Protein AF-0000000087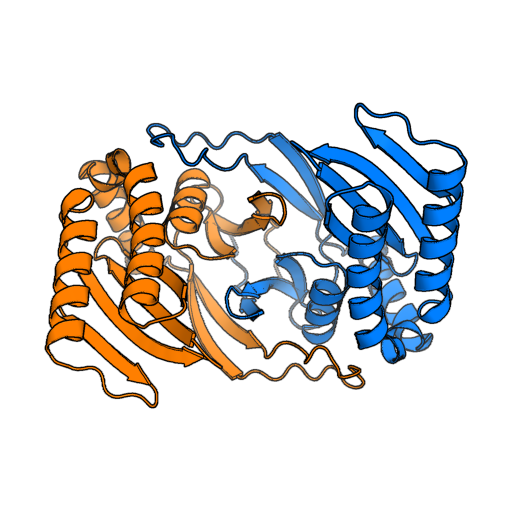152112 (afdb_homodimer)

Secondary structure (DSSP, 8-state):
--EEEEEESSPPPHHHHHHHHHHHHHHHHHH--S-EEEEEEEEEETTEEEEEEEEEETTSPEEEEEEEESSHHHHHHHHHHHHHHHHHHTHHHHH-HHHHHHHHHHHHHHHHTT-PEEEEEEEEPPPPTTS--SS----EEEEEEEEE-EE-HHHHHHHHHHHT-SEEEEEETTT--EEEEEE-TTS-EEEE-PPP---/--EEEEEESS---HHHHHHHHHHHHHHHHHH--S-EEEEEEEEEETTEEEEEEEEEETTSPEEEEEEEESSHHHHHHHHHHHHHHHHHHTHHHHH-HHHHHHHHHHHHHHHHTT-PEEEEEEEEPPPPTTS--SS----EEEEEEEEE-EE-HHHHHHHHHHHT-SEEEEEETTT--EEEEEE-TTS-EEEE-PPP---

Structure (mmCIF, N/CA/C/O backbone):
data_AF-0000000087152112-model_v1
#
loop_
_entity.id
_entity.type
_entity.pdbx_description
1 polymer 'Ribosome hibernation promoting factor'
#
loop_
_atom_site.group_PDB
_atom_site.id
_atom_site.type_symbol
_atom_site.label_atom_id
_atom_site.label_alt_id
_atom_site.label_comp_id
_atom_site.label_asym_id
_atom_site.label_entity_id
_atom_site.label_seq_id
_atom_site.pdbx_PDB_ins_code
_atom_site.Cartn_x
_atom_site.Cartn_y
_atom_site.Cartn_z
_atom_site.occupancy
_atom_site.B_iso_or_equiv
_atom_site.auth_seq_id
_atom_site.auth_comp_id
_atom_site.auth_asym_id
_atom_site.auth_atom_id
_atom_site.pdbx_PDB_model_num
ATOM 1 N N . MET A 1 1 ? 1.865 -24.781 -20.266 1 61.44 1 MET A N 1
ATOM 2 C CA . MET A 1 1 ? 2.344 -23.641 -19.484 1 61.44 1 MET A CA 1
ATOM 3 C C . MET A 1 1 ? 2.641 -22.453 -20.406 1 61.44 1 MET A C 1
ATOM 5 O O . MET A 1 1 ? 3.455 -22.547 -21.312 1 61.44 1 MET A O 1
ATOM 9 N N . THR A 1 2 ? 1.641 -21.5 -20.422 1 87.56 2 THR A N 1
ATOM 10 C CA . THR A 1 2 ? 1.724 -20.469 -21.453 1 87.56 2 THR A CA 1
ATOM 11 C C . THR A 1 2 ? 2.35 -19.188 -20.906 1 87.56 2 THR A C 1
ATOM 13 O O . THR A 1 2 ? 1.684 -18.422 -20.219 1 87.56 2 THR A O 1
ATOM 16 N N . LEU A 1 3 ? 3.717 -19.188 -20.922 1 96.06 3 LEU A N 1
ATOM 17 C CA . LEU A 1 3 ? 4.441 -17.969 -20.547 1 96.06 3 LEU A CA 1
ATOM 18 C C . LEU A 1 3 ? 4.703 -17.094 -21.781 1 96.06 3 LEU A C 1
ATOM 20 O O . LEU A 1 3 ? 5.32 -17.547 -22.75 1 96.06 3 LEU A O 1
ATOM 24 N N . ARG A 1 4 ? 4.188 -15.953 -21.797 1 97.19 4 ARG A N 1
ATOM 25 C CA . ARG A 1 4 ? 4.414 -15 -22.875 1 97.19 4 ARG A CA 1
ATOM 26 C C . ARG A 1 4 ? 5.473 -13.977 -22.484 1 97.19 4 ARG A C 1
ATOM 28 O O . ARG A 1 4 ? 5.355 -13.32 -21.453 1 97.19 4 ARG A O 1
ATOM 35 N N . ILE A 1 5 ? 6.508 -13.859 -23.219 1 97.69 5 ILE A N 1
ATOM 36 C CA . ILE A 1 5 ? 7.562 -12.875 -23.016 1 97.69 5 ILE A CA 1
ATOM 37 C C . ILE A 1 5 ? 7.574 -11.883 -24.172 1 97.69 5 ILE A C 1
ATOM 39 O O . ILE A 1 5 ? 7.746 -12.273 -25.328 1 97.69 5 ILE A O 1
ATOM 43 N N . SER A 1 6 ? 7.402 -10.586 -23.844 1 96.81 6 SER A N 1
ATOM 44 C CA . SER A 1 6 ? 7.266 -9.609 -24.922 1 96.81 6 SER A CA 1
ATOM 45 C C . SER A 1 6 ? 8.023 -8.328 -24.594 1 96.81 6 SER A C 1
ATOM 47 O O . SER A 1 6 ? 8.422 -8.102 -23.453 1 96.81 6 SER A O 1
ATOM 49 N N . GLY A 1 7 ? 8.281 -7.57 -25.625 1 96.12 7 GLY A N 1
ATOM 50 C CA . GLY A 1 7 ? 8.844 -6.234 -25.5 1 96.12 7 GLY A CA 1
ATOM 51 C C . GLY A 1 7 ? 7.844 -5.137 -25.797 1 96.12 7 GLY A C 1
ATOM 52 O O . GLY A 1 7 ? 7.031 -5.266 -26.719 1 96.12 7 GLY A O 1
ATOM 53 N N . LYS A 1 8 ? 7.812 -4.199 -24.953 1 93.88 8 LYS A N 1
ATOM 54 C CA . LYS A 1 8 ? 7.031 -3.002 -25.266 1 93.88 8 LYS A CA 1
ATOM 55 C C . LYS A 1 8 ? 7.91 -1.916 -25.875 1 93.88 8 LYS A C 1
ATOM 57 O O . LYS A 1 8 ? 8.758 -1.334 -25.203 1 93.88 8 LYS A O 1
ATOM 62 N N . SER A 1 9 ? 7.789 -1.647 -27.078 1 91.75 9 SER A N 1
ATOM 63 C CA . SER A 1 9 ? 8.539 -0.658 -27.859 1 91.75 9 SER A CA 1
ATOM 64 C C . SER A 1 9 ? 10.008 -1.043 -27.969 1 91.75 9 SER A C 1
ATOM 66 O O . SER A 1 9 ? 10.875 -0.173 -28.062 1 91.75 9 SER A O 1
ATOM 68 N N . ILE A 1 10 ? 10.344 -2.266 -27.797 1 92.56 10 ILE A N 1
ATOM 69 C CA . ILE A 1 10 ? 11.688 -2.799 -28 1 92.56 10 ILE A CA 1
ATOM 70 C C . ILE A 1 10 ? 11.602 -4.211 -28.578 1 92.56 10 ILE A C 1
ATOM 72 O O . ILE A 1 10 ? 10.594 -4.898 -28.406 1 92.56 10 ILE A O 1
ATOM 76 N N . SER A 1 11 ? 12.609 -4.613 -29.25 1 92.25 11 SER A N 1
ATOM 77 C CA . SER A 1 11 ? 12.695 -5.984 -29.75 1 92.25 11 SER A CA 1
ATOM 78 C C . SER A 1 11 ? 13.438 -6.883 -28.766 1 92.25 11 SER A C 1
ATOM 80 O O . SER A 1 11 ? 14.539 -6.551 -28.312 1 92.25 11 SER A O 1
ATOM 82 N N . ILE A 1 12 ? 12.734 -7.902 -28.469 1 92.56 12 ILE A N 1
ATOM 83 C CA . ILE A 1 12 ? 13.367 -8.875 -27.578 1 92.56 12 ILE A CA 1
ATOM 84 C C . ILE A 1 12 ? 13.922 -10.031 -28.406 1 92.56 12 ILE A C 1
ATOM 86 O O . ILE A 1 12 ? 13.188 -10.688 -29.156 1 92.56 12 ILE A O 1
ATOM 90 N N . GLY A 1 13 ? 15.172 -10.273 -28.453 1 93.25 13 GLY A N 1
ATOM 91 C CA . GLY A 1 13 ? 15.812 -11.352 -29.188 1 93.25 13 GLY A CA 1
ATOM 92 C C . GLY A 1 13 ? 15.555 -12.727 -28.594 1 93.25 13 GLY A C 1
ATOM 93 O O . GLY A 1 13 ? 15.078 -12.836 -27.469 1 93.25 13 GLY A O 1
ATOM 94 N N . GLU A 1 14 ? 15.898 -13.711 -29.375 1 95.5 14 GLU A N 1
ATOM 95 C CA . GLU A 1 14 ? 15.68 -15.102 -28.984 1 95.5 14 GLU A CA 1
ATOM 96 C C . GLU A 1 14 ? 16.5 -15.453 -27.734 1 95.5 14 GLU A C 1
ATOM 98 O O . GLU A 1 14 ? 16.031 -16.203 -26.875 1 95.5 14 GLU A O 1
ATOM 103 N N . ALA A 1 15 ? 17.656 -14.906 -27.688 1 96.19 15 ALA A N 1
ATOM 104 C CA . ALA A 1 15 ? 18.531 -15.219 -26.562 1 96.19 15 ALA A CA 1
ATOM 105 C C . ALA A 1 15 ? 17.922 -14.734 -25.25 1 96.19 15 ALA A C 1
ATOM 107 O O . ALA A 1 15 ? 17.875 -15.484 -24.266 1 96.19 15 ALA A O 1
ATOM 108 N N . LEU A 1 16 ? 17.469 -13.523 -25.266 1 96.38 16 LEU A N 1
ATOM 109 C CA . LEU A 1 16 ? 16.859 -12.953 -24.062 1 96.38 16 LEU A CA 1
ATOM 110 C C . LEU A 1 16 ? 15.578 -13.688 -23.703 1 96.38 16 LEU A C 1
ATOM 112 O O . LEU A 1 16 ? 15.344 -14 -22.531 1 96.38 16 LEU A O 1
ATOM 116 N N . ARG A 1 17 ? 14.805 -13.992 -24.625 1 96.56 17 ARG A N 1
ATOM 117 C CA . ARG A 1 17 ? 13.562 -14.727 -24.422 1 96.56 17 ARG A CA 1
ATOM 118 C C . ARG A 1 17 ? 13.828 -16.094 -23.781 1 96.56 17 ARG A C 1
ATOM 120 O O . ARG A 1 17 ? 13.164 -16.484 -22.828 1 96.56 17 ARG A O 1
ATOM 127 N N . ALA A 1 18 ? 14.758 -16.75 -24.344 1 97.06 18 ALA A N 1
ATOM 128 C CA . ALA A 1 18 ? 15.102 -18.062 -23.844 1 97.06 18 ALA A CA 1
ATOM 129 C C . ALA A 1 18 ? 15.625 -18 -22.406 1 97.06 18 ALA A C 1
ATOM 131 O O . ALA A 1 18 ? 15.25 -18.812 -21.562 1 97.06 18 ALA A O 1
ATOM 132 N N . ARG A 1 19 ? 16.438 -17.062 -22.188 1 97.12 19 ARG A N 1
ATOM 133 C CA . ARG A 1 19 ? 17.016 -16.891 -20.875 1 97.12 19 ARG A CA 1
ATOM 134 C C . ARG A 1 19 ? 15.953 -16.609 -19.828 1 97.12 19 ARG A C 1
ATOM 136 O O . ARG A 1 19 ? 15.945 -17.219 -18.75 1 97.12 19 ARG A O 1
ATOM 143 N N . VAL A 1 20 ? 15.094 -15.68 -20.109 1 97.81 20 VAL A N 1
ATOM 144 C CA . VAL A 1 20 ? 14.031 -15.297 -19.172 1 97.81 20 VAL A CA 1
ATOM 145 C C . VAL A 1 20 ? 13.094 -16.484 -18.938 1 97.81 20 VAL A C 1
ATOM 147 O O . VAL A 1 20 ? 12.695 -16.75 -17.797 1 97.81 20 VAL A O 1
ATOM 150 N N . SER A 1 21 ? 12.812 -17.172 -20 1 97.25 21 SER A N 1
ATOM 151 C CA . SER A 1 21 ? 11.953 -18.344 -19.891 1 97.25 21 SER A CA 1
ATOM 152 C C . SER A 1 21 ? 12.578 -19.406 -18.984 1 97.25 21 SER A C 1
ATOM 154 O O . SER A 1 21 ? 11.922 -19.938 -18.078 1 97.25 21 SER A O 1
ATOM 156 N N . GLU A 1 22 ? 13.781 -19.641 -19.234 1 97.31 22 GLU A N 1
ATOM 157 C CA . GLU A 1 22 ? 14.492 -20.672 -18.484 1 97.31 22 GLU A CA 1
ATOM 158 C C . GLU A 1 22 ? 14.602 -20.281 -17 1 97.31 22 GLU A C 1
ATOM 160 O O . GLU A 1 22 ? 14.344 -21.094 -16.125 1 97.31 22 GLU A O 1
ATOM 165 N N . ARG A 1 23 ? 14.961 -19.078 -16.781 1 97.56 23 ARG A N 1
ATOM 166 C CA . ARG A 1 23 ? 15.102 -18.609 -15.414 1 97.56 23 ARG A CA 1
ATOM 167 C C . ARG A 1 23 ? 13.766 -18.641 -14.68 1 97.56 23 ARG A C 1
ATOM 169 O O . ARG A 1 23 ? 13.711 -19.016 -13.5 1 97.56 23 ARG A O 1
ATOM 176 N N . THR A 1 24 ? 12.734 -18.25 -15.32 1 97.81 24 THR A N 1
ATOM 177 C CA . THR A 1 24 ? 11.406 -18.281 -14.734 1 97.81 24 THR A CA 1
ATOM 178 C C . THR A 1 24 ? 11.031 -19.703 -14.312 1 97.81 24 THR A C 1
ATOM 180 O O . THR A 1 24 ? 10.578 -19.922 -13.188 1 97.81 24 THR A O 1
ATOM 183 N N . ASP A 1 25 ? 11.273 -20.594 -15.211 1 96.75 25 ASP A N 1
ATOM 184 C CA . ASP A 1 25 ? 10.961 -21.984 -14.93 1 96.75 25 ASP A CA 1
ATOM 185 C C . ASP A 1 25 ? 11.789 -22.516 -13.758 1 96.75 25 ASP A C 1
ATOM 187 O O . ASP A 1 25 ? 11.258 -23.188 -12.875 1 96.75 25 ASP A O 1
ATOM 191 N N . GLU A 1 26 ? 12.984 -22.203 -13.75 1 96.69 26 GLU A N 1
ATOM 192 C CA . GLU A 1 26 ? 13.883 -22.625 -12.68 1 96.69 26 GLU A CA 1
ATOM 193 C C . GLU A 1 26 ? 13.406 -22.125 -11.32 1 96.69 26 GLU A C 1
ATOM 195 O O . GLU A 1 26 ? 13.32 -22.891 -10.359 1 96.69 26 GLU A O 1
ATOM 200 N N . VAL A 1 27 ? 13.094 -20.891 -11.273 1 95.88 27 VAL A N 1
ATOM 201 C CA . VAL A 1 27 ? 12.672 -20.25 -10.031 1 95.88 27 VAL A CA 1
ATOM 202 C C . VAL A 1 27 ? 11.391 -20.906 -9.523 1 95.88 27 VAL A C 1
ATOM 204 O O . VAL A 1 27 ? 11.289 -21.25 -8.336 1 95.88 27 VAL A O 1
ATOM 207 N N . LEU A 1 28 ? 10.461 -21.094 -10.375 1 95.19 28 LEU A N 1
ATOM 208 C CA . LEU A 1 28 ? 9.172 -21.625 -9.953 1 95.19 28 LEU A CA 1
ATOM 209 C C . LEU A 1 28 ? 9.305 -23.094 -9.57 1 95.19 28 LEU A C 1
ATOM 211 O O . LEU A 1 28 ? 8.789 -23.516 -8.531 1 95.19 28 LEU A O 1
ATOM 215 N N . ARG A 1 29 ? 10.055 -23.891 -10.273 1 94.06 29 ARG A N 1
ATOM 216 C CA . ARG A 1 29 ? 10.156 -25.328 -10.055 1 94.06 29 ARG A CA 1
ATOM 217 C C . ARG A 1 29 ? 10.867 -25.641 -8.742 1 94.06 29 ARG A C 1
ATOM 219 O O . ARG A 1 29 ? 10.617 -26.688 -8.125 1 94.06 29 ARG A O 1
ATOM 226 N N . LYS A 1 30 ? 11.602 -24.766 -8.375 1 93.69 30 LYS A N 1
ATOM 227 C CA . LYS A 1 30 ? 12.336 -24.953 -7.121 1 93.69 30 LYS A CA 1
ATOM 228 C C . LYS A 1 30 ? 11.383 -24.938 -5.926 1 93.69 30 LYS A C 1
ATOM 230 O O . LYS A 1 30 ? 11.609 -25.641 -4.941 1 93.69 30 LYS A O 1
ATOM 235 N N . TYR A 1 31 ? 10.312 -24.172 -6.043 1 91.88 31 TYR A N 1
ATOM 236 C CA . TYR A 1 31 ? 9.516 -23.938 -4.848 1 91.88 31 TYR A CA 1
ATOM 237 C C . TYR A 1 31 ? 8.062 -24.344 -5.078 1 91.88 31 TYR A C 1
ATOM 239 O O . TYR A 1 31 ? 7.285 -24.469 -4.125 1 91.88 31 TYR A O 1
ATOM 247 N N . PHE A 1 32 ? 7.684 -24.484 -6.188 1 88.81 32 PHE A N 1
ATOM 248 C CA . PHE A 1 32 ? 6.301 -24.766 -6.555 1 88.81 32 PHE A CA 1
ATOM 249 C C . PHE A 1 32 ? 6.23 -25.891 -7.586 1 88.81 32 PHE A C 1
ATOM 251 O O . PHE A 1 32 ? 6.867 -25.812 -8.641 1 88.81 32 PHE A O 1
ATOM 258 N N . ASP A 1 33 ? 5.418 -26.891 -7.371 1 87.31 33 ASP A N 1
ATOM 259 C CA . ASP A 1 33 ? 5.355 -28.078 -8.211 1 87.31 33 ASP A CA 1
ATOM 260 C C . ASP A 1 33 ? 4.168 -28.016 -9.172 1 87.31 33 ASP A C 1
ATOM 262 O O . ASP A 1 33 ? 4.004 -28.875 -10.023 1 87.31 33 ASP A O 1
ATOM 266 N N . GLY A 1 34 ? 3.336 -27.031 -9.078 1 86.56 34 GLY A N 1
ATOM 267 C CA . GLY A 1 34 ? 2.158 -26.922 -9.93 1 86.56 34 GLY A CA 1
ATOM 268 C C . GLY A 1 34 ? 2.43 -26.234 -11.25 1 86.56 34 GLY A C 1
ATOM 269 O O . GLY A 1 34 ? 3.586 -26.016 -11.617 1 86.56 34 GLY A O 1
ATOM 270 N N . ASN A 1 35 ? 1.369 -26.016 -11.984 1 91.06 35 ASN A N 1
ATOM 271 C CA . ASN A 1 35 ? 1.459 -25.328 -13.266 1 91.06 35 ASN A CA 1
ATOM 272 C C . ASN A 1 35 ? 1.355 -23.812 -13.086 1 91.06 35 ASN A C 1
ATOM 274 O O . ASN A 1 35 ? 0.847 -23.344 -12.07 1 91.06 35 ASN A O 1
ATOM 278 N N . TYR A 1 36 ? 1.96 -23.156 -14.055 1 93.88 36 TYR A N 1
ATOM 279 C CA . TYR A 1 36 ? 1.856 -21.703 -14.047 1 93.88 36 TYR A CA 1
ATOM 280 C C . TYR A 1 36 ? 1.729 -21.156 -15.461 1 93.88 36 TYR A C 1
ATOM 282 O O . TYR A 1 36 ? 2.076 -21.844 -16.438 1 93.88 36 TYR A O 1
ATOM 290 N N . SER A 1 37 ? 1.099 -20.031 -15.586 1 96.88 37 SER A N 1
ATOM 291 C CA . SER A 1 37 ? 1.031 -19.219 -16.797 1 96.88 37 SER A CA 1
ATOM 292 C C . SER A 1 37 ? 1.331 -17.75 -16.5 1 96.88 37 SER A C 1
ATOM 294 O O . SER A 1 37 ? 1.497 -17.375 -15.328 1 96.88 37 SER A O 1
ATOM 296 N N . GLY A 1 38 ? 1.553 -16.953 -17.547 1 96.69 38 GLY A N 1
ATOM 297 C CA . GLY A 1 38 ? 1.729 -15.547 -17.25 1 96.69 38 GLY A CA 1
ATOM 298 C C . GLY A 1 38 ? 2.438 -14.789 -18.359 1 96.69 38 GLY A C 1
ATOM 299 O O . GLY A 1 38 ? 2.451 -15.227 -19.516 1 96.69 38 GLY A O 1
ATOM 300 N N . HIS A 1 39 ? 2.822 -13.594 -18.031 1 97.38 39 HIS A N 1
ATOM 301 C CA . HIS A 1 39 ? 3.484 -12.734 -19 1 97.38 39 HIS A CA 1
ATOM 302 C C . HIS A 1 39 ? 4.602 -11.922 -18.359 1 97.38 39 HIS A C 1
ATOM 304 O O . HIS A 1 39 ? 4.496 -11.539 -17.188 1 97.38 39 HIS A O 1
ATOM 310 N N . ILE A 1 40 ? 5.645 -11.781 -19.062 1 98.12 40 ILE A N 1
ATOM 311 C CA . ILE A 1 40 ? 6.762 -10.906 -18.734 1 98.12 40 ILE A CA 1
ATOM 312 C C . ILE A 1 40 ? 6.992 -9.898 -19.859 1 98.12 40 ILE A C 1
ATOM 314 O O . ILE A 1 40 ? 7.18 -10.289 -21.016 1 98.12 40 ILE A O 1
ATOM 318 N N . THR A 1 41 ? 6.898 -8.656 -19.531 1 98.06 41 THR A N 1
ATOM 319 C CA . THR A 1 41 ? 7.066 -7.598 -20.531 1 98.06 41 THR A CA 1
ATOM 320 C C . THR A 1 41 ? 8.297 -6.75 -20.203 1 98.06 41 THR A C 1
ATOM 322 O O . THR A 1 41 ? 8.453 -6.273 -19.078 1 98.06 41 THR A O 1
ATOM 325 N N . LEU A 1 42 ? 9.172 -6.602 -21.172 1 98 42 LEU A N 1
ATOM 326 C CA . LEU A 1 42 ? 10.344 -5.746 -21.047 1 98 42 LEU A CA 1
ATOM 327 C C . LEU A 1 42 ? 10.188 -4.477 -21.891 1 98 42 LEU A C 1
ATOM 329 O O . LEU A 1 42 ? 9.672 -4.527 -23 1 98 42 LEU A O 1
ATOM 333 N N . SER A 1 43 ? 10.547 -3.355 -21.328 1 97.5 43 SER A N 1
ATOM 334 C CA . SER A 1 43 ? 10.461 -2.08 -22.031 1 97.5 43 SER A CA 1
ATOM 335 C C . SER A 1 43 ? 11.648 -1.188 -21.703 1 97.5 43 SER A C 1
ATOM 337 O O . SER A 1 43 ? 12.391 -1.452 -20.75 1 97.5 43 SER A O 1
ATOM 339 N N . LYS A 1 44 ? 11.828 -0.167 -22.547 1 95.56 44 LYS A N 1
ATOM 340 C CA . LYS A 1 44 ? 12.797 0.877 -22.219 1 95.56 44 LYS A CA 1
ATOM 341 C C . LYS A 1 44 ? 12.234 1.833 -21.172 1 95.56 44 LYS A C 1
ATOM 343 O O . LYS A 1 44 ? 11.047 2.164 -21.203 1 95.56 44 LYS A O 1
ATOM 348 N N . ASP A 1 45 ? 13.047 2.227 -20.328 1 92.69 45 ASP A N 1
ATOM 349 C CA . ASP A 1 45 ? 12.719 3.217 -19.297 1 92.69 45 ASP A CA 1
ATOM 350 C C . ASP A 1 45 ? 13.844 4.234 -19.141 1 92.69 45 ASP A C 1
ATOM 352 O O . ASP A 1 45 ? 14.805 3.994 -18.406 1 92.69 45 ASP A O 1
ATOM 356 N N . GLY A 1 46 ? 13.633 5.426 -19.734 1 91.06 46 GLY A N 1
ATOM 357 C CA . GLY A 1 46 ? 14.75 6.348 -19.812 1 91.06 46 GLY A CA 1
ATOM 358 C C . GLY A 1 46 ? 15.992 5.727 -20.422 1 91.06 46 GLY A C 1
ATOM 359 O O . GLY A 1 46 ? 15.961 5.281 -21.578 1 91.06 46 GLY A O 1
ATOM 360 N N . PHE A 1 47 ? 17.031 5.676 -19.547 1 91.19 47 PHE A N 1
ATOM 361 C CA . PHE A 1 47 ? 18.297 5.133 -20.031 1 91.19 47 PHE A CA 1
ATOM 362 C C . PHE A 1 47 ? 18.438 3.668 -19.641 1 91.19 47 PHE A C 1
ATOM 364 O O . PHE A 1 47 ? 19.484 3.059 -19.859 1 91.19 47 PHE A O 1
ATOM 371 N N . GLY A 1 48 ? 17.406 3.184 -19.078 1 95.88 48 GLY A N 1
ATOM 372 C CA . GLY A 1 48 ? 17.453 1.794 -18.656 1 95.88 48 GLY A CA 1
ATOM 373 C C . GLY A 1 48 ? 16.297 0.967 -19.172 1 95.88 48 GLY A C 1
ATOM 374 O O . GLY A 1 48 ? 15.758 1.234 -20.25 1 95.88 48 GLY A O 1
ATOM 375 N N . PHE A 1 49 ? 16.125 -0.179 -18.5 1 97.06 49 PHE A N 1
ATOM 376 C CA . PHE A 1 49 ? 15.07 -1.107 -18.875 1 97.06 49 PHE A CA 1
ATOM 377 C C . PHE A 1 49 ? 14.188 -1.433 -17.688 1 97.06 49 PHE A C 1
ATOM 379 O O . PHE A 1 49 ? 14.648 -1.438 -16.547 1 97.06 49 PHE A O 1
ATOM 386 N N . ARG A 1 50 ? 12.922 -1.685 -18.016 1 97.25 50 ARG A N 1
ATOM 387 C CA . ARG A 1 50 ? 11.945 -2.111 -17.016 1 97.25 50 ARG A CA 1
ATOM 388 C C . ARG A 1 50 ? 11.367 -3.479 -17.359 1 97.25 50 ARG A C 1
ATOM 390 O O . ARG A 1 50 ? 11.078 -3.758 -18.531 1 97.25 50 ARG A O 1
ATOM 397 N N . THR A 1 51 ? 11.219 -4.301 -16.375 1 97.81 51 THR A N 1
ATOM 398 C CA . THR A 1 51 ? 10.547 -5.586 -16.516 1 97.81 51 THR A CA 1
ATOM 399 C C . THR A 1 51 ? 9.297 -5.645 -15.633 1 97.81 51 THR A C 1
ATOM 401 O O . THR A 1 51 ? 9.352 -5.312 -14.445 1 97.81 51 THR A O 1
ATOM 404 N N . ASP A 1 52 ? 8.195 -6.02 -16.203 1 96.94 52 ASP A N 1
ATOM 405 C CA . ASP A 1 52 ? 6.949 -6.297 -15.492 1 96.94 52 ASP A CA 1
ATOM 406 C C . ASP A 1 52 ? 6.586 -7.777 -15.586 1 96.94 52 ASP A C 1
ATOM 408 O O . ASP A 1 52 ? 6.426 -8.312 -16.688 1 96.94 52 ASP A O 1
ATOM 412 N N . CYS A 1 53 ? 6.441 -8.375 -14.438 1 97.38 53 CYS A N 1
ATOM 413 C CA . CYS A 1 53 ? 6.172 -9.805 -14.383 1 97.38 53 CYS A CA 1
ATOM 414 C C . CYS A 1 53 ? 4.836 -10.078 -13.703 1 97.38 53 CYS A C 1
ATOM 416 O O . CYS A 1 53 ? 4.535 -9.508 -12.656 1 97.38 53 CYS A O 1
ATOM 418 N N . ALA A 1 54 ? 4.035 -10.883 -14.336 1 96.81 54 ALA A N 1
ATOM 419 C CA . ALA A 1 54 ? 2.82 -11.445 -13.75 1 96.81 54 ALA A CA 1
ATOM 420 C C . ALA A 1 54 ? 2.717 -12.945 -14.031 1 96.81 54 ALA A C 1
ATOM 422 O O . ALA A 1 54 ? 2.525 -13.352 -15.18 1 96.81 54 ALA A O 1
ATOM 423 N N . LEU A 1 55 ? 2.818 -13.75 -12.984 1 97.19 55 LEU A N 1
ATOM 424 C CA . LEU A 1 55 ? 2.785 -15.203 -13.102 1 97.19 55 LEU A CA 1
ATOM 425 C C . LEU A 1 55 ? 1.616 -15.789 -12.32 1 97.19 55 LEU A C 1
ATOM 427 O O . LEU A 1 55 ? 1.521 -15.594 -11.102 1 97.19 55 LEU A O 1
ATOM 431 N N . HIS A 1 56 ? 0.805 -16.484 -12.984 1 94.25 56 HIS A N 1
ATOM 432 C CA . HIS A 1 56 ? -0.382 -17.094 -12.391 1 94.25 56 HIS A CA 1
ATOM 433 C C . HIS A 1 56 ? -0.138 -18.562 -12.031 1 94.25 56 HIS A C 1
ATOM 435 O O . HIS A 1 56 ? 0.096 -19.391 -12.914 1 94.25 56 HIS A O 1
ATOM 441 N N . LEU A 1 57 ? -0.253 -18.797 -10.789 1 90.12 57 LEU A N 1
ATOM 442 C CA . LEU A 1 57 ? -0.12 -20.172 -10.336 1 90.12 57 LEU A CA 1
ATOM 443 C C . LEU A 1 57 ? -1.469 -20.891 -10.352 1 90.12 57 LEU A C 1
ATOM 445 O O . LEU A 1 57 ? -2.508 -20.25 -10.141 1 90.12 57 LEU A O 1
ATOM 449 N N . ASP A 1 58 ? -1.431 -22.078 -10.508 1 85.62 58 ASP A N 1
ATOM 450 C CA . ASP A 1 58 ? -2.691 -22.812 -10.531 1 85.62 58 ASP A CA 1
ATOM 451 C C . ASP A 1 58 ? -3.275 -22.938 -9.125 1 85.62 58 ASP A C 1
ATOM 453 O O . ASP A 1 58 ? -4.43 -23.344 -8.961 1 85.62 58 ASP A O 1
ATOM 457 N N . SER A 1 59 ? -2.521 -22.547 -8.102 1 77.56 59 SER A N 1
ATOM 458 C CA . SER A 1 59 ? -3.049 -22.453 -6.746 1 77.56 59 SER A CA 1
ATOM 459 C C . SER A 1 59 ? -4.004 -21.281 -6.605 1 77.56 59 SER A C 1
ATOM 461 O O . SER A 1 59 ? -4.738 -21.172 -5.621 1 77.56 59 SER A O 1
ATOM 463 N N . GLY A 1 60 ? -3.961 -20.375 -7.602 1 80.5 60 GLY A N 1
ATOM 464 C CA . GLY A 1 60 ? -4.844 -19.219 -7.574 1 80.5 60 GLY A CA 1
ATOM 465 C C . GLY A 1 60 ? -4.129 -17.922 -7.203 1 80.5 60 GLY A C 1
ATOM 466 O O . GLY A 1 60 ? -4.73 -16.859 -7.219 1 80.5 60 GLY A O 1
ATOM 467 N N . ILE A 1 61 ? -2.91 -18.031 -6.969 1 86.12 61 ILE A N 1
ATOM 468 C CA . ILE A 1 61 ? -2.141 -16.859 -6.574 1 86.12 61 ILE A CA 1
ATOM 469 C C . ILE A 1 61 ? -1.422 -16.266 -7.789 1 86.12 61 ILE A C 1
ATOM 471 O O . ILE A 1 61 ? -0.872 -17.016 -8.609 1 86.12 61 ILE A O 1
ATOM 475 N N . THR A 1 62 ? -1.521 -15.047 -7.934 1 92.19 62 THR A N 1
ATOM 476 C CA . THR A 1 62 ? -0.76 -14.352 -8.961 1 92.19 62 THR A CA 1
ATOM 477 C C . THR A 1 62 ? 0.455 -13.648 -8.359 1 92.19 62 THR A C 1
ATOM 479 O O . THR A 1 62 ? 0.32 -12.852 -7.43 1 92.19 62 THR A O 1
ATOM 482 N N . LEU A 1 63 ? 1.652 -13.977 -8.891 1 96.06 63 LEU A N 1
ATOM 483 C CA . LEU A 1 63 ? 2.902 -13.344 -8.484 1 96.06 63 LEU A CA 1
ATOM 484 C C . LEU A 1 63 ? 3.236 -12.156 -9.383 1 96.06 63 LEU A C 1
ATOM 486 O O . LEU A 1 63 ? 3.275 -12.297 -10.609 1 96.06 63 LEU A O 1
ATOM 490 N N . GLU A 1 64 ? 3.42 -11.055 -8.742 1 96.06 64 GLU A N 1
ATOM 491 C CA . GLU A 1 64 ? 3.768 -9.867 -9.523 1 96.06 64 GLU A CA 1
ATOM 492 C C . GLU A 1 64 ? 5.066 -9.242 -9.023 1 96.06 64 GLU A C 1
ATOM 494 O O . GLU A 1 64 ? 5.348 -9.25 -7.824 1 96.06 64 GLU A O 1
ATOM 499 N N . ALA A 1 65 ? 5.867 -8.727 -9.953 1 96.62 65 ALA A N 1
ATOM 500 C CA . ALA A 1 65 ? 7.082 -7.973 -9.641 1 96.62 65 ALA A CA 1
ATOM 501 C C . ALA A 1 65 ? 7.473 -7.055 -10.797 1 96.62 65 ALA A C 1
ATOM 503 O O . ALA A 1 65 ? 7.195 -7.363 -11.961 1 96.62 65 ALA A O 1
ATOM 504 N N . ASP A 1 66 ? 8.023 -5.977 -10.508 1 95.69 66 ASP A N 1
ATOM 505 C CA . ASP A 1 66 ? 8.602 -5.07 -11.492 1 95.69 66 ASP A CA 1
ATOM 506 C C . ASP A 1 66 ? 9.969 -4.559 -11.039 1 95.69 66 ASP A C 1
ATOM 508 O O . ASP A 1 66 ? 10.242 -4.492 -9.836 1 95.69 66 ASP A O 1
ATOM 512 N N . SER A 1 67 ? 10.812 -4.312 -11.977 1 96.5 67 SER A N 1
ATOM 513 C CA . SER A 1 67 ? 12.156 -3.836 -11.664 1 96.5 67 SER A CA 1
ATOM 514 C C . SER A 1 67 ? 12.727 -2.992 -12.805 1 96.5 67 SER A C 1
ATOM 516 O O . SER A 1 67 ? 12.297 -3.123 -13.953 1 96.5 67 SER A O 1
ATOM 518 N N . ASN A 1 68 ? 13.602 -2.121 -12.422 1 96.06 68 ASN A N 1
ATOM 519 C CA . ASN A 1 68 ? 14.391 -1.339 -13.367 1 96.06 68 ASN A CA 1
ATOM 520 C C . ASN A 1 68 ? 15.883 -1.646 -13.25 1 96.06 68 ASN A C 1
ATOM 522 O O . ASN A 1 68 ? 16.375 -1.895 -12.156 1 96.06 68 ASN A O 1
ATOM 526 N N . ALA A 1 69 ? 16.531 -1.642 -14.336 1 97.12 69 ALA A N 1
ATOM 527 C CA . ALA A 1 69 ? 17.969 -1.844 -14.336 1 97.12 69 ALA A CA 1
ATOM 528 C C . ALA A 1 69 ? 18.609 -1.248 -15.594 1 97.12 69 ALA A C 1
ATOM 530 O O . ALA A 1 69 ? 17.906 -0.705 -16.453 1 97.12 69 ALA A O 1
ATOM 531 N N . THR A 1 70 ? 19.922 -1.309 -15.688 1 96 70 THR A N 1
ATOM 532 C CA . THR A 1 70 ? 20.688 -0.676 -16.75 1 96 70 THR A CA 1
ATOM 533 C C . THR A 1 70 ? 20.516 -1.434 -18.062 1 96 70 THR A C 1
ATOM 535 O O . THR A 1 70 ? 20.703 -0.866 -19.141 1 96 70 THR A O 1
ATOM 538 N N . ASP A 1 71 ? 20.203 -2.756 -18.016 1 95.38 71 ASP A N 1
ATOM 539 C CA . ASP A 1 71 ? 19.953 -3.535 -19.219 1 95.38 71 ASP A CA 1
ATOM 540 C C . ASP A 1 71 ? 18.812 -4.52 -19.016 1 95.38 71 ASP A C 1
ATOM 542 O O . ASP A 1 71 ? 18.375 -4.738 -17.891 1 95.38 71 ASP A O 1
ATOM 546 N N . ALA A 1 72 ? 18.422 -5.098 -20.094 1 95.81 72 ALA A N 1
ATOM 547 C CA . ALA A 1 72 ? 17.219 -5.93 -20.094 1 95.81 72 ALA A CA 1
ATOM 548 C C . ALA A 1 72 ? 17.422 -7.199 -19.281 1 95.81 72 ALA A C 1
ATOM 550 O O . ALA A 1 72 ? 16.531 -7.629 -18.547 1 95.81 72 ALA A O 1
ATOM 551 N N . TYR A 1 73 ? 18.594 -7.766 -19.328 1 96.75 73 TYR A N 1
ATOM 552 C CA . TYR A 1 73 ? 18.891 -8.992 -18.594 1 96.75 73 TYR A CA 1
ATOM 553 C C . TYR A 1 73 ? 18.828 -8.742 -17.094 1 96.75 73 TYR A C 1
ATOM 555 O O . TYR A 1 73 ? 18.188 -9.5 -16.359 1 96.75 73 TYR A O 1
ATOM 563 N N . ALA A 1 74 ? 19.453 -7.68 -16.781 1 97.75 74 ALA A N 1
ATOM 564 C CA . ALA A 1 74 ? 19.516 -7.336 -15.359 1 97.75 74 ALA A CA 1
ATOM 565 C C . ALA A 1 74 ? 18.141 -7.02 -14.797 1 97.75 74 ALA A C 1
ATOM 567 O O . ALA A 1 74 ? 17.812 -7.387 -13.664 1 97.75 74 ALA A O 1
ATOM 568 N N . SER A 1 75 ? 17.359 -6.352 -15.531 1 98 75 SER A N 1
ATOM 569 C CA . SER A 1 75 ? 16.016 -6 -15.078 1 98 75 SER A CA 1
ATOM 570 C C . SER A 1 75 ? 15.148 -7.242 -14.891 1 98 75 SER A C 1
ATOM 572 O O . SER A 1 75 ? 14.422 -7.359 -13.906 1 98 75 SER A O 1
ATOM 574 N N . ALA A 1 76 ? 15.25 -8.172 -15.828 1 97.88 76 ALA A N 1
ATOM 575 C CA . ALA A 1 76 ? 14.508 -9.422 -15.727 1 97.88 76 ALA A CA 1
ATOM 576 C C . ALA A 1 76 ? 14.969 -10.242 -14.523 1 97.88 76 ALA A C 1
ATOM 578 O O . ALA A 1 76 ? 14.148 -10.766 -13.766 1 97.88 76 ALA A O 1
ATOM 579 N N . ASP A 1 77 ? 16.266 -10.297 -14.391 1 97.56 77 ASP A N 1
ATOM 580 C CA . ASP A 1 77 ? 16.812 -11.047 -13.273 1 97.56 77 ASP A CA 1
ATOM 581 C C . ASP A 1 77 ? 16.359 -10.469 -11.938 1 97.56 77 ASP A C 1
ATOM 583 O O . ASP A 1 77 ? 16.031 -11.219 -11.008 1 97.56 77 ASP A O 1
ATOM 587 N N . ALA A 1 78 ? 16.375 -9.203 -11.875 1 97.94 78 ALA A N 1
ATOM 588 C CA . ALA A 1 78 ? 15.977 -8.539 -10.633 1 97.94 78 ALA A CA 1
ATOM 589 C C . ALA A 1 78 ? 14.508 -8.812 -10.305 1 97.94 78 ALA A C 1
ATOM 591 O O . ALA A 1 78 ? 14.156 -9.07 -9.148 1 97.94 78 ALA A O 1
ATOM 592 N N . ALA A 1 79 ? 13.648 -8.773 -11.25 1 97.75 79 ALA A N 1
ATOM 593 C CA . ALA A 1 79 ? 12.234 -9.07 -11.039 1 97.75 79 ALA A CA 1
ATOM 594 C C . ALA A 1 79 ? 12.039 -10.508 -10.57 1 97.75 79 ALA A C 1
ATOM 596 O O . ALA A 1 79 ? 11.297 -10.758 -9.617 1 97.75 79 ALA A O 1
ATOM 597 N N . LEU A 1 80 ? 12.719 -11.391 -11.203 1 97.88 80 LEU A N 1
ATOM 598 C CA . LEU A 1 80 ? 12.562 -12.797 -10.867 1 97.88 80 LEU A CA 1
ATOM 599 C C . LEU A 1 80 ? 13.18 -13.109 -9.508 1 97.88 80 LEU A C 1
ATOM 601 O O . LEU A 1 80 ? 12.711 -14 -8.797 1 97.88 80 LEU A O 1
ATOM 605 N N . LEU A 1 81 ? 14.203 -12.359 -9.148 1 97 81 LEU A N 1
ATOM 606 C CA . LEU A 1 81 ? 14.797 -12.516 -7.828 1 97 81 LEU A CA 1
ATOM 607 C C . LEU A 1 81 ? 13.797 -12.148 -6.738 1 97 81 LEU A C 1
ATOM 609 O O . LEU A 1 81 ? 13.734 -12.805 -5.695 1 97 81 LEU A O 1
ATOM 613 N N . MET A 1 82 ? 13.039 -11.133 -6.945 1 95.75 82 MET A N 1
ATOM 614 C CA . MET A 1 82 ? 12.008 -10.742 -5.992 1 95.75 82 MET A CA 1
ATOM 615 C C . MET A 1 82 ? 10.969 -11.844 -5.828 1 95.75 82 MET A C 1
ATOM 617 O O . MET A 1 82 ? 10.562 -12.164 -4.711 1 95.75 82 MET A O 1
ATOM 621 N N . ILE A 1 83 ? 10.57 -12.391 -6.906 1 96.62 83 ILE A N 1
ATOM 622 C CA . ILE A 1 83 ? 9.602 -13.477 -6.883 1 96.62 83 ILE A CA 1
ATOM 623 C C . ILE A 1 83 ? 10.195 -14.68 -6.156 1 96.62 83 ILE A C 1
ATOM 625 O O . ILE A 1 83 ? 9.523 -15.305 -5.328 1 96.62 83 ILE A O 1
ATOM 629 N N . GLU A 1 84 ? 11.406 -14.945 -6.434 1 96.06 84 GLU A N 1
ATOM 630 C CA . GLU A 1 84 ? 12.078 -16.078 -5.82 1 96.06 84 GLU A CA 1
ATOM 631 C C . GLU A 1 84 ? 12.148 -15.93 -4.305 1 96.06 84 GLU A C 1
ATOM 633 O O . GLU A 1 84 ? 11.914 -16.891 -3.564 1 96.06 84 GLU A O 1
ATOM 638 N N . LYS A 1 85 ? 12.477 -14.812 -3.879 1 94.06 85 LYS A N 1
ATOM 639 C CA . LYS A 1 85 ? 12.562 -14.547 -2.443 1 94.06 85 LYS A CA 1
ATOM 640 C C . LYS A 1 85 ? 11.227 -14.812 -1.755 1 94.06 85 LYS A C 1
ATOM 642 O O . LYS A 1 85 ? 11.18 -15.438 -0.69 1 94.06 85 LYS A O 1
ATOM 647 N N . ARG A 1 86 ? 10.188 -14.391 -2.303 1 93.25 86 ARG A N 1
ATOM 648 C CA . ARG A 1 86 ? 8.859 -14.594 -1.733 1 93.25 86 ARG A CA 1
ATOM 649 C C . ARG A 1 86 ? 8.477 -16.062 -1.737 1 93.25 86 ARG A C 1
ATOM 651 O O . ARG A 1 86 ? 7.93 -16.578 -0.756 1 93.25 86 ARG A O 1
ATOM 658 N N . LEU A 1 87 ? 8.797 -16.719 -2.854 1 93.38 87 LEU A N 1
ATOM 659 C CA . LEU A 1 87 ? 8.516 -18.156 -2.947 1 93.38 87 LEU A CA 1
ATOM 660 C C . LEU A 1 87 ? 9.289 -18.922 -1.885 1 93.38 87 LEU A C 1
ATOM 662 O O . LEU A 1 87 ? 8.734 -19.828 -1.256 1 93.38 87 LEU A O 1
ATOM 666 N N . ARG A 1 88 ? 10.477 -18.531 -1.735 1 91.75 88 ARG A N 1
ATOM 667 C CA . ARG A 1 88 ? 11.32 -19.219 -0.761 1 91.75 88 ARG A CA 1
ATOM 668 C C . ARG A 1 88 ? 10.75 -19.094 0.647 1 91.75 88 ARG A C 1
ATOM 670 O O . ARG A 1 88 ? 10.766 -20.047 1.419 1 91.75 88 ARG A O 1
ATOM 677 N N . ARG A 1 89 ? 10.258 -18 0.982 1 89.69 89 ARG A N 1
ATOM 678 C CA . ARG A 1 89 ? 9.703 -17.734 2.307 1 89.69 89 ARG A CA 1
ATOM 679 C C . ARG A 1 89 ? 8.516 -18.656 2.596 1 89.69 89 ARG A C 1
ATOM 681 O O . ARG A 1 89 ? 8.297 -19.047 3.744 1 89.69 89 ARG A O 1
ATOM 688 N N . TYR A 1 90 ? 7.863 -19.094 1.564 1 88.31 90 TYR A N 1
ATOM 689 C CA . TYR A 1 90 ? 6.637 -19.844 1.786 1 88.31 90 TYR A CA 1
ATOM 690 C C . TYR A 1 90 ? 6.742 -21.234 1.185 1 88.31 90 TYR A C 1
ATOM 692 O O . TYR A 1 90 ? 5.727 -21.859 0.872 1 88.31 90 TYR A O 1
ATOM 700 N N . LYS A 1 91 ? 7.945 -21.688 0.993 1 85.88 91 LYS A N 1
ATOM 701 C CA . LYS A 1 91 ? 8.211 -22.953 0.312 1 85.88 91 LYS A CA 1
ATOM 702 C C . LYS A 1 91 ? 7.488 -24.109 0.992 1 85.88 91 LYS A C 1
ATOM 704 O O . LYS A 1 91 ? 6.93 -24.984 0.32 1 85.88 91 LYS A O 1
ATOM 709 N N . SER A 1 92 ? 7.461 -24.141 2.352 1 82.5 92 SER A N 1
ATOM 710 C CA . SER A 1 92 ? 6.82 -25.219 3.082 1 82.5 92 SER A CA 1
ATOM 711 C C . SER A 1 92 ? 5.312 -25.234 2.861 1 82.5 92 SER A C 1
ATOM 713 O O . SER A 1 92 ? 4.703 -26.297 2.725 1 82.5 92 SER A O 1
ATOM 715 N N . ARG A 1 93 ? 4.789 -24.031 2.727 1 80.06 93 ARG A N 1
ATOM 716 C CA . ARG A 1 93 ? 3.348 -23.906 2.516 1 80.06 93 ARG A CA 1
ATOM 717 C C . ARG A 1 93 ? 2.977 -24.25 1.076 1 80.06 93 ARG A C 1
ATOM 719 O O . ARG A 1 93 ? 1.932 -24.859 0.825 1 80.06 93 ARG A O 1
ATOM 726 N N . LEU A 1 94 ? 3.787 -23.906 0.169 1 82.5 94 LEU A N 1
ATOM 727 C CA . LEU A 1 94 ? 3.543 -24.125 -1.252 1 82.5 94 LEU A CA 1
ATOM 728 C C . LEU A 1 94 ? 3.717 -25.594 -1.611 1 82.5 94 LEU A C 1
ATOM 730 O O . LEU A 1 94 ? 3.062 -26.094 -2.529 1 82.5 94 LEU A O 1
ATOM 734 N N . LYS A 1 95 ? 4.527 -26.188 -0.82 1 76.19 95 LYS A N 1
ATOM 735 C CA . LYS A 1 95 ? 4.801 -27.594 -1.107 1 76.19 95 LYS A CA 1
ATOM 736 C C . LYS A 1 95 ? 3.82 -28.5 -0.375 1 76.19 95 LYS A C 1
ATOM 738 O O . LYS A 1 95 ? 3.691 -29.688 -0.709 1 76.19 95 LYS A O 1
ATOM 743 N N . ASP A 1 96 ? 3.26 -27.875 0.63 1 74 96 ASP A N 1
ATOM 744 C CA . ASP A 1 96 ? 2.254 -28.672 1.335 1 74 96 ASP A CA 1
ATOM 745 C C . ASP A 1 96 ? 0.995 -28.844 0.488 1 74 96 ASP A C 1
ATOM 747 O O . ASP A 1 96 ? 0.182 -27.922 0.384 1 74 96 ASP A O 1
ATOM 751 N N . ARG A 1 97 ? 0.851 -30 -0.088 1 63.69 97 ARG A N 1
ATOM 752 C CA . ARG A 1 97 ? -0.242 -30.328 -0.997 1 63.69 97 ARG A CA 1
ATOM 753 C C . ARG A 1 97 ? -1.595 -30.141 -0.318 1 63.69 97 ARG A C 1
ATOM 755 O O . ARG A 1 97 ? -2.551 -29.688 -0.945 1 63.69 97 ARG A O 1
ATOM 762 N N . SER A 1 98 ? -1.58 -30.562 0.925 1 62.59 98 SER A N 1
ATOM 763 C CA . SER A 1 98 ? -2.83 -30.453 1.669 1 62.59 98 SER A CA 1
ATOM 764 C C . SER A 1 98 ? -3.244 -28.984 1.823 1 62.59 98 SER A C 1
ATOM 766 O O . SER A 1 98 ? -4.422 -28.656 1.667 1 62.59 98 SER A O 1
ATOM 768 N N . ALA A 1 99 ? -2.229 -28.25 2.098 1 61.78 99 ALA A N 1
ATOM 769 C CA . ALA A 1 99 ? -2.502 -26.812 2.266 1 61.78 99 ALA A CA 1
ATOM 770 C C . ALA A 1 99 ? -2.936 -26.188 0.948 1 61.78 99 ALA A C 1
ATOM 772 O O . ALA A 1 99 ? -3.863 -25.375 0.92 1 61.78 99 ALA A O 1
ATOM 773 N N . ARG A 1 100 ? -2.365 -26.641 -0.071 1 61.75 100 ARG A N 1
ATOM 774 C CA . ARG A 1 100 ? -2.689 -26.109 -1.394 1 61.75 100 ARG A CA 1
ATOM 775 C C . ARG A 1 100 ? -4.102 -26.5 -1.807 1 61.75 100 ARG A C 1
ATOM 777 O O . ARG A 1 100 ? -4.848 -25.688 -2.35 1 61.75 100 ARG A O 1
ATOM 784 N N . LYS A 1 101 ? -4.355 -27.719 -1.554 1 60.62 101 LYS A N 1
ATOM 785 C CA . LYS A 1 101 ? -5.691 -28.219 -1.875 1 60.62 101 LYS A CA 1
ATOM 786 C C . LYS A 1 101 ? -6.762 -27.484 -1.077 1 60.62 101 LYS A C 1
ATOM 788 O O . LYS A 1 101 ? -7.82 -27.141 -1.611 1 60.62 101 LYS A O 1
ATOM 793 N N . ALA A 1 102 ? -6.418 -27.312 0.146 1 61.56 102 ALA A N 1
ATOM 794 C CA . ALA A 1 102 ? -7.371 -26.625 1.011 1 61.56 102 ALA A CA 1
ATOM 795 C C . ALA A 1 102 ? -7.605 -25.188 0.535 1 61.56 102 ALA A C 1
ATOM 797 O O . ALA A 1 102 ? -8.742 -24.719 0.518 1 61.56 102 ALA A O 1
ATOM 798 N N . TYR A 1 103 ? -6.523 -24.547 0.142 1 62.69 103 TYR A N 1
ATOM 799 C CA . TYR A 1 103 ? -6.621 -23.188 -0.364 1 62.69 103 TYR A CA 1
ATOM 800 C C . TYR A 1 103 ? -7.418 -23.141 -1.661 1 62.69 103 TYR A C 1
ATOM 802 O O . TYR A 1 103 ? -8.312 -22.312 -1.818 1 62.69 103 TYR A O 1
ATOM 810 N N . ALA A 1 104 ? -7.082 -24.078 -2.531 1 61.59 104 ALA A N 1
ATOM 811 C CA . ALA A 1 104 ? -7.758 -24.156 -3.822 1 61.59 104 ALA A CA 1
ATOM 812 C C . ALA A 1 104 ? -9.227 -24.531 -3.645 1 61.59 104 ALA A C 1
ATOM 814 O O . ALA A 1 104 ? -10.102 -24 -4.336 1 61.59 104 ALA A O 1
ATOM 815 N N . ALA A 1 105 ? -9.461 -25.406 -2.746 1 60.88 105 ALA A N 1
ATOM 816 C CA . ALA A 1 105 ? -10.82 -25.844 -2.473 1 60.88 105 ALA A CA 1
ATOM 817 C C . ALA A 1 105 ? -11.656 -24.719 -1.885 1 60.88 105 ALA A C 1
ATOM 819 O O . ALA A 1 105 ? -12.82 -24.531 -2.244 1 60.88 105 ALA A O 1
ATOM 820 N N . SER A 1 106 ? -10.984 -23.984 -0.954 1 61.91 106 SER A N 1
ATOM 821 C CA . SER A 1 106 ? -11.703 -22.859 -0.367 1 61.91 106 SER A CA 1
ATOM 822 C C . SER A 1 106 ? -12.039 -21.812 -1.421 1 61.91 106 SER A C 1
ATOM 824 O O . SER A 1 106 ? -13.148 -21.281 -1.436 1 61.91 106 SER A O 1
ATOM 826 N N . ALA A 1 107 ? -11.133 -21.641 -2.318 1 60.38 107 ALA A N 1
ATOM 827 C CA . ALA A 1 107 ? -11.359 -20.703 -3.408 1 60.38 107 ALA A CA 1
ATOM 828 C C . ALA A 1 107 ? -12.438 -21.203 -4.359 1 60.38 107 ALA A C 1
ATOM 830 O O . ALA A 1 107 ? -13.312 -20.438 -4.777 1 60.38 107 ALA A O 1
ATOM 831 N N . ALA A 1 108 ? -12.352 -22.5 -4.699 1 58.47 108 ALA A N 1
ATOM 832 C CA . ALA A 1 108 ? -13.32 -23.125 -5.598 1 58.47 108 ALA A CA 1
ATOM 833 C C . ALA A 1 108 ? -14.703 -23.172 -4.957 1 58.47 108 ALA A C 1
ATOM 835 O O . ALA A 1 108 ? -15.711 -22.922 -5.621 1 58.47 108 ALA A O 1
ATOM 836 N N . LEU A 1 109 ? -14.68 -23.562 -3.738 1 59.19 109 LEU A N 1
ATOM 837 C CA . LEU A 1 109 ? -15.961 -23.656 -3.037 1 59.19 109 LEU A CA 1
ATOM 838 C C . LEU A 1 109 ? -16.625 -22.281 -2.953 1 59.19 109 LEU A C 1
ATOM 840 O O . LEU A 1 109 ? -17.844 -22.172 -3.084 1 59.19 109 LEU A O 1
ATOM 844 N N . ALA A 1 110 ? -15.75 -21.344 -2.703 1 57.5 110 ALA A N 1
ATOM 845 C CA . ALA A 1 110 ? -16.297 -19.984 -2.689 1 57.5 110 ALA A CA 1
ATOM 846 C C . ALA A 1 110 ? -16.922 -19.625 -4.035 1 57.5 110 ALA A C 1
ATOM 848 O O . ALA A 1 110 ? -17.969 -19 -4.09 1 57.5 110 ALA A O 1
ATOM 849 N N . GLU A 1 111 ? -16.25 -20.094 -5.098 1 57.25 111 GLU A N 1
ATOM 850 C CA . GLU A 1 111 ? -16.75 -19.844 -6.445 1 57.25 111 GLU A CA 1
ATOM 851 C C . GLU A 1 111 ? -18.031 -20.641 -6.707 1 57.25 111 GLU A C 1
ATOM 853 O O . GLU A 1 111 ? -18.969 -20.125 -7.305 1 57.25 111 GLU A O 1
ATOM 858 N N . LEU A 1 112 ? -17.969 -21.922 -6.461 1 54.72 112 LEU A N 1
ATOM 859 C CA . LEU A 1 112 ? -19.078 -22.828 -6.738 1 54.72 112 LEU A CA 1
ATOM 860 C C . LEU A 1 112 ? -20.312 -22.438 -5.934 1 54.72 112 LEU A C 1
ATOM 862 O O . LEU A 1 112 ? -21.438 -22.578 -6.406 1 54.72 112 LEU A O 1
ATOM 866 N N . ASN A 1 113 ? -20.062 -22.25 -4.695 1 52.41 113 ASN A N 1
ATOM 867 C CA . ASN A 1 113 ? -21.234 -21.938 -3.881 1 52.41 113 ASN A CA 1
ATOM 868 C C . ASN A 1 113 ? -21.719 -20.516 -4.105 1 52.41 113 ASN A C 1
ATOM 870 O O . ASN A 1 113 ? -22.516 -20 -3.322 1 52.41 113 ASN A O 1
ATOM 874 N N . GLY A 1 114 ? -21.312 -20.047 -5.281 1 52.84 114 GLY A N 1
ATOM 875 C CA . GLY A 1 114 ? -21.797 -18.688 -5.496 1 52.84 114 GLY A CA 1
ATOM 876 C C . GLY A 1 114 ? -21.297 -17.719 -4.457 1 52.84 114 GLY A C 1
ATOM 877 O O . GLY A 1 114 ? -21.812 -16.609 -4.336 1 52.84 114 GLY A O 1
ATOM 878 N N . GLY A 1 115 ? -20.562 -18.281 -3.6 1 55.22 115 GLY A N 1
ATOM 879 C CA . GLY A 1 115 ? -20.234 -17.656 -2.332 1 55.22 115 GLY A CA 1
ATOM 880 C C . GLY A 1 115 ? -19.062 -16.688 -2.438 1 55.22 115 GLY A C 1
ATOM 881 O O . GLY A 1 115 ? -18.688 -16.047 -1.451 1 55.22 115 GLY A O 1
ATOM 882 N N . GLY A 1 116 ? -18.359 -16.703 -3.539 1 64.06 116 GLY A N 1
ATOM 883 C CA . GLY A 1 116 ? -17.359 -15.648 -3.588 1 64.06 116 GLY A CA 1
ATOM 884 C C . GLY A 1 116 ? -17.953 -14.266 -3.787 1 64.06 116 GLY A C 1
ATOM 885 O O . GLY A 1 116 ? -19.062 -14.133 -4.328 1 64.06 116 GLY A O 1
ATOM 886 N N . LEU A 1 117 ? -17.641 -13.375 -2.941 1 82.12 117 LEU A N 1
ATOM 887 C CA . LEU A 1 117 ? -18.062 -11.992 -3.105 1 82.12 117 LEU A CA 1
ATOM 888 C C . LEU A 1 117 ? -17.219 -11.289 -4.164 1 82.12 117 LEU A C 1
ATOM 890 O O . LEU A 1 117 ? -16 -11.445 -4.195 1 82.12 117 LEU A O 1
ATOM 894 N N . ASP A 1 118 ? -17.969 -10.875 -5.207 1 89.75 118 ASP A N 1
ATOM 895 C CA . ASP A 1 118 ? -17.297 -10.055 -6.207 1 89.75 118 ASP A CA 1
ATOM 896 C C . ASP A 1 118 ? -17.453 -8.57 -5.887 1 89.75 118 ASP A C 1
ATOM 898 O O . ASP A 1 118 ? -18.531 -8.125 -5.469 1 89.75 118 ASP A O 1
ATOM 902 N N . ALA A 1 119 ? -16.359 -7.938 -6.098 1 94.56 119 ALA A N 1
ATOM 903 C CA . ALA A 1 119 ? -16.406 -6.5 -5.844 1 94.56 119 ALA A CA 1
ATOM 904 C C . ALA A 1 119 ? -15.906 -5.715 -7.059 1 94.56 119 ALA A C 1
ATOM 906 O O . ALA A 1 119 ? -14.867 -6.043 -7.633 1 94.56 119 ALA A O 1
ATOM 907 N N . PRO A 1 120 ? -16.719 -4.684 -7.473 1 96.38 120 PRO A N 1
ATOM 908 C CA . PRO A 1 120 ? -16.125 -3.771 -8.461 1 96.38 120 PRO A CA 1
ATOM 909 C C . PRO A 1 120 ? -14.805 -3.166 -7.988 1 96.38 120 PRO A C 1
ATOM 911 O O . PRO A 1 120 ? -14.648 -2.848 -6.805 1 96.38 120 PRO A O 1
ATOM 914 N N . SER A 1 121 ? -13.812 -3.076 -8.906 1 97.44 121 SER A N 1
ATOM 915 C CA . SER A 1 121 ? -12.523 -2.467 -8.609 1 97.44 121 SER A CA 1
ATOM 916 C C . SER A 1 121 ? -12.078 -1.547 -9.742 1 97.44 121 SER A C 1
ATOM 918 O O . SER A 1 121 ? -12.43 -1.768 -10.906 1 97.44 121 SER A O 1
ATOM 920 N N . TYR A 1 122 ? -11.336 -0.514 -9.383 1 97.69 122 TYR A N 1
ATOM 921 C CA . TYR A 1 122 ? -10.922 0.53 -10.312 1 97.69 122 TYR A CA 1
ATOM 922 C C . TYR A 1 122 ? -9.469 0.93 -10.062 1 97.69 122 TYR A C 1
ATOM 924 O O . TYR A 1 122 ? -8.938 0.715 -8.977 1 97.69 122 TYR A O 1
ATOM 932 N N . VAL A 1 123 ? -8.852 1.408 -11.125 1 97.25 123 VAL A N 1
ATOM 933 C CA . VAL A 1 123 ? -7.562 2.076 -11 1 97.25 123 VAL A CA 1
ATOM 934 C C . VAL A 1 123 ? -7.711 3.559 -11.328 1 97.25 123 VAL A C 1
ATOM 936 O O . VAL A 1 123 ? -8.25 3.918 -12.383 1 97.25 123 VAL A O 1
ATOM 939 N N . ILE A 1 124 ? -7.297 4.336 -10.414 1 96.06 124 ILE A N 1
ATOM 940 C CA . ILE A 1 124 ? -7.371 5.785 -10.562 1 96.06 124 ILE A CA 1
ATOM 941 C C . ILE A 1 124 ? -5.98 6.348 -10.844 1 96.06 124 ILE A C 1
ATOM 943 O O . ILE A 1 124 ? -5.008 5.98 -10.172 1 96.06 124 ILE A O 1
ATOM 947 N N . GLU A 1 125 ? -5.922 7.223 -11.781 1 92.81 125 GLU A N 1
ATOM 948 C CA . GLU A 1 125 ? -4.645 7.848 -12.102 1 92.81 125 GLU A CA 1
ATOM 949 C C . GLU A 1 125 ? -4.164 8.742 -10.969 1 92.81 125 GLU A C 1
ATOM 951 O O . GLU A 1 125 ? -4.918 9.578 -10.469 1 92.81 125 GLU A O 1
ATOM 956 N N . ALA A 1 126 ? -2.949 8.469 -10.523 1 86.88 126 ALA A N 1
ATOM 957 C CA . ALA A 1 126 ? -2.371 9.312 -9.484 1 86.88 126 ALA A CA 1
ATOM 958 C C . ALA A 1 126 ? -2.154 10.734 -9.984 1 86.88 126 ALA A C 1
ATOM 960 O O . ALA A 1 126 ? -1.848 10.945 -11.164 1 86.88 126 ALA A O 1
ATOM 961 N N . PRO A 1 127 ? -2.408 11.656 -9.055 1 77.5 127 PRO A N 1
ATOM 962 C CA . PRO A 1 127 ? -2.084 13.023 -9.477 1 77.5 127 PRO A CA 1
ATOM 963 C C . PRO A 1 127 ? -0.6 13.203 -9.789 1 77.5 127 PRO A C 1
ATOM 965 O O . PRO A 1 127 ? 0.25 12.578 -9.148 1 77.5 127 PRO A O 1
ATOM 968 N N . GLU A 1 128 ? -0.387 13.922 -10.859 1 71.94 128 GLU A N 1
ATOM 969 C CA . GLU A 1 128 ? 1.004 14.195 -11.203 1 71.94 128 GLU A CA 1
ATOM 970 C C . GLU A 1 128 ? 1.658 15.117 -10.188 1 71.94 128 GLU A C 1
ATOM 972 O O . GLU A 1 128 ? 1.003 16 -9.633 1 71.94 128 GLU A O 1
ATOM 977 N N . ASN A 1 129 ? 2.838 14.828 -9.797 1 65 129 ASN A N 1
ATOM 978 C CA . ASN A 1 129 ? 3.613 15.477 -8.742 1 65 129 ASN A CA 1
ATOM 979 C C . ASN A 1 129 ? 3.605 17 -8.891 1 65 129 ASN A C 1
ATOM 981 O O . ASN A 1 129 ? 3.58 17.719 -7.898 1 65 129 ASN A O 1
ATOM 985 N N . GLU A 1 130 ? 3.6 17.438 -10.125 1 65.81 130 GLU A N 1
ATOM 986 C CA . GLU A 1 130 ? 3.852 18.859 -10.273 1 65.81 130 GLU A CA 1
ATOM 987 C C . GLU A 1 130 ? 2.549 19.641 -10.453 1 65.81 130 GLU A C 1
ATOM 989 O O . GLU A 1 130 ? 2.545 20.875 -10.438 1 65.81 130 GLU A O 1
ATOM 994 N N . ASP A 1 131 ? 1.464 18.891 -10.328 1 67.56 131 ASP A N 1
ATOM 995 C CA . ASP A 1 131 ? 0.249 19.625 -10.672 1 67.56 131 ASP A CA 1
ATOM 996 C C . ASP A 1 131 ? -0.647 19.812 -9.453 1 67.56 131 ASP A C 1
ATOM 998 O O . ASP A 1 131 ? -0.825 18.875 -8.664 1 67.56 131 ASP A O 1
ATOM 1002 N N . GLU A 1 132 ? -0.94 21.062 -9.344 1 75.75 132 GLU A N 1
ATOM 1003 C CA . GLU A 1 132 ? -1.958 21.344 -8.344 1 75.75 132 GLU A CA 1
ATOM 1004 C C . GLU A 1 132 ? -3.273 20.641 -8.664 1 75.75 132 GLU A C 1
ATOM 1006 O O . GLU A 1 132 ? -3.703 20.625 -9.82 1 75.75 132 GLU A O 1
ATOM 1011 N N . VAL A 1 133 ? -3.719 19.984 -7.695 1 71.88 133 VAL A N 1
ATOM 1012 C CA . VAL A 1 133 ? -5.012 19.328 -7.875 1 71.88 133 VAL A CA 1
ATOM 1013 C C . VAL A 1 133 ? -6.137 20.328 -7.57 1 71.88 133 VAL A C 1
ATOM 1015 O O . VAL A 1 133 ? -6.309 20.734 -6.426 1 71.88 133 VAL A O 1
ATOM 1018 N N . THR A 1 134 ? -6.676 20.953 -8.57 1 64.81 134 THR A N 1
ATOM 1019 C CA . THR A 1 134 ? -7.715 21.953 -8.383 1 64.81 134 THR A CA 1
ATOM 1020 C C . THR A 1 134 ? -9.094 21.297 -8.336 1 64.81 134 THR A C 1
ATOM 1022 O O . THR A 1 134 ? -10 21.812 -7.676 1 64.81 134 THR A O 1
ATOM 1025 N N . GLU A 1 135 ? -9.359 20.375 -9.328 1 61.47 135 GLU A N 1
ATOM 1026 C CA . GLU A 1 135 ? -10.633 19.672 -9.352 1 61.47 135 GLU A CA 1
ATOM 1027 C C . GLU A 1 135 ? -10.438 18.156 -9.273 1 61.47 135 GLU A C 1
ATOM 1029 O O . GLU A 1 135 ? -9.578 17.609 -9.977 1 61.47 135 GLU A O 1
ATOM 1034 N N . TYR A 1 136 ? -10.656 17.531 -8.117 1 60.53 136 TYR A N 1
ATOM 1035 C CA . TYR A 1 136 ? -10.266 16.125 -8.102 1 60.53 136 TYR A CA 1
ATOM 1036 C C . TYR A 1 136 ? -11.367 15.25 -8.703 1 60.53 136 TYR A C 1
ATOM 1038 O O . TYR A 1 136 ? -12.273 14.812 -7.992 1 60.53 136 TYR A O 1
ATOM 1046 N N . ALA A 1 137 ? -11.68 15.477 -9.922 1 75.5 137 ALA A N 1
ATOM 1047 C CA . ALA A 1 137 ? -12.383 14.375 -10.57 1 75.5 137 ALA A CA 1
ATOM 1048 C C . ALA A 1 137 ? -11.438 13.219 -10.875 1 75.5 137 ALA A C 1
ATOM 1050 O O . ALA A 1 137 ? -10.641 13.289 -11.82 1 75.5 137 ALA A O 1
ATOM 1051 N N . PRO A 1 138 ? -11.453 12.203 -9.867 1 83.69 138 PRO A N 1
ATOM 1052 C CA . PRO A 1 138 ? -10.594 11.039 -10.117 1 83.69 138 PRO A CA 1
ATOM 1053 C C . PRO A 1 138 ? -10.781 10.461 -11.516 1 83.69 138 PRO A C 1
ATOM 1055 O O . PRO A 1 138 ? -11.914 10.242 -11.945 1 83.69 138 PRO A O 1
ATOM 1058 N N . VAL A 1 139 ? -9.711 10.414 -12.273 1 91.19 139 VAL A N 1
ATOM 1059 C CA . VAL A 1 139 ? -9.766 9.805 -13.602 1 91.19 139 VAL A CA 1
ATOM 1060 C C . VAL A 1 139 ? -9.602 8.289 -13.484 1 91.19 139 VAL A C 1
ATOM 1062 O O . VAL A 1 139 ? -8.531 7.801 -13.102 1 91.19 139 VAL A O 1
ATOM 1065 N N . ILE A 1 140 ? -10.633 7.57 -13.766 1 95.06 140 ILE A N 1
ATOM 1066 C CA . ILE A 1 140 ? -10.586 6.109 -13.758 1 95.06 140 ILE A CA 1
ATOM 1067 C C . ILE A 1 140 ? -9.953 5.609 -15.055 1 95.06 140 ILE A C 1
ATOM 1069 O O . ILE A 1 140 ? -10.469 5.879 -16.141 1 95.06 140 ILE A O 1
ATOM 1073 N N . ILE A 1 141 ? -8.898 4.883 -14.969 1 96.31 141 ILE A N 1
ATOM 1074 C CA . ILE A 1 141 ? -8.188 4.477 -16.172 1 96.31 141 ILE A CA 1
ATOM 1075 C C . ILE A 1 141 ? -8.359 2.975 -16.391 1 96.31 141 ILE A C 1
ATOM 1077 O O . ILE A 1 141 ? -7.926 2.438 -17.422 1 96.31 141 ILE A O 1
ATOM 1081 N N . ALA A 1 142 ? -8.922 2.252 -15.516 1 96.5 142 ALA A N 1
ATOM 1082 C CA . ALA A 1 142 ? -9.219 0.829 -15.664 1 96.5 142 ALA A CA 1
ATOM 1083 C C . ALA A 1 142 ? -10.328 0.404 -14.703 1 96.5 142 ALA A C 1
ATOM 1085 O O . ALA A 1 142 ? -10.492 0.984 -13.633 1 96.5 142 ALA A O 1
ATOM 1086 N N . GLU A 1 143 ? -11.125 -0.484 -15.141 1 96.88 143 GLU A N 1
ATOM 1087 C CA . GLU A 1 143 ? -12.195 -1.089 -14.344 1 96.88 143 GLU A CA 1
ATOM 1088 C C . GLU A 1 143 ? -12.141 -2.613 -14.422 1 96.88 143 GLU A C 1
ATOM 1090 O O . GLU A 1 143 ? -11.883 -3.176 -15.492 1 96.88 143 GLU A O 1
ATOM 1095 N N . ALA A 1 144 ? -12.398 -3.197 -13.266 1 94.75 144 ALA A N 1
ATOM 1096 C CA . ALA A 1 144 ? -12.43 -4.656 -13.211 1 94.75 144 ALA A CA 1
ATOM 1097 C C . ALA A 1 144 ? -13.328 -5.145 -12.078 1 94.75 144 ALA A C 1
ATOM 1099 O O . ALA A 1 144 ? -14.031 -4.352 -11.445 1 94.75 144 ALA A O 1
ATOM 1100 N N . THR A 1 145 ? -13.469 -6.414 -12.047 1 93 145 THR A N 1
ATOM 1101 C CA . THR A 1 145 ? -14.117 -7.082 -10.922 1 93 145 THR A CA 1
ATOM 1102 C C . THR A 1 145 ? -13.109 -7.93 -10.148 1 93 145 THR A C 1
ATOM 1104 O O . THR A 1 145 ? -12.312 -8.664 -10.75 1 93 145 THR A O 1
ATOM 1107 N N . THR A 1 146 ? -13.141 -7.727 -8.844 1 90.06 146 THR A N 1
ATOM 1108 C CA . THR A 1 146 ? -12.25 -8.5 -7.984 1 90.06 146 THR A CA 1
ATOM 1109 C C . THR A 1 146 ? -13.039 -9.547 -7.199 1 90.06 146 THR A C 1
ATOM 1111 O O . THR A 1 146 ? -14.023 -9.219 -6.527 1 90.06 146 THR A O 1
ATOM 1114 N N . ALA A 1 147 ? -12.586 -10.781 -7.309 1 86.38 147 ALA A N 1
ATOM 1115 C CA . ALA A 1 147 ? -13.188 -11.844 -6.504 1 86.38 147 ALA A CA 1
ATOM 1116 C C . ALA A 1 147 ? -12.617 -11.844 -5.09 1 86.38 147 ALA A C 1
ATOM 1118 O O . ALA A 1 147 ? -11.398 -11.891 -4.906 1 86.38 147 ALA A O 1
ATOM 1119 N N . LEU A 1 148 ? -13.453 -11.734 -4.141 1 92.38 148 LEU A N 1
ATOM 1120 C CA . LEU A 1 148 ? -13.031 -11.773 -2.746 1 92.38 148 LEU A CA 1
ATOM 1121 C C . LEU A 1 148 ? -12.969 -13.211 -2.238 1 92.38 148 LEU A C 1
ATOM 1123 O O . LEU A 1 148 ? -14 -13.805 -1.908 1 92.38 148 LEU A O 1
ATOM 1127 N N . LYS A 1 149 ? -11.836 -13.711 -2.076 1 89.12 149 LYS A N 1
ATOM 1128 C CA . LYS A 1 149 ? -11.648 -15.07 -1.574 1 89.12 149 LYS A CA 1
ATOM 1129 C C . LYS A 1 149 ? -11.938 -15.148 -0.079 1 89.12 149 LYS A C 1
ATOM 1131 O O . LYS A 1 149 ? -11.742 -14.172 0.65 1 89.12 149 LYS A O 1
ATOM 1136 N N . ARG A 1 150 ? -12.469 -16.281 0.318 1 90.12 150 ARG A N 1
ATOM 1137 C CA . ARG A 1 150 ? -12.625 -16.531 1.746 1 90.12 150 ARG A CA 1
ATOM 1138 C C . ARG A 1 150 ? -11.32 -17.031 2.357 1 90.12 150 ARG A C 1
ATOM 1140 O O . ARG A 1 150 ? -10.859 -18.141 2.049 1 90.12 150 ARG A O 1
ATOM 1147 N N . LEU A 1 151 ? -10.703 -16.234 3.211 1 90.38 151 LEU A N 1
ATOM 1148 C CA . LEU A 1 151 ? -9.391 -16.531 3.758 1 90.38 151 LEU A CA 1
ATOM 1149 C C . LEU A 1 151 ? -9.352 -16.281 5.262 1 90.38 151 LEU A C 1
ATOM 1151 O O . LEU A 1 151 ? -10.07 -15.414 5.766 1 90.38 151 LEU A O 1
ATOM 1155 N N . SER A 1 152 ? -8.531 -17.094 5.922 1 90 152 SER A N 1
ATOM 1156 C CA . SER A 1 152 ? -8.102 -16.656 7.246 1 90 152 SER A CA 1
ATOM 1157 C C . SER A 1 152 ? -7.145 -15.477 7.156 1 90 152 SER A C 1
ATOM 1159 O O . SER A 1 152 ? -6.605 -15.188 6.082 1 90 152 SER A O 1
ATOM 1161 N N . VAL A 1 153 ? -6.898 -14.805 8.281 1 93.25 153 VAL A N 1
ATOM 1162 C CA . VAL A 1 153 ? -5.961 -13.688 8.281 1 93.25 153 VAL A CA 1
ATOM 1163 C C . VAL A 1 153 ? -4.566 -14.18 7.906 1 93.25 153 VAL A C 1
ATOM 1165 O O . VAL A 1 153 ? -3.852 -13.516 7.152 1 93.25 153 VAL A O 1
ATOM 1168 N N . SER A 1 154 ? -4.199 -15.336 8.383 1 89.81 154 SER A N 1
ATOM 1169 C CA . SER A 1 154 ? -2.898 -15.906 8.062 1 89.81 154 SER A CA 1
ATOM 1170 C C . SER A 1 154 ? -2.758 -16.156 6.566 1 89.81 154 SER A C 1
ATOM 1172 O O . SER A 1 154 ? -1.72 -15.859 5.973 1 89.81 154 SER A O 1
ATOM 1174 N N . GLU A 1 155 ? -3.768 -16.703 5.996 1 87.38 155 GLU A N 1
ATOM 1175 C CA . GLU A 1 155 ? -3.762 -16.953 4.555 1 87.38 155 GLU A CA 1
ATOM 1176 C C . GLU A 1 155 ? -3.701 -15.641 3.775 1 87.38 155 GLU A C 1
ATOM 1178 O O . GLU A 1 155 ? -3.016 -15.555 2.756 1 87.38 155 GLU A O 1
ATOM 1183 N N . ALA A 1 156 ? -4.422 -14.68 4.23 1 93.12 156 ALA A N 1
ATOM 1184 C CA . ALA A 1 156 ? -4.445 -13.375 3.574 1 93.12 156 ALA A CA 1
ATOM 1185 C C . ALA A 1 156 ? -3.068 -12.719 3.615 1 93.12 156 ALA A C 1
ATOM 1187 O O . ALA A 1 156 ? -2.613 -12.148 2.617 1 93.12 156 ALA A O 1
ATOM 1188 N N . VAL A 1 157 ? -2.426 -12.805 4.746 1 93.88 157 VAL A N 1
ATOM 1189 C CA . VAL A 1 157 ? -1.093 -12.227 4.895 1 93.88 157 VAL A CA 1
ATOM 1190 C C . VAL A 1 157 ? -0.116 -12.945 3.961 1 93.88 157 VAL A C 1
ATOM 1192 O O . VAL A 1 157 ? 0.703 -12.305 3.301 1 93.88 157 VAL A O 1
ATOM 1195 N N . MET A 1 158 ? -0.266 -14.211 3.904 1 90.12 158 MET A N 1
ATOM 1196 C CA . MET A 1 158 ? 0.581 -14.984 3 1 90.12 158 MET A CA 1
ATOM 1197 C C . MET A 1 158 ? 0.359 -14.562 1.552 1 90.12 158 MET A C 1
ATOM 1199 O O . MET A 1 158 ? 1.319 -14.344 0.809 1 90.12 158 MET A O 1
ATOM 1203 N N . GLU A 1 159 ? -0.851 -14.508 1.152 1 91.31 159 GLU A N 1
ATOM 1204 C CA . GLU A 1 159 ? -1.157 -14.148 -0.227 1 91.31 159 GLU A CA 1
ATOM 1205 C C . GLU A 1 159 ? -0.659 -12.742 -0.548 1 91.31 159 GLU A C 1
ATOM 1207 O O . GLU A 1 159 ? -0.113 -12.5 -1.628 1 91.31 159 GLU A O 1
ATOM 1212 N N . LEU A 1 160 ? -0.854 -11.852 0.389 1 94.69 160 LEU A N 1
ATOM 1213 C CA . LEU A 1 160 ? -0.35 -10.492 0.205 1 94.69 160 LEU A CA 1
ATOM 1214 C C . LEU A 1 160 ? 1.152 -10.5 -0.057 1 94.69 160 LEU A C 1
ATOM 1216 O O . LEU A 1 160 ? 1.627 -9.859 -0.998 1 94.69 160 LEU A O 1
ATOM 1220 N N . ASP A 1 161 ? 1.834 -11.234 0.737 1 92.12 161 ASP A N 1
ATOM 1221 C CA . ASP A 1 161 ? 3.289 -11.273 0.637 1 92.12 161 ASP A CA 1
ATOM 1222 C C . ASP A 1 161 ? 3.732 -11.977 -0.646 1 92.12 161 ASP A C 1
ATOM 1224 O O . ASP A 1 161 ? 4.551 -11.445 -1.398 1 92.12 161 ASP A O 1
ATOM 1228 N N . LEU A 1 162 ? 3.102 -13.117 -0.89 1 91.69 162 LEU A N 1
ATOM 1229 C CA . LEU A 1 162 ? 3.473 -13.938 -2.039 1 91.69 162 LEU A CA 1
ATOM 1230 C C . LEU A 1 162 ? 3.176 -13.203 -3.344 1 91.69 162 LEU A C 1
ATOM 1232 O O . LEU A 1 162 ? 3.969 -13.258 -4.285 1 91.69 162 LEU A O 1
ATOM 1236 N N . SER A 1 163 ? 2.129 -12.578 -3.414 1 93.5 163 SER A N 1
ATOM 1237 C CA . SER A 1 163 ? 1.711 -11.93 -4.652 1 93.5 163 SER A CA 1
ATOM 1238 C C . SER A 1 163 ? 2.504 -10.656 -4.906 1 93.5 163 SER A C 1
ATOM 1240 O O . SER A 1 163 ? 2.639 -10.219 -6.051 1 93.5 163 SER A O 1
ATOM 1242 N N . GLY A 1 164 ? 2.951 -9.961 -3.84 1 93.5 164 GLY A N 1
ATOM 1243 C CA . GLY A 1 164 ? 3.592 -8.664 -3.949 1 93.5 164 GLY A CA 1
ATOM 1244 C C . GLY A 1 164 ? 2.602 -7.512 -4.004 1 93.5 164 GLY A C 1
ATOM 1245 O O . GLY A 1 164 ? 2.986 -6.367 -4.246 1 93.5 164 GLY A O 1
ATOM 1246 N N . ALA A 1 165 ? 1.329 -7.824 -3.771 1 93.88 165 ALA A N 1
ATOM 1247 C CA . ALA A 1 165 ? 0.301 -6.789 -3.779 1 93.88 165 ALA A CA 1
ATOM 1248 C C . ALA A 1 165 ? 0.467 -5.84 -2.594 1 93.88 165 ALA A C 1
ATOM 1250 O O . ALA A 1 165 ? 1.049 -6.211 -1.571 1 93.88 165 ALA A O 1
ATOM 1251 N N . SER A 1 166 ? -0.022 -4.625 -2.797 1 96.19 166 SER A N 1
ATOM 1252 C CA . SER A 1 166 ? 0.047 -3.639 -1.724 1 96.19 166 SER A CA 1
ATOM 1253 C C . SER A 1 166 ? -1.158 -3.744 -0.796 1 96.19 166 SER A C 1
ATOM 1255 O O . SER A 1 166 ? -1.127 -3.244 0.331 1 96.19 166 SER A O 1
ATOM 1257 N N . CYS A 1 167 ? -2.17 -4.375 -1.284 1 97.25 167 CYS A N 1
ATOM 1258 C CA . CYS A 1 167 ? -3.424 -4.48 -0.545 1 97.25 167 CYS A CA 1
ATOM 1259 C C . CYS A 1 167 ? -4.219 -5.703 -0.996 1 97.25 167 CYS A C 1
ATOM 1261 O O . CYS A 1 167 ? -4.156 -6.09 -2.164 1 97.25 167 CYS A O 1
ATOM 1263 N N . LEU A 1 168 ? -4.941 -6.293 -0.089 1 96.69 168 LEU A N 1
ATOM 1264 C CA . LEU A 1 168 ? -5.816 -7.426 -0.368 1 96.69 168 LEU A CA 1
ATOM 1265 C C . LEU A 1 168 ? -7.137 -7.289 0.386 1 96.69 168 LEU A C 1
ATOM 1267 O O . LEU A 1 168 ? -7.141 -7.117 1.607 1 96.69 168 LEU A O 1
ATOM 1271 N N . VAL A 1 169 ? -8.195 -7.301 -0.361 1 96.81 169 VAL A N 1
ATOM 1272 C CA . VAL A 1 169 ? -9.539 -7.359 0.198 1 96.81 169 VAL A CA 1
ATOM 1273 C C . VAL A 1 169 ? -10.07 -8.789 0.122 1 96.81 169 VAL A C 1
ATOM 1275 O O . VAL A 1 169 ? -9.984 -9.438 -0.928 1 96.81 169 VAL A O 1
ATOM 1278 N N . PHE A 1 170 ? -10.586 -9.273 1.225 1 93.69 170 PHE A N 1
ATOM 1279 C CA . PHE A 1 170 ? -11 -10.672 1.259 1 93.69 170 PHE A CA 1
ATOM 1280 C C . PHE A 1 170 ? -12.188 -10.859 2.197 1 93.69 170 PHE A C 1
ATOM 1282 O O . PHE A 1 170 ? -12.508 -9.969 2.984 1 93.69 170 PHE A O 1
ATOM 1289 N N . GLN A 1 171 ? -12.828 -11.93 2.025 1 92.81 171 GLN A N 1
ATOM 1290 C CA . GLN A 1 171 ? -13.867 -12.328 2.967 1 92.81 171 GLN A CA 1
ATOM 1291 C C . GLN A 1 171 ? -13.289 -13.156 4.109 1 92.81 171 GLN A C 1
ATOM 1293 O O . GLN A 1 171 ? -12.711 -14.227 3.877 1 92.81 171 GLN A O 1
ATOM 1298 N N . HIS A 1 172 ? -13.469 -12.617 5.289 1 91.88 172 HIS A N 1
ATOM 1299 C CA . HIS A 1 172 ? -12.945 -13.328 6.445 1 91.88 172 HIS A CA 1
ATOM 1300 C C . HIS A 1 172 ? -13.625 -14.688 6.617 1 91.88 172 HIS A C 1
ATOM 1302 O O . HIS A 1 172 ? -14.852 -14.766 6.707 1 91.88 172 HIS A O 1
ATOM 1308 N N . GLY A 1 173 ? -12.852 -15.711 6.762 1 87.38 173 GLY A N 1
ATOM 1309 C CA . GLY A 1 173 ? -13.375 -17.062 6.812 1 87.38 173 GLY A CA 1
ATOM 1310 C C . GLY A 1 173 ? -14.266 -17.312 8.016 1 87.38 173 GLY A C 1
ATOM 1311 O O . GLY A 1 173 ? -15.266 -18.031 7.918 1 87.38 173 GLY A O 1
ATOM 1312 N N . GLY A 1 174 ? -13.992 -16.75 9.125 1 86.38 174 GLY A N 1
ATOM 1313 C CA . GLY A 1 174 ? -14.758 -16.953 10.344 1 86.38 174 GLY A CA 1
ATOM 1314 C C . GLY A 1 174 ? -16.016 -16.094 10.414 1 86.38 174 GLY A C 1
ATOM 1315 O O . GLY A 1 174 ? -17.109 -16.625 10.562 1 86.38 174 GLY A O 1
ATOM 1316 N N . SER A 1 175 ? -15.867 -14.875 10.156 1 88 175 SER A N 1
ATOM 1317 C CA . SER A 1 175 ? -16.969 -13.938 10.375 1 88 175 SER A CA 1
ATOM 1318 C C . SER A 1 175 ? -17.781 -13.75 9.102 1 88 175 SER A C 1
ATOM 1320 O O . SER A 1 175 ? -18.938 -13.32 9.156 1 88 175 SER A O 1
ATOM 1322 N N . GLY A 1 176 ? -17.141 -13.938 7.934 1 88.25 176 GLY A N 1
ATOM 1323 C CA . GLY A 1 176 ? -17.797 -13.695 6.656 1 88.25 176 GLY A CA 1
ATOM 1324 C C . GLY A 1 176 ? -17.781 -12.234 6.242 1 88.25 176 GLY A C 1
ATOM 1325 O O . GLY A 1 176 ? -18.219 -11.891 5.145 1 88.25 176 GLY A O 1
ATOM 1326 N N . ARG A 1 177 ? -17.219 -11.43 7.023 1 92.12 177 ARG A N 1
ATOM 1327 C CA . ARG A 1 177 ? -17.156 -10 6.727 1 92.12 177 ARG A CA 1
ATOM 1328 C C . ARG A 1 177 ? -16.016 -9.688 5.766 1 92.12 177 ARG A C 1
ATOM 1330 O O . ARG A 1 177 ? -15.078 -10.469 5.637 1 92.12 177 ARG A O 1
ATOM 1337 N N . VAL A 1 178 ? -16.172 -8.562 5.133 1 94.38 178 VAL A N 1
ATOM 1338 C CA . VAL A 1 178 ? -15.086 -8.07 4.281 1 94.38 178 VAL A CA 1
ATOM 1339 C C . VAL A 1 178 ? -13.961 -7.527 5.148 1 94.38 178 VAL A C 1
ATOM 1341 O O . VAL A 1 178 ? -14.188 -6.703 6.035 1 94.38 178 VAL A O 1
ATOM 1344 N N . ASN A 1 179 ? -12.781 -8.039 4.949 1 96.44 179 ASN A N 1
ATOM 1345 C CA . ASN A 1 179 ? -11.578 -7.59 5.641 1 96.44 179 ASN A CA 1
ATOM 1346 C C . ASN A 1 179 ? -10.531 -7.066 4.664 1 96.44 179 ASN A C 1
ATOM 1348 O O . ASN A 1 179 ? -10.594 -7.363 3.469 1 96.44 179 ASN A O 1
ATOM 1352 N N . ILE A 1 180 ? -9.602 -6.281 5.215 1 97.88 180 ILE A N 1
ATOM 1353 C CA . ILE A 1 180 ? -8.562 -5.66 4.406 1 97.88 180 ILE A CA 1
ATOM 1354 C C . ILE A 1 180 ? -7.203 -5.871 5.07 1 97.88 180 ILE A C 1
ATOM 1356 O O . ILE A 1 180 ? -7.055 -5.668 6.277 1 97.88 180 ILE A O 1
ATOM 1360 N N . ILE A 1 181 ? -6.23 -6.273 4.293 1 97.75 181 ILE A N 1
ATOM 1361 C CA . ILE A 1 181 ? -4.84 -6.211 4.734 1 97.75 181 ILE A CA 1
ATOM 1362 C C . ILE A 1 181 ? -4.008 -5.434 3.717 1 97.75 181 ILE A C 1
ATOM 1364 O O . ILE A 1 181 ? -4.316 -5.441 2.521 1 97.75 181 ILE A O 1
ATOM 1368 N N . TYR A 1 182 ? -2.99 -4.805 4.164 1 98 182 TYR A N 1
ATOM 1369 C CA . TYR A 1 182 ? -2.176 -3.979 3.279 1 98 182 TYR A CA 1
ATOM 1370 C C . TYR A 1 182 ? -0.76 -3.828 3.824 1 98 182 TYR A C 1
ATOM 1372 O O . TYR A 1 182 ? -0.533 -3.963 5.027 1 98 182 TYR A O 1
ATOM 1380 N N . ARG A 1 183 ? 0.143 -3.58 2.912 1 96.44 183 ARG A N 1
ATOM 1381 C CA . ARG A 1 183 ? 1.523 -3.314 3.303 1 96.44 183 ARG A CA 1
ATOM 1382 C C . ARG A 1 183 ? 1.684 -1.888 3.814 1 96.44 183 ARG A C 1
ATOM 1384 O O . ARG A 1 183 ? 1.372 -0.929 3.105 1 96.44 183 ARG A O 1
ATOM 1391 N N . ARG A 1 184 ? 2.174 -1.812 5.027 1 94.12 184 ARG A N 1
ATOM 1392 C CA . ARG A 1 184 ? 2.439 -0.498 5.605 1 94.12 184 ARG A CA 1
ATOM 1393 C C . ARG A 1 184 ? 3.773 0.055 5.117 1 94.12 184 ARG A C 1
ATOM 1395 O O . ARG A 1 184 ? 4.605 -0.688 4.598 1 94.12 184 ARG A O 1
ATOM 1402 N N . THR A 1 185 ? 3.994 1.361 5.34 1 87.94 185 THR A N 1
ATOM 1403 C CA . THR A 1 185 ? 5.227 2.008 4.906 1 87.94 185 THR A CA 1
ATOM 1404 C C . THR A 1 185 ? 6.414 1.506 5.727 1 87.94 185 THR A C 1
ATOM 1406 O O . THR A 1 185 ? 7.559 1.568 5.27 1 87.94 185 THR A O 1
ATOM 1409 N N . ASP A 1 186 ? 6.207 0.971 6.879 1 86.62 186 ASP A N 1
ATOM 1410 C CA . ASP A 1 186 ? 7.293 0.477 7.719 1 86.62 186 ASP A CA 1
ATOM 1411 C C . ASP A 1 186 ? 7.613 -0.983 7.406 1 86.62 186 ASP A C 1
ATOM 1413 O O . ASP A 1 186 ? 8.484 -1.584 8.039 1 86.62 186 ASP A O 1
ATOM 1417 N N . GLY A 1 187 ? 6.891 -1.553 6.523 1 89.31 187 GLY A N 1
ATOM 1418 C CA . GLY A 1 187 ? 7.137 -2.92 6.09 1 89.31 187 GLY A CA 1
ATOM 1419 C C . GLY A 1 187 ? 6.203 -3.926 6.738 1 89.31 187 GLY A C 1
ATOM 1420 O O . GLY A 1 187 ? 6.062 -5.051 6.254 1 89.31 187 GLY A O 1
ATOM 1421 N N . ASN A 1 188 ? 5.586 -3.572 7.809 1 94.94 188 ASN A N 1
ATOM 1422 C CA . ASN A 1 188 ? 4.613 -4.441 8.469 1 94.94 188 ASN A CA 1
ATOM 1423 C C . ASN A 1 188 ? 3.295 -4.488 7.703 1 94.94 188 ASN A C 1
ATOM 1425 O O . ASN A 1 188 ? 3.17 -3.883 6.637 1 94.94 188 ASN A O 1
ATOM 1429 N N . VAL A 1 189 ? 2.422 -5.297 8.258 1 96.75 189 VAL A N 1
ATOM 1430 C CA . VAL A 1 189 ? 1.139 -5.488 7.59 1 96.75 189 VAL A CA 1
ATOM 1431 C C . VAL A 1 189 ? 0.025 -4.855 8.422 1 96.75 189 VAL A C 1
ATOM 1433 O O . VAL A 1 189 ? -0.056 -5.074 9.633 1 96.75 189 VAL A O 1
ATOM 1436 N N . GLY A 1 190 ? -0.784 -4.047 7.805 1 97.75 190 GLY A N 1
ATOM 1437 C CA . GLY A 1 190 ? -2.002 -3.557 8.43 1 97.75 190 GLY A CA 1
ATOM 1438 C C . GLY A 1 190 ? -3.207 -4.438 8.156 1 97.75 190 GLY A C 1
ATOM 1439 O O . GLY A 1 190 ? -3.357 -4.973 7.059 1 97.75 190 GLY A O 1
ATOM 1440 N N . TRP A 1 191 ? -4.059 -4.543 9.164 1 98 191 TRP A N 1
ATOM 1441 C CA . TRP A 1 191 ? -5.289 -5.324 9.062 1 98 191 TRP A CA 1
ATOM 1442 C C . TRP A 1 191 ? -6.477 -4.543 9.617 1 98 191 TRP A C 1
ATOM 1444 O O . TRP A 1 191 ? -6.422 -4.031 10.742 1 98 191 TRP A O 1
ATOM 1454 N N . VAL A 1 192 ? -7.52 -4.379 8.781 1 97.88 192 VAL A N 1
ATOM 1455 C CA . VAL A 1 192 ? -8.742 -3.717 9.219 1 97.88 192 VAL A CA 1
ATOM 1456 C C . VAL A 1 192 ? -9.93 -4.676 9.086 1 97.88 192 VAL A C 1
ATOM 1458 O O . VAL A 1 192 ? -10.078 -5.344 8.055 1 97.88 192 VAL A O 1
ATOM 1461 N N . ASP A 1 193 ? -10.727 -4.762 10.07 1 96.56 193 ASP A N 1
ATOM 1462 C CA . ASP A 1 193 ? -11.93 -5.586 10.109 1 96.56 193 ASP A CA 1
ATOM 1463 C C . ASP A 1 193 ? -13.18 -4.73 10.328 1 96.56 193 ASP A C 1
ATOM 1465 O O . ASP A 1 193 ? -13.703 -4.672 11.438 1 96.56 193 ASP A O 1
ATOM 1469 N N . PRO A 1 194 ? -13.68 -4.176 9.242 1 95.06 194 PRO A N 1
ATOM 1470 C CA . PRO A 1 194 ? -14.828 -3.277 9.406 1 95.06 194 PRO A CA 1
ATOM 1471 C C . PRO A 1 194 ? -16.125 -4.023 9.734 1 95.06 194 PRO A C 1
ATOM 1473 O O . PRO A 1 194 ? -16.281 -5.188 9.352 1 95.06 194 PRO A O 1
ATOM 1476 N N . PRO A 1 195 ? -16.984 -3.311 10.43 1 88.25 195 PRO A N 1
ATOM 1477 C CA . PRO A 1 195 ? -18.281 -3.918 10.672 1 88.25 195 PRO A CA 1
ATOM 1478 C C . PRO A 1 195 ? -19.141 -4.008 9.406 1 88.25 195 PRO A C 1
ATOM 1480 O O . PRO A 1 195 ? -18.875 -3.301 8.43 1 88.25 195 PRO A O 1
ATOM 1483 N N . SER A 1 196 ? -20.016 -4.984 9.422 1 81.88 196 SER A N 1
ATOM 1484 C CA . SER A 1 196 ? -20.969 -5.059 8.312 1 81.88 196 SER A CA 1
ATOM 1485 C C . SER A 1 196 ? -21.938 -3.889 8.344 1 81.88 196 SER A C 1
ATOM 1487 O O . SER A 1 196 ? -22.359 -3.457 9.414 1 81.88 196 SER A O 1
ATOM 1489 N N . VAL A 1 197 ? -21.859 -3.107 7.285 1 69.69 197 VAL A N 1
ATOM 1490 C CA . VAL A 1 197 ? -22.812 -2 7.258 1 69.69 197 VAL A CA 1
ATOM 1491 C C . VAL A 1 197 ? -24.094 -2.441 6.566 1 69.69 197 VAL A C 1
ATOM 1493 O O . VAL A 1 197 ? -24.062 -3.092 5.52 1 69.69 197 VAL A O 1
ATOM 1496 N N . THR A 1 198 ? -25.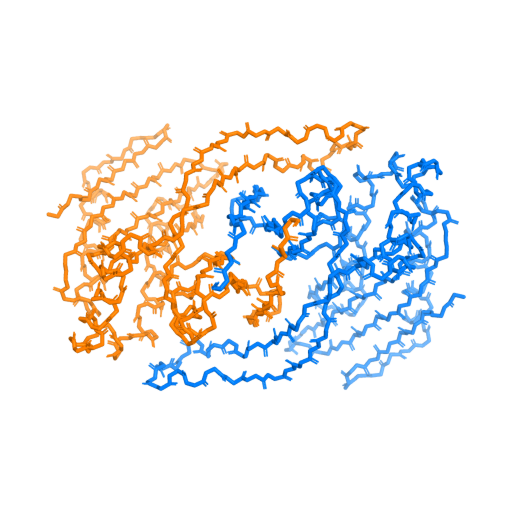141 -2.629 7.254 1 58.12 198 THR A N 1
ATOM 1497 C CA . THR A 1 198 ? -26.453 -2.824 6.625 1 58.12 198 THR A CA 1
ATOM 1498 C C . THR A 1 198 ? -27.016 -1.496 6.129 1 58.12 198 THR A C 1
ATOM 1500 O O . THR A 1 198 ? -27.094 -0.528 6.887 1 58.12 198 THR A O 1
ATOM 1503 N N . PRO A 1 199 ? -27.297 -1.327 4.875 1 49.88 199 PRO A N 1
ATOM 1504 C CA . PRO A 1 199 ? -27.953 -0.1 4.43 1 49.88 199 PRO A CA 1
ATOM 1505 C C . PRO A 1 199 ? -29.203 0.229 5.254 1 49.88 199 PRO A C 1
ATOM 1507 O O . PRO A 1 199 ? -29.844 -0.673 5.801 1 49.88 199 PRO A O 1
ATOM 1510 N N . MET B 1 1 ? -0.023 24.75 19.797 1 62.5 1 MET B N 1
ATOM 1511 C CA . MET B 1 1 ? 0.532 23.859 18.797 1 62.5 1 MET B CA 1
ATOM 1512 C C . MET B 1 1 ? 1.635 22.984 19.391 1 62.5 1 MET B C 1
ATOM 1514 O O . MET B 1 1 ? 2.625 23.5 19.906 1 62.5 1 MET B O 1
ATOM 1518 N N . THR B 1 2 ? 1.219 21.719 19.688 1 87.69 2 THR B N 1
ATOM 1519 C CA . THR B 1 2 ? 2.135 20.906 20.484 1 87.69 2 THR B CA 1
ATOM 1520 C C . THR B 1 2 ? 2.936 19.953 19.594 1 87.69 2 THR B C 1
ATOM 1522 O O . THR B 1 2 ? 2.441 18.906 19.203 1 87.69 2 THR B O 1
ATOM 1525 N N . LEU B 1 3 ? 4.051 20.516 19.047 1 96.12 3 LEU B N 1
ATOM 1526 C CA . LEU B 1 3 ? 4.984 19.688 18.281 1 96.12 3 LEU B CA 1
ATOM 1527 C C . LEU B 1 3 ? 6.07 19.125 19.188 1 96.12 3 LEU B C 1
ATOM 1529 O O . LEU B 1 3 ? 6.793 19.875 19.844 1 96.12 3 LEU B O 1
ATOM 1533 N N . ARG B 1 4 ? 6.145 17.875 19.297 1 97.19 4 ARG B N 1
ATOM 1534 C CA . ARG B 1 4 ? 7.18 17.203 20.062 1 97.19 4 ARG B CA 1
ATOM 1535 C C . ARG B 1 4 ? 8.289 16.672 19.156 1 97.19 4 ARG B C 1
ATOM 1537 O O . ARG B 1 4 ? 8.023 15.938 18.219 1 97.19 4 ARG B O 1
ATOM 1544 N N . ILE B 1 5 ? 9.5 17.047 19.391 1 97.69 5 ILE B N 1
ATOM 1545 C CA . ILE B 1 5 ? 10.664 16.578 18.656 1 97.69 5 ILE B CA 1
ATOM 1546 C C . ILE B 1 5 ? 11.578 15.789 19.594 1 97.69 5 ILE B C 1
ATOM 1548 O O . ILE B 1 5 ? 12.047 16.312 20.594 1 97.69 5 ILE B O 1
ATOM 1552 N N . SER B 1 6 ? 11.836 14.523 19.219 1 96.88 6 SER B N 1
ATOM 1553 C CA . SER B 1 6 ? 12.586 13.68 20.141 1 96.88 6 SER B CA 1
ATOM 1554 C C . SER B 1 6 ? 13.586 12.805 19.406 1 96.88 6 SER B C 1
ATOM 1556 O O . SER B 1 6 ? 13.508 12.664 18.188 1 96.88 6 SER B O 1
ATOM 1558 N N . GLY B 1 7 ? 14.539 12.305 20.141 1 96.19 7 GLY B N 1
ATOM 1559 C CA . GLY B 1 7 ? 15.492 11.32 19.656 1 96.19 7 GLY B CA 1
ATOM 1560 C C . GLY B 1 7 ? 15.266 9.938 20.25 1 96.19 7 GLY B C 1
ATOM 1561 O O . GLY B 1 7 ? 14.953 9.797 21.422 1 96.19 7 GLY B O 1
ATOM 1562 N N . LYS B 1 8 ? 15.281 8.992 19.391 1 93.94 8 LYS B N 1
ATOM 1563 C CA . LYS B 1 8 ? 15.273 7.613 19.875 1 93.94 8 LYS B CA 1
ATOM 1564 C C . LYS B 1 8 ? 16.688 7.051 19.953 1 93.94 8 LYS B C 1
ATOM 1566 O O . LYS B 1 8 ? 17.328 6.812 18.922 1 93.94 8 LYS B O 1
ATOM 1571 N N . SER B 1 9 ? 17.203 6.867 21.062 1 91.81 9 SER B N 1
ATOM 1572 C CA . SER B 1 9 ? 18.547 6.352 21.344 1 91.81 9 SER B CA 1
ATOM 1573 C C . SER B 1 9 ? 19.625 7.32 20.859 1 91.81 9 SER B C 1
ATOM 1575 O O . SER B 1 9 ? 20.719 6.898 20.484 1 91.81 9 SER B O 1
ATOM 1577 N N . ILE B 1 10 ? 19.312 8.562 20.672 1 92.5 10 ILE B N 1
ATOM 1578 C CA . ILE B 1 10 ? 20.25 9.617 20.359 1 92.5 10 ILE B CA 1
ATOM 1579 C C . ILE B 1 10 ? 19.844 10.914 21.047 1 92.5 10 ILE B C 1
ATOM 1581 O O . ILE B 1 10 ? 18.672 11.102 21.391 1 92.5 10 ILE B O 1
ATOM 1585 N N . SER B 1 11 ? 20.781 11.766 21.281 1 92.31 11 SER B N 1
ATOM 1586 C CA . SER B 1 11 ? 20.5 13.086 21.828 1 92.31 11 SER B CA 1
ATOM 1587 C C . SER B 1 11 ? 20.312 14.117 20.719 1 92.31 11 SER B C 1
ATOM 1589 O O . SER B 1 11 ? 21.141 14.227 19.812 1 92.31 11 SER B O 1
ATOM 1591 N N . ILE B 1 12 ? 19.203 14.719 20.875 1 92.5 12 ILE B N 1
ATOM 1592 C CA . ILE B 1 12 ? 18.922 15.781 19.906 1 92.5 12 ILE B CA 1
ATOM 1593 C C . ILE B 1 12 ? 19.25 17.141 20.516 1 92.5 12 ILE B C 1
ATOM 1595 O O . ILE B 1 12 ? 18.719 17.5 21.562 1 92.5 12 ILE B O 1
ATOM 1599 N N . GLY B 1 13 ? 20.188 17.875 20.047 1 93.31 13 GLY B N 1
ATOM 1600 C CA . GLY B 1 13 ? 20.578 19.188 20.547 1 93.31 13 GLY B CA 1
ATOM 1601 C C . GLY B 1 13 ? 19.562 20.266 20.25 1 93.31 13 GLY B C 1
ATOM 1602 O O . GLY B 1 13 ? 18.641 20.062 19.453 1 93.31 13 GLY B O 1
ATOM 1603 N N . GLU B 1 14 ? 19.766 21.375 20.922 1 95.62 14 GLU B N 1
ATOM 1604 C CA . GLU B 1 14 ? 18.844 22.5 20.797 1 95.62 14 GLU B CA 1
ATOM 1605 C C . GLU B 1 14 ? 18.828 23.047 19.375 1 95.62 14 GLU B C 1
ATOM 1607 O O . GLU B 1 14 ? 17.781 23.469 18.875 1 95.62 14 GLU B O 1
ATOM 1612 N N . ALA B 1 15 ? 19.969 23.031 18.797 1 96.25 15 ALA B N 1
ATOM 1613 C CA . ALA B 1 15 ? 20.062 23.562 17.438 1 96.25 15 ALA B CA 1
ATOM 1614 C C . ALA B 1 15 ? 19.219 22.766 16.453 1 96.25 15 ALA B C 1
ATOM 1616 O O . ALA B 1 15 ? 18.453 23.328 15.68 1 96.25 15 ALA B O 1
ATOM 1617 N N . LEU B 1 16 ? 19.344 21.469 16.547 1 96.44 16 LEU B N 1
ATOM 1618 C CA . LEU B 1 16 ? 18.578 20.594 15.664 1 96.44 16 LEU B CA 1
ATOM 1619 C C . LEU B 1 16 ? 17.094 20.703 15.961 1 96.44 16 LEU B C 1
ATOM 1621 O O . LEU B 1 16 ? 16.281 20.781 15.039 1 96.44 16 LEU B O 1
ATOM 1625 N N . ARG B 1 17 ? 16.734 20.734 17.141 1 96.62 17 ARG B N 1
ATOM 1626 C CA . ARG B 1 17 ? 15.344 20.875 17.562 1 96.62 17 ARG B CA 1
ATOM 1627 C C . ARG B 1 17 ? 14.734 22.156 17.016 1 96.62 17 ARG B C 1
ATOM 1629 O O . ARG B 1 17 ? 13.625 22.141 16.469 1 96.62 17 ARG B O 1
ATOM 1636 N N . ALA B 1 18 ? 15.453 23.203 17.188 1 97.06 18 ALA B N 1
ATOM 1637 C CA . ALA B 1 18 ? 14.977 24.5 16.719 1 97.06 18 ALA B CA 1
ATOM 1638 C C . ALA B 1 18 ? 14.812 24.516 15.203 1 97.06 18 ALA B C 1
ATOM 1640 O O . ALA B 1 18 ? 13.812 25.016 14.688 1 97.06 18 ALA B O 1
ATOM 1641 N N . ARG B 1 19 ? 15.75 23.969 14.578 1 97.19 19 ARG B N 1
ATOM 1642 C CA . ARG B 1 19 ? 15.727 23.953 13.117 1 97.19 19 ARG B CA 1
ATOM 1643 C C . ARG B 1 19 ? 14.531 23.156 12.609 1 97.19 19 ARG B C 1
ATOM 1645 O O . ARG B 1 19 ? 13.82 23.594 11.703 1 97.19 19 ARG B O 1
ATOM 1652 N N . VAL B 1 20 ? 14.344 21.969 13.133 1 97.81 20 VAL B N 1
ATOM 1653 C CA . VAL B 1 20 ? 13.25 21.094 12.711 1 97.81 20 VAL B CA 1
ATOM 1654 C C . VAL B 1 20 ? 11.914 21.766 13.016 1 97.81 20 VAL B C 1
ATOM 1656 O O . VAL B 1 20 ? 10.992 21.734 12.195 1 97.81 20 VAL B O 1
ATOM 1659 N N . SER B 1 21 ? 11.844 22.375 14.148 1 97.31 21 SER B N 1
ATOM 1660 C CA . SER B 1 21 ? 10.625 23.062 14.539 1 97.31 21 SER B CA 1
ATOM 1661 C C . SER B 1 21 ? 10.305 24.203 13.57 1 97.31 21 SER B C 1
ATOM 1663 O O . SER B 1 21 ? 9.172 24.328 13.094 1 97.31 21 SER B O 1
ATOM 1665 N N . GLU B 1 22 ? 11.281 24.953 13.312 1 97.31 22 GLU B N 1
ATOM 1666 C CA . GLU B 1 22 ? 11.102 26.094 12.43 1 97.31 22 GLU B CA 1
ATOM 1667 C C . GLU B 1 22 ? 10.719 25.656 11.023 1 97.31 22 GLU B C 1
ATOM 1669 O O . GLU B 1 22 ? 9.797 26.219 10.422 1 97.31 22 GLU B O 1
ATOM 1674 N N . ARG B 1 23 ? 11.406 24.703 10.555 1 97.56 23 ARG B N 1
ATOM 1675 C CA . ARG B 1 23 ? 11.133 24.203 9.211 1 97.56 23 ARG B CA 1
ATOM 1676 C C . ARG B 1 23 ? 9.734 23.609 9.125 1 97.56 23 ARG B C 1
ATOM 1678 O O . ARG B 1 23 ? 9.031 23.812 8.125 1 97.56 23 ARG B O 1
ATOM 1685 N N . THR B 1 24 ? 9.336 22.891 10.102 1 97.88 24 THR B N 1
ATOM 1686 C CA . THR B 1 24 ? 8 22.312 10.133 1 97.88 24 THR B CA 1
ATOM 1687 C C . THR B 1 24 ? 6.938 23.406 10.062 1 97.88 24 THR B C 1
ATOM 1689 O O . THR B 1 24 ? 6 23.312 9.266 1 97.88 24 THR B O 1
ATOM 1692 N N . ASP B 1 25 ? 7.141 24.391 10.852 1 96.81 25 ASP B N 1
ATOM 1693 C CA . ASP B 1 25 ? 6.191 25.5 10.883 1 96.81 25 ASP B CA 1
ATOM 1694 C C . ASP B 1 25 ? 6.145 26.203 9.531 1 96.81 25 ASP B C 1
ATOM 1696 O O . ASP B 1 25 ? 5.062 26.516 9.023 1 96.81 25 ASP B O 1
ATOM 1700 N N . GLU B 1 26 ? 7.227 26.422 8.984 1 96.75 26 GLU B N 1
ATOM 1701 C CA . GLU B 1 26 ? 7.324 27.094 7.684 1 96.75 26 GLU B CA 1
ATOM 1702 C C . GLU B 1 26 ? 6.57 26.312 6.609 1 96.75 26 GLU B C 1
ATOM 1704 O O . GLU B 1 26 ? 5.781 26.875 5.855 1 96.75 26 GLU B O 1
ATOM 1709 N N . VAL B 1 27 ? 6.805 25.047 6.582 1 96 27 VAL B N 1
ATOM 1710 C CA . VAL B 1 27 ? 6.203 24.188 5.57 1 96 27 VAL B CA 1
ATOM 1711 C C . VAL B 1 27 ? 4.684 24.203 5.723 1 96 27 VAL B C 1
ATOM 1713 O O . VAL B 1 27 ? 3.957 24.359 4.734 1 96 27 VAL B O 1
ATOM 1716 N N . LEU B 1 28 ? 4.219 24.047 6.898 1 95.31 28 LEU B N 1
ATOM 1717 C CA . LEU B 1 28 ? 2.779 23.969 7.125 1 95.31 28 LEU B CA 1
ATOM 1718 C C . LEU B 1 28 ? 2.115 25.328 6.867 1 95.31 28 LEU B C 1
ATOM 1720 O O . LEU B 1 28 ? 1.083 25.391 6.195 1 95.31 28 LEU B O 1
ATOM 1724 N N . ARG B 1 29 ? 2.699 26.422 7.254 1 94.25 29 ARG B N 1
ATOM 1725 C CA . ARG B 1 29 ? 2.094 27.75 7.164 1 94.25 29 ARG B CA 1
ATOM 1726 C C . ARG B 1 29 ? 1.981 28.203 5.715 1 94.25 29 ARG B C 1
ATOM 1728 O O . ARG B 1 29 ? 1.09 28.984 5.367 1 94.25 29 ARG B O 1
ATOM 1735 N N . LYS B 1 30 ? 2.777 27.672 4.973 1 93.94 30 LYS B N 1
ATOM 1736 C CA . LYS B 1 30 ? 2.752 28.031 3.557 1 93.94 30 LYS B CA 1
ATOM 1737 C C . LYS B 1 30 ? 1.484 27.516 2.883 1 93.94 30 LYS B C 1
ATOM 1739 O O . LYS B 1 30 ? 0.951 28.156 1.977 1 93.94 30 LYS B O 1
ATOM 1744 N N . TYR B 1 31 ? 0.978 26.391 3.373 1 92.12 31 TYR B N 1
ATOM 1745 C CA . TYR B 1 31 ? -0.082 25.75 2.611 1 92.12 31 TYR B CA 1
ATOM 1746 C C . TYR B 1 31 ? -1.317 25.516 3.475 1 92.12 31 TYR B C 1
ATOM 1748 O O . TYR B 1 31 ? -2.398 25.234 2.959 1 92.12 31 TYR B O 1
ATOM 1756 N N . PHE B 1 32 ? -1.204 25.609 4.645 1 89.12 32 PHE B N 1
ATOM 1757 C CA . PHE B 1 32 ? -2.275 25.328 5.59 1 89.12 32 PHE B CA 1
ATOM 1758 C C . PHE B 1 32 ? -2.357 26.406 6.66 1 89.12 32 PHE B C 1
ATOM 1760 O O . PHE B 1 32 ? -1.361 26.703 7.324 1 89.12 32 PHE B O 1
ATOM 1767 N N . ASP B 1 33 ? -3.523 26.953 6.914 1 87.69 33 ASP B N 1
ATOM 1768 C CA . ASP B 1 33 ? -3.705 28.078 7.824 1 87.69 33 ASP B CA 1
ATOM 1769 C C . ASP B 1 33 ? -4.23 27.609 9.18 1 87.69 33 ASP B C 1
ATOM 1771 O O . ASP B 1 33 ? -4.367 28.406 10.109 1 87.69 33 ASP B O 1
ATOM 1775 N N . GLY B 1 34 ? -4.508 26.375 9.352 1 86.94 34 GLY B N 1
ATOM 1776 C CA . GLY B 1 34 ? -5.059 25.875 10.602 1 86.94 34 GLY B CA 1
ATOM 1777 C C . GLY B 1 34 ? -3.994 25.469 11.602 1 86.94 34 GLY B C 1
ATOM 1778 O O . GLY B 1 34 ? -2.816 25.797 11.43 1 86.94 34 GLY B O 1
ATOM 1779 N N . ASN B 1 35 ? -4.465 24.906 12.68 1 91.38 35 ASN B N 1
ATOM 1780 C CA . ASN B 1 35 ? -3.564 24.438 13.727 1 91.38 35 ASN B CA 1
ATOM 1781 C C . ASN B 1 35 ? -3.096 23.016 13.461 1 91.38 35 ASN B C 1
ATOM 1783 O O . ASN B 1 35 ? -3.738 22.266 12.711 1 91.38 35 ASN B O 1
ATOM 1787 N N . TYR B 1 36 ? -1.922 22.766 14.016 1 94 36 TYR B N 1
ATOM 1788 C CA . TYR B 1 36 ? -1.41 21.406 13.906 1 94 36 TYR B CA 1
ATOM 1789 C C . TYR B 1 36 ? -0.681 20.984 15.18 1 94 36 TYR B C 1
ATOM 1791 O O . TYR B 1 36 ? -0.267 21.844 15.969 1 94 36 TYR B O 1
ATOM 1799 N N . SER B 1 37 ? -0.68 19.703 15.43 1 97 37 SER B N 1
ATOM 1800 C CA . SER B 1 37 ? 0.116 19.047 16.469 1 97 37 SER B CA 1
ATOM 1801 C C . SER B 1 37 ? 0.833 17.828 15.914 1 97 37 SER B C 1
ATOM 1803 O O . SER B 1 37 ? 0.634 17.453 14.758 1 97 37 SER B O 1
ATOM 1805 N N . GLY B 1 38 ? 1.795 17.297 16.688 1 96.81 38 GLY B N 1
ATOM 1806 C CA . GLY B 1 38 ? 2.395 16.062 16.203 1 96.81 38 GLY B CA 1
ATOM 1807 C C . GLY B 1 38 ? 3.746 15.766 16.828 1 96.81 38 GLY B C 1
ATOM 1808 O O . GLY B 1 38 ? 4.066 16.281 17.906 1 96.81 38 GLY B O 1
ATOM 1809 N N . HIS B 1 39 ? 4.402 14.82 16.25 1 97.44 39 HIS B N 1
ATOM 1810 C CA . HIS B 1 39 ? 5.703 14.406 16.766 1 97.44 39 HIS B CA 1
ATOM 1811 C C . HIS B 1 39 ? 6.66 14.07 15.625 1 97.44 39 HIS B C 1
ATOM 1813 O O . HIS B 1 39 ? 6.238 13.562 14.578 1 97.44 39 HIS B O 1
ATOM 1819 N N . ILE B 1 40 ? 7.875 14.43 15.812 1 98.19 40 ILE B N 1
ATOM 1820 C CA . ILE B 1 40 ? 8.992 14.062 14.945 1 98.19 40 ILE B CA 1
ATOM 1821 C C . ILE B 1 40 ? 10.07 13.359 15.758 1 98.19 40 ILE B C 1
ATOM 1823 O O . ILE B 1 40 ? 10.555 13.891 16.766 1 98.19 40 ILE B O 1
ATOM 1827 N N . THR B 1 41 ? 10.383 12.172 15.367 1 98.06 41 THR B N 1
ATOM 1828 C CA . THR B 1 41 ? 11.375 11.375 16.078 1 98.06 41 THR B CA 1
ATOM 1829 C C . THR B 1 41 ? 12.586 11.086 15.18 1 98.06 41 THR B C 1
ATOM 1831 O O . THR B 1 41 ? 12.43 10.617 14.047 1 98.06 41 THR B O 1
ATOM 1834 N N . LEU B 1 42 ? 13.758 11.383 15.68 1 98.06 42 LEU B N 1
ATOM 1835 C CA . LEU B 1 42 ? 15 11.086 14.977 1 98.06 42 LEU B CA 1
ATOM 1836 C C . LEU B 1 42 ? 15.75 9.953 15.664 1 98.06 42 LEU B C 1
ATOM 1838 O O . LEU B 1 42 ? 15.789 9.883 16.891 1 98.06 42 LEU B O 1
ATOM 1842 N N . SER B 1 43 ? 16.281 9.047 14.883 1 97.5 43 SER B N 1
ATOM 1843 C CA . SER B 1 43 ? 17.031 7.914 15.414 1 97.5 43 SER B CA 1
ATOM 1844 C C . SER B 1 43 ? 18.219 7.57 14.523 1 97.5 43 SER B C 1
ATOM 1846 O O . SER B 1 43 ? 18.297 8.023 13.383 1 97.5 43 SER B O 1
ATOM 1848 N N . LYS B 1 44 ? 19.141 6.789 15.117 1 95.56 44 LYS B N 1
ATOM 1849 C CA . LYS B 1 44 ? 20.203 6.211 14.297 1 95.56 44 LYS B CA 1
ATOM 1850 C C . LYS B 1 44 ? 19.703 5.02 13.492 1 95.56 44 LYS B C 1
ATOM 1852 O O . LYS B 1 44 ? 18.891 4.23 13.984 1 95.56 44 LYS B O 1
ATOM 1857 N N . ASP B 1 45 ? 20.172 4.906 12.344 1 92.75 45 ASP B N 1
ATOM 1858 C CA . ASP B 1 45 ? 19.875 3.779 11.469 1 92.75 45 ASP B CA 1
ATOM 1859 C C . ASP B 1 45 ? 21.141 3.312 10.734 1 92.75 45 ASP B C 1
ATOM 1861 O O . ASP B 1 45 ? 21.484 3.854 9.688 1 92.75 45 ASP B O 1
ATOM 1865 N N . GLY B 1 46 ? 21.719 2.215 11.234 1 91.06 46 GLY B N 1
ATOM 1866 C CA . GLY B 1 46 ? 23.031 1.853 10.734 1 91.06 46 GLY B CA 1
ATOM 1867 C C . GLY B 1 46 ? 24.031 2.984 10.82 1 91.06 46 GLY B C 1
ATOM 1868 O O . GLY B 1 46 ? 24.328 3.48 11.914 1 91.06 46 GLY B O 1
ATOM 1869 N N . PHE B 1 47 ? 24.469 3.381 9.602 1 91.38 47 PHE B N 1
ATOM 1870 C CA . PHE B 1 47 ? 25.469 4.441 9.547 1 91.38 47 PHE B CA 1
ATOM 1871 C C . PHE B 1 47 ? 24.812 5.793 9.289 1 91.38 47 PHE B C 1
ATOM 1873 O O . PHE B 1 47 ? 25.5 6.801 9.109 1 91.38 47 PHE B O 1
ATOM 1880 N N . GLY B 1 48 ? 23.531 5.754 9.281 1 95.94 48 GLY B N 1
ATOM 1881 C CA . GLY B 1 48 ? 22.828 7 9.023 1 95.94 48 GLY B CA 1
ATOM 1882 C C . GLY B 1 48 ? 21.766 7.312 10.062 1 95.94 48 GLY B C 1
ATOM 1883 O O . GLY B 1 48 ? 21.906 6.945 11.227 1 95.94 48 GLY B O 1
ATOM 1884 N N . PHE B 1 49 ? 20.875 8.219 9.648 1 97.12 49 PHE B N 1
ATOM 1885 C CA . PHE B 1 49 ? 19.797 8.656 10.539 1 97.12 49 PHE B CA 1
ATOM 1886 C C . PHE B 1 49 ? 18.438 8.477 9.867 1 97.12 49 PHE B C 1
ATOM 1888 O O . PHE B 1 49 ? 18.328 8.578 8.648 1 97.12 49 PHE B O 1
ATOM 1895 N N . ARG B 1 50 ? 17.453 8.211 10.734 1 97.31 50 ARG B N 1
ATOM 1896 C CA . ARG B 1 50 ? 16.062 8.102 10.289 1 97.31 50 ARG B CA 1
ATOM 1897 C C . ARG B 1 50 ? 15.188 9.133 10.992 1 97.31 50 ARG B C 1
ATOM 1899 O O . ARG B 1 50 ? 15.344 9.375 12.195 1 97.31 50 ARG B O 1
ATOM 1906 N N . THR B 1 51 ? 14.297 9.734 10.25 1 97.81 51 THR B N 1
ATOM 1907 C CA . THR B 1 51 ? 13.281 10.633 10.797 1 97.81 51 THR B CA 1
ATOM 1908 C C . THR B 1 51 ? 11.883 10.086 10.539 1 97.81 51 THR B C 1
ATOM 1910 O O . THR B 1 51 ? 11.555 9.695 9.422 1 97.81 51 THR B O 1
ATOM 1913 N N . ASP B 1 52 ? 11.086 10.008 11.562 1 96.94 52 ASP B N 1
ATOM 1914 C CA . ASP B 1 52 ? 9.664 9.688 11.477 1 96.94 52 ASP B CA 1
ATOM 1915 C C . ASP B 1 52 ? 8.805 10.883 11.867 1 96.94 52 ASP B C 1
ATOM 1917 O O . ASP B 1 52 ? 8.93 11.414 12.977 1 96.94 52 ASP B O 1
ATOM 1921 N N . CYS B 1 53 ? 7.941 11.25 10.945 1 97.38 53 CYS B N 1
ATOM 1922 C CA . CYS B 1 53 ? 7.113 12.438 11.156 1 97.38 53 CYS B CA 1
ATOM 1923 C C . CYS B 1 53 ? 5.633 12.078 11.141 1 97.38 53 CYS B C 1
ATOM 1925 O O . CYS B 1 53 ? 5.18 11.336 10.266 1 97.38 53 CYS B O 1
ATOM 1927 N N . ALA B 1 54 ? 4.918 12.523 12.133 1 96.88 54 ALA B N 1
ATOM 1928 C CA . ALA B 1 54 ? 3.459 12.477 12.18 1 96.88 54 ALA B CA 1
ATOM 1929 C C . ALA B 1 54 ? 2.885 13.82 12.633 1 96.88 54 ALA B C 1
ATOM 1931 O O . ALA B 1 54 ? 3.059 14.219 13.781 1 96.88 54 ALA B O 1
ATOM 1932 N N . LEU B 1 55 ? 2.201 14.5 11.727 1 97.25 55 LEU B N 1
ATOM 1933 C CA . LEU B 1 55 ? 1.626 15.812 11.992 1 97.25 55 LEU B CA 1
ATOM 1934 C C . LEU B 1 55 ? 0.108 15.781 11.844 1 97.25 55 LEU B C 1
ATOM 1936 O O . LEU B 1 55 ? -0.408 15.453 10.773 1 97.25 55 LEU B O 1
ATOM 1940 N N . HIS B 1 56 ? -0.564 16.141 12.867 1 94.44 56 HIS B N 1
ATOM 1941 C CA . HIS B 1 56 ? -2.021 16.141 12.891 1 94.44 56 HIS B CA 1
ATOM 1942 C C . HIS B 1 56 ? -2.58 17.531 12.617 1 94.44 56 HIS B C 1
ATOM 1944 O O . HIS B 1 56 ? -2.361 18.453 13.406 1 94.44 56 HIS B O 1
ATOM 1950 N N . LEU B 1 57 ? -3.287 17.578 11.586 1 90.38 57 LEU B N 1
ATOM 1951 C CA . LEU B 1 57 ? -3.941 18.844 11.258 1 90.38 57 LEU B CA 1
ATOM 1952 C C . LEU B 1 57 ? -5.312 18.938 11.922 1 90.38 57 LEU B C 1
ATOM 1954 O O . LEU B 1 57 ? -5.984 17.922 12.102 1 90.38 57 LEU B O 1
ATOM 1958 N N . ASP B 1 58 ? -5.703 20.047 12.164 1 85.88 58 ASP B N 1
ATOM 1959 C CA . ASP B 1 58 ? -7.016 20.203 12.789 1 85.88 58 ASP B CA 1
ATOM 1960 C C . ASP B 1 58 ? -8.133 19.938 11.781 1 85.88 58 ASP B C 1
ATOM 1962 O O . ASP B 1 58 ? -9.297 19.812 12.164 1 85.88 58 ASP B O 1
ATOM 1966 N N . SER B 1 59 ? -7.809 19.797 10.5 1 77.69 59 SER B N 1
ATOM 1967 C CA . SER B 1 59 ? -8.773 19.375 9.492 1 77.69 59 SER B CA 1
ATOM 1968 C C . SER B 1 59 ? -9.117 17.891 9.648 1 77.69 59 SER B C 1
ATOM 1970 O O . SER B 1 59 ? -10.086 17.406 9.062 1 77.69 59 SER B O 1
ATOM 1972 N N . GLY B 1 60 ? -8.289 17.188 10.43 1 81.06 60 GLY B N 1
ATOM 1973 C CA . GLY B 1 60 ? -8.539 15.773 10.664 1 81.06 60 GLY B CA 1
ATOM 1974 C C . GLY B 1 60 ? -7.586 14.867 9.898 1 81.06 60 GLY B C 1
ATOM 1975 O O . GLY B 1 60 ? -7.613 13.648 10.07 1 81.06 60 GLY B O 1
ATOM 1976 N N . ILE B 1 61 ? -6.75 15.445 9.18 1 86.38 61 ILE B N 1
ATOM 1977 C CA . ILE B 1 61 ? -5.812 14.664 8.383 1 86.38 61 ILE B CA 1
ATOM 1978 C C . ILE B 1 61 ? -4.48 14.547 9.109 1 86.38 61 ILE B C 1
ATOM 1980 O O . ILE B 1 61 ? -3.998 15.523 9.695 1 86.38 61 ILE B O 1
ATOM 1984 N N . THR B 1 62 ? -3.988 13.414 9.148 1 92.5 62 THR B N 1
ATOM 1985 C CA . THR B 1 62 ? -2.648 13.195 9.68 1 92.5 62 THR B CA 1
ATOM 1986 C C . THR B 1 62 ? -1.639 13.008 8.555 1 92.5 62 THR B C 1
ATOM 1988 O O . THR B 1 62 ? -1.816 12.148 7.688 1 92.5 62 THR B O 1
ATOM 1991 N N . LEU B 1 63 ? -0.576 13.836 8.562 1 96.12 63 LEU B N 1
ATOM 1992 C CA . LEU B 1 63 ? 0.516 13.742 7.602 1 96.12 63 LEU B CA 1
ATOM 1993 C C . LEU B 1 63 ? 1.655 12.891 8.156 1 96.12 63 LEU B C 1
ATOM 1995 O O . LEU B 1 63 ? 2.146 13.148 9.258 1 96.12 63 LEU B O 1
ATOM 1999 N N . GLU B 1 64 ? 1.983 11.914 7.371 1 96.12 64 GLU B N 1
ATOM 2000 C CA . GLU B 1 64 ? 3.084 11.062 7.812 1 96.12 64 GLU B CA 1
ATOM 2001 C C . GLU B 1 64 ? 4.18 10.984 6.754 1 96.12 64 GLU B C 1
ATOM 2003 O O . GLU B 1 64 ? 3.895 10.992 5.555 1 96.12 64 GLU B O 1
ATOM 2008 N N . ALA B 1 65 ? 5.434 10.922 7.211 1 96.69 65 ALA B N 1
ATOM 2009 C CA . ALA B 1 65 ? 6.59 10.719 6.344 1 96.69 65 ALA B CA 1
ATOM 2010 C C . ALA B 1 65 ? 7.77 10.156 7.125 1 96.69 65 ALA B C 1
ATOM 2012 O O . ALA B 1 65 ? 7.918 10.422 8.32 1 96.69 65 ALA B O 1
ATOM 2013 N N . ASP B 1 66 ? 8.547 9.398 6.492 1 95.81 66 ASP B N 1
ATOM 2014 C CA . ASP B 1 66 ? 9.805 8.906 7.047 1 95.81 66 ASP B CA 1
ATOM 2015 C C . ASP B 1 66 ? 10.922 8.969 6.004 1 95.81 66 ASP B C 1
ATOM 2017 O O . ASP B 1 66 ? 10.656 8.898 4.801 1 95.81 66 ASP B O 1
ATOM 2021 N N . SER B 1 67 ? 12.094 9.172 6.484 1 96.5 67 SER B N 1
ATOM 2022 C CA . SER B 1 67 ? 13.242 9.273 5.582 1 96.5 67 SER B CA 1
ATOM 2023 C C . SER B 1 67 ? 14.531 8.844 6.277 1 96.5 67 SER B C 1
ATOM 2025 O O . SER B 1 67 ? 14.617 8.891 7.508 1 96.5 67 SER B O 1
ATOM 2027 N N . ASN B 1 68 ? 15.453 8.414 5.461 1 96.19 68 ASN B N 1
ATOM 2028 C CA . ASN B 1 68 ? 16.812 8.117 5.898 1 96.19 68 ASN B CA 1
ATOM 2029 C C . ASN B 1 68 ? 17.844 9 5.191 1 96.19 68 ASN B C 1
ATOM 2031 O O . ASN B 1 68 ? 17.672 9.336 4.02 1 96.19 68 ASN B O 1
ATOM 2035 N N . ALA B 1 69 ? 18.828 9.352 5.902 1 97.12 69 ALA B N 1
ATOM 2036 C CA . ALA B 1 69 ? 19.906 10.133 5.312 1 97.12 69 ALA B CA 1
ATOM 2037 C C . ALA B 1 69 ? 21.203 9.969 6.109 1 97.12 69 ALA B C 1
ATOM 2039 O O . ALA B 1 69 ? 21.219 9.258 7.117 1 97.12 69 ALA B O 1
ATOM 2040 N N . THR B 1 70 ? 22.266 10.57 5.641 1 96.06 70 THR B N 1
ATOM 2041 C CA . THR B 1 70 ? 23.609 10.414 6.211 1 96.06 70 THR B CA 1
ATOM 2042 C C . THR B 1 70 ? 23.719 11.148 7.543 1 96.06 70 THR B C 1
ATOM 2044 O O . THR B 1 70 ? 24.547 10.812 8.375 1 96.06 70 THR B O 1
ATOM 2047 N N . ASP B 1 71 ? 22.891 12.219 7.754 1 95.5 71 ASP B N 1
ATOM 2048 C CA . ASP B 1 71 ? 22.891 12.93 9.023 1 95.5 71 ASP B CA 1
ATOM 2049 C C . ASP B 1 71 ? 21.469 13.32 9.43 1 95.5 71 ASP B C 1
ATOM 2051 O O . ASP B 1 71 ? 20.531 13.234 8.617 1 95.5 71 ASP B O 1
ATOM 2055 N N . ALA B 1 72 ? 21.375 13.773 10.617 1 95.88 72 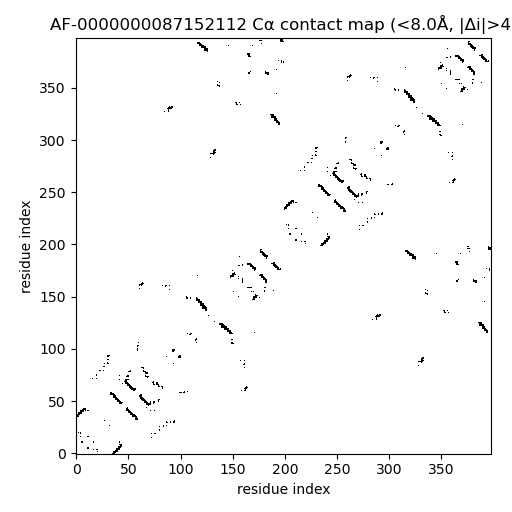ALA B N 1
ATOM 2056 C CA . ALA B 1 72 ? 20.062 14.031 11.227 1 95.88 72 ALA B CA 1
ATOM 2057 C C . ALA B 1 72 ? 19.359 15.188 10.531 1 95.88 72 ALA B C 1
ATOM 2059 O O . ALA B 1 72 ? 18.141 15.133 10.305 1 95.88 72 ALA B O 1
ATOM 2060 N N . TYR B 1 73 ? 20.094 16.203 10.148 1 96.75 73 TYR B N 1
ATOM 2061 C CA . TYR B 1 73 ? 19.5 17.359 9.492 1 96.75 73 TYR B CA 1
ATOM 2062 C C . TYR B 1 73 ? 18.906 16.969 8.141 1 96.75 73 TYR B C 1
ATOM 2064 O O . TYR B 1 73 ? 17.766 17.328 7.824 1 96.75 73 TYR B O 1
ATOM 2072 N N . ALA B 1 74 ? 19.719 16.234 7.477 1 97.75 74 ALA B N 1
ATOM 2073 C CA . ALA B 1 74 ? 19.312 15.828 6.137 1 97.75 74 ALA B CA 1
ATOM 2074 C C . ALA B 1 74 ? 18.094 14.914 6.188 1 97.75 74 ALA B C 1
ATOM 2076 O O . ALA B 1 74 ? 17.203 15.016 5.34 1 97.75 74 ALA B O 1
ATOM 2077 N N . SER B 1 75 ? 18.047 14.055 7.109 1 98 75 SER B N 1
ATOM 2078 C CA . SER B 1 75 ? 16.922 13.141 7.223 1 98 75 SER B CA 1
ATOM 2079 C C . SER B 1 75 ? 15.633 13.891 7.555 1 98 75 SER B C 1
ATOM 2081 O O . SER B 1 75 ? 14.578 13.602 6.988 1 98 75 SER B O 1
ATOM 2083 N N . ALA B 1 76 ? 15.719 14.852 8.445 1 97.88 76 ALA B N 1
ATOM 2084 C CA . ALA B 1 76 ? 14.562 15.664 8.797 1 97.88 76 ALA B CA 1
ATOM 2085 C C . ALA B 1 76 ? 14.086 16.5 7.609 1 97.88 76 ALA B C 1
ATOM 2087 O O . ALA B 1 76 ? 12.891 16.562 7.328 1 97.88 76 ALA B O 1
ATOM 2088 N N . ASP B 1 77 ? 15.047 17.062 6.953 1 97.62 77 ASP B N 1
ATOM 2089 C CA . ASP B 1 77 ? 14.711 17.891 5.789 1 97.62 77 ASP B CA 1
ATOM 2090 C C . ASP B 1 77 ? 14.008 17.047 4.719 1 97.62 77 ASP B C 1
ATOM 2092 O O . ASP B 1 77 ? 13.047 17.5 4.098 1 97.62 77 ASP B O 1
ATOM 2096 N N . ALA B 1 78 ? 14.516 15.891 4.531 1 97.94 78 ALA B N 1
ATOM 2097 C CA . ALA B 1 78 ? 13.938 15.016 3.514 1 97.94 78 ALA B CA 1
ATOM 2098 C C . ALA B 1 78 ? 12.508 14.625 3.869 1 97.94 78 ALA B C 1
ATOM 2100 O O . ALA B 1 78 ? 11.625 14.602 3.004 1 97.94 78 ALA B O 1
ATOM 2101 N N . ALA B 1 79 ? 12.234 14.305 5.07 1 97.75 79 ALA B N 1
ATOM 2102 C CA . ALA B 1 79 ? 10.891 13.969 5.516 1 97.75 79 ALA B CA 1
ATOM 2103 C C . ALA B 1 79 ? 9.938 15.148 5.32 1 97.75 79 ALA B C 1
ATOM 2105 O O . ALA B 1 79 ? 8.828 14.977 4.801 1 97.75 79 ALA B O 1
ATOM 2106 N N . LEU B 1 80 ? 10.398 16.297 5.699 1 97.88 80 LEU B N 1
ATOM 2107 C CA . LEU B 1 80 ? 9.547 17.484 5.609 1 97.88 80 LEU B CA 1
ATOM 2108 C C . LEU B 1 80 ? 9.336 17.891 4.156 1 97.88 80 LEU B C 1
ATOM 2110 O O . LEU B 1 80 ? 8.289 18.438 3.809 1 97.88 80 LEU B O 1
ATOM 2114 N N . LEU B 1 81 ? 10.312 17.594 3.326 1 97 81 LEU B N 1
ATOM 2115 C CA . LEU B 1 81 ? 10.156 17.859 1.899 1 97 81 LEU B CA 1
ATOM 2116 C C . LEU B 1 81 ? 9.039 17.016 1.306 1 97 81 LEU B C 1
ATOM 2118 O O . LEU B 1 81 ? 8.273 17.484 0.461 1 97 81 LEU B O 1
ATOM 2122 N N . MET B 1 82 ? 8.93 15.797 1.711 1 95.75 82 MET B N 1
ATOM 2123 C CA . MET B 1 82 ? 7.852 14.922 1.251 1 95.75 82 MET B CA 1
ATOM 2124 C C . MET B 1 82 ? 6.492 15.477 1.658 1 95.75 82 MET B C 1
ATOM 2126 O O . MET B 1 82 ? 5.559 15.492 0.854 1 95.75 82 MET B O 1
ATOM 2130 N N . ILE B 1 83 ? 6.41 15.914 2.848 1 96.69 83 ILE B N 1
ATOM 2131 C CA . ILE B 1 83 ? 5.172 16.5 3.348 1 96.69 83 ILE B CA 1
ATOM 2132 C C . ILE B 1 83 ? 4.844 17.766 2.562 1 96.69 83 ILE B C 1
ATOM 2134 O O . ILE B 1 83 ? 3.695 17.969 2.168 1 96.69 83 ILE B O 1
ATOM 2138 N N . GLU B 1 84 ? 5.836 18.531 2.326 1 96.19 84 GLU B N 1
ATOM 2139 C CA . GLU B 1 84 ? 5.645 19.781 1.604 1 96.19 84 GLU B CA 1
ATOM 2140 C C . GLU B 1 84 ? 5.117 19.531 0.194 1 96.19 84 GLU B C 1
ATOM 2142 O O . GLU B 1 84 ? 4.219 20.234 -0.273 1 96.19 84 GLU B O 1
ATOM 2147 N N . LYS B 1 85 ? 5.641 18.609 -0.443 1 94.12 85 LYS B N 1
ATOM 2148 C CA . LYS B 1 85 ? 5.207 18.281 -1.798 1 94.12 85 LYS B CA 1
ATOM 2149 C C . LYS B 1 85 ? 3.729 17.891 -1.824 1 94.12 85 LYS B C 1
ATOM 2151 O O . LYS B 1 85 ? 2.984 18.344 -2.701 1 94.12 85 LYS B O 1
ATOM 2156 N N . ARG B 1 86 ? 3.301 17.141 -0.926 1 93.31 86 ARG B N 1
ATOM 2157 C CA . ARG B 1 86 ? 1.905 16.719 -0.854 1 93.31 86 ARG B CA 1
ATOM 2158 C C . ARG B 1 86 ? 0.993 17.891 -0.539 1 93.31 86 ARG B C 1
ATOM 2160 O O . ARG B 1 86 ? -0.075 18.031 -1.138 1 93.31 86 ARG B O 1
ATOM 2167 N N . LEU B 1 87 ? 1.467 18.719 0.391 1 93.5 87 LEU B N 1
ATOM 2168 C CA . LEU B 1 87 ? 0.694 19.906 0.739 1 93.5 87 LEU B CA 1
ATOM 2169 C C . LEU B 1 87 ? 0.543 20.828 -0.466 1 93.5 87 LEU B C 1
ATOM 2171 O O . LEU B 1 87 ? -0.54 21.359 -0.709 1 93.5 87 LEU B O 1
ATOM 2175 N N . ARG B 1 88 ? 1.594 20.953 -1.149 1 91.88 88 ARG B N 1
ATOM 2176 C CA . ARG B 1 88 ? 1.586 21.828 -2.318 1 91.88 88 ARG B CA 1
ATOM 2177 C C . ARG B 1 88 ? 0.582 21.344 -3.357 1 91.88 88 ARG B C 1
ATOM 2179 O O . ARG B 1 88 ? -0.131 22.156 -3.963 1 91.88 88 ARG B O 1
ATOM 2186 N N . ARG B 1 89 ? 0.478 20.125 -3.559 1 89.81 89 ARG B N 1
ATOM 2187 C CA . ARG B 1 89 ? -0.421 19.531 -4.543 1 89.81 89 ARG B CA 1
ATOM 2188 C C . ARG B 1 89 ? -1.877 19.828 -4.211 1 89.81 89 ARG B C 1
ATOM 2190 O O . ARG B 1 89 ? -2.707 19.984 -5.109 1 89.81 89 ARG B O 1
ATOM 2197 N N . TYR B 1 90 ? -2.139 20.062 -2.965 1 88.44 90 TYR B N 1
ATOM 2198 C CA . TYR B 1 90 ? -3.533 20.219 -2.568 1 88.44 90 TYR B CA 1
ATOM 2199 C C . TYR B 1 90 ? -3.766 21.578 -1.935 1 88.44 90 TYR B C 1
ATOM 2201 O O . TYR B 1 90 ? -4.703 21.766 -1.154 1 88.44 90 TYR B O 1
ATOM 2209 N N . LYS B 1 91 ? -2.895 22.516 -2.242 1 86.06 91 LYS B N 1
ATOM 2210 C CA . LYS B 1 91 ? -2.906 23.828 -1.627 1 86.06 91 LYS B CA 1
ATOM 2211 C C . LYS B 1 91 ? -4.258 24.516 -1.816 1 86.06 91 LYS B C 1
ATOM 2213 O O . LYS B 1 91 ? -4.781 25.141 -0.887 1 86.06 91 LYS B O 1
ATOM 2218 N N . SER B 1 92 ? -4.879 24.391 -3.018 1 82.56 92 SER B N 1
ATOM 2219 C CA . SER B 1 92 ? -6.152 25.031 -3.295 1 82.56 92 SER B CA 1
ATOM 2220 C C . SER B 1 92 ? -7.277 24.438 -2.453 1 82.56 92 SER B C 1
ATOM 2222 O O . SER B 1 92 ? -8.141 25.172 -1.959 1 82.56 92 SER B O 1
ATOM 2224 N N . ARG B 1 93 ? -7.133 23.156 -2.262 1 80.44 93 ARG B N 1
ATOM 2225 C CA . ARG B 1 93 ? -8.156 22.469 -1.472 1 80.44 93 ARG B CA 1
ATOM 2226 C C . ARG B 1 93 ? -7.984 22.766 0.014 1 80.44 93 ARG B C 1
ATOM 2228 O O . ARG B 1 93 ? -8.969 22.906 0.741 1 80.44 93 ARG B O 1
ATOM 2235 N N . LEU B 1 94 ? -6.805 22.906 0.457 1 82.94 94 LEU B N 1
ATOM 2236 C CA . LEU B 1 94 ? -6.492 23.141 1.862 1 82.94 94 LEU B CA 1
ATOM 2237 C C . LEU B 1 94 ? -6.805 24.594 2.256 1 82.94 94 LEU B C 1
ATOM 2239 O O . LEU B 1 94 ? -7.152 24.859 3.406 1 82.94 94 LEU B O 1
ATOM 2243 N N . LYS B 1 95 ? -6.723 25.375 1.27 1 76.25 95 LYS B N 1
ATOM 2244 C CA . LYS B 1 95 ? -6.953 26.797 1.553 1 76.25 95 LYS B CA 1
ATOM 2245 C C . LYS B 1 95 ? -8.43 27.156 1.392 1 76.25 95 LYS B C 1
ATOM 2247 O O . LYS B 1 95 ? -8.875 28.203 1.863 1 76.25 95 LYS B O 1
ATOM 2252 N N . ASP B 1 96 ? -9.039 26.266 0.652 1 73.69 96 ASP B N 1
ATOM 2253 C CA . ASP B 1 96 ? -10.469 26.516 0.503 1 73.69 96 ASP B CA 1
ATOM 2254 C C . ASP B 1 96 ? -11.219 26.219 1.803 1 73.69 96 ASP B C 1
ATOM 2256 O O . ASP B 1 96 ? -11.445 25.062 2.143 1 73.69 96 ASP B O 1
ATOM 2260 N N . ARG B 1 97 ? -11.562 27.266 2.52 1 63.56 97 ARG B N 1
ATOM 2261 C CA . ARG B 1 97 ? -12.227 27.203 3.818 1 63.56 97 ARG B CA 1
ATOM 2262 C C . ARG B 1 97 ? -13.531 26.406 3.725 1 63.56 97 ARG B C 1
ATOM 2264 O O . ARG B 1 97 ? -13.875 25.656 4.637 1 63.56 97 ARG B O 1
ATOM 2271 N N . SER B 1 98 ? -14.148 26.719 2.621 1 61.91 98 SER B N 1
ATOM 2272 C CA . SER B 1 98 ? -15.422 26.047 2.434 1 61.91 98 SER B CA 1
ATOM 2273 C C . SER B 1 98 ? -15.234 24.531 2.309 1 61.91 98 SER B C 1
ATOM 2275 O O . SER B 1 98 ? -15.992 23.75 2.891 1 61.91 98 SER B O 1
ATOM 2277 N N . ALA B 1 99 ? -14.18 24.297 1.557 1 61.16 99 ALA B N 1
ATOM 2278 C CA . ALA B 1 99 ? -13.891 22.875 1.364 1 61.16 99 ALA B CA 1
ATOM 2279 C C . ALA B 1 99 ? -13.461 22.219 2.672 1 61.16 99 ALA B C 1
ATOM 2281 O O . ALA B 1 99 ? -13.883 21.109 2.986 1 61.16 99 ALA B O 1
ATOM 2282 N N . ARG B 1 100 ? -12.812 22.953 3.422 1 62.97 100 ARG B N 1
ATOM 2283 C CA . ARG B 1 100 ? -12.328 22.469 4.707 1 62.97 100 ARG B CA 1
ATOM 2284 C C . ARG B 1 100 ? -13.477 22.266 5.691 1 62.97 100 ARG B C 1
ATOM 2286 O O . ARG B 1 100 ? -13.523 21.266 6.41 1 62.97 100 ARG B O 1
ATOM 2293 N N . LYS B 1 101 ? -14.297 23.234 5.641 1 59.47 101 LYS B N 1
ATOM 2294 C CA . LYS B 1 101 ? -15.469 23.172 6.512 1 59.47 101 LYS B CA 1
ATOM 2295 C C . LYS B 1 101 ? -16.375 22 6.137 1 59.47 101 LYS B C 1
ATOM 2297 O O . LYS B 1 101 ? -16.906 21.312 7.012 1 59.47 101 LYS B O 1
ATOM 2302 N N . ALA B 1 102 ? -16.5 21.906 4.883 1 60.91 102 ALA B N 1
ATOM 2303 C CA . ALA B 1 102 ? -17.359 20.828 4.398 1 60.91 102 ALA B CA 1
ATOM 2304 C C . ALA B 1 102 ? -16.781 19.469 4.785 1 60.91 102 ALA B C 1
ATOM 2306 O O . ALA B 1 102 ? -17.516 18.578 5.207 1 60.91 102 ALA B O 1
ATOM 2307 N N . TYR B 1 103 ? -15.461 19.344 4.68 1 62.19 103 TYR B N 1
ATOM 2308 C CA . TYR B 1 103 ? -14.789 18.094 5.047 1 62.19 103 TYR B CA 1
ATOM 2309 C C . TYR B 1 103 ? -14.914 17.828 6.543 1 62.19 103 TYR B C 1
ATOM 2311 O O . TYR B 1 103 ? -15.258 16.719 6.953 1 62.19 103 TYR B O 1
ATOM 2319 N N . ALA B 1 104 ? -14.688 18.875 7.281 1 61.09 104 ALA B N 1
ATOM 2320 C CA . ALA B 1 104 ? -14.766 18.766 8.734 1 61.09 104 ALA B CA 1
ATOM 2321 C C . ALA B 1 104 ? -16.203 18.516 9.188 1 61.09 104 ALA B C 1
ATOM 2323 O O . ALA B 1 104 ? -16.438 17.734 10.117 1 61.09 104 ALA B O 1
ATOM 2324 N N . ALA B 1 105 ? -17.109 19.172 8.523 1 60.34 105 ALA B N 1
ATOM 2325 C CA . ALA B 1 105 ? -18.516 19 8.859 1 60.34 105 ALA B CA 1
ATOM 2326 C C . ALA B 1 105 ? -18.984 17.578 8.531 1 60.34 105 ALA B C 1
ATOM 2328 O O . ALA B 1 105 ? -19.734 16.984 9.305 1 60.34 105 ALA B O 1
ATOM 2329 N N . SER B 1 106 ? -18.5 17.125 7.344 1 61.31 106 SER B N 1
ATOM 2330 C CA . SER B 1 106 ? -18.859 15.758 6.973 1 61.31 106 SER B CA 1
ATOM 2331 C C . SER B 1 106 ? -18.297 14.742 7.957 1 61.31 106 SER B C 1
ATOM 2333 O O . SER B 1 106 ? -18.984 13.805 8.359 1 61.31 106 SER B O 1
ATOM 2335 N N . ALA B 1 107 ? -17.141 15.031 8.398 1 60.03 107 ALA B N 1
ATOM 2336 C CA . ALA B 1 107 ? -16.5 14.164 9.383 1 60.03 107 ALA B CA 1
ATOM 2337 C C . ALA B 1 107 ? -17.219 14.25 10.727 1 60.03 107 ALA B C 1
ATOM 2339 O O . ALA B 1 107 ? -17.453 13.227 11.383 1 60.03 107 ALA B O 1
ATOM 2340 N N . ALA B 1 108 ? -17.531 15.484 11.141 1 57.56 108 ALA B N 1
ATOM 2341 C CA . ALA B 1 108 ? -18.219 15.719 12.406 1 57.56 108 ALA B CA 1
ATOM 2342 C C . ALA B 1 108 ? -19.625 15.156 12.375 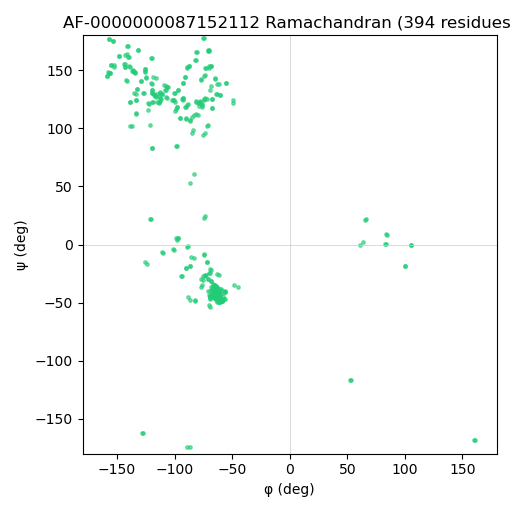1 57.56 108 ALA B C 1
ATOM 2344 O O . ALA B 1 108 ? -20.094 14.562 13.352 1 57.56 108 ALA B O 1
ATOM 2345 N N . LEU B 1 109 ? -20.25 15.438 11.312 1 58.81 109 LEU B N 1
ATOM 2346 C CA . LEU B 1 109 ? -21.625 14.93 11.188 1 58.81 109 LEU B CA 1
ATOM 2347 C C . LEU B 1 109 ? -21.641 13.406 11.227 1 58.81 109 LEU B C 1
ATOM 2349 O O . LEU B 1 109 ? -22.547 12.812 11.812 1 58.81 109 LEU B O 1
ATOM 2353 N N . ALA B 1 110 ? -20.641 12.906 10.555 1 57.38 110 ALA B N 1
ATOM 2354 C CA . ALA B 1 110 ? -20.531 11.445 10.602 1 57.38 110 ALA B CA 1
ATOM 2355 C C . ALA B 1 110 ? -20.344 10.961 12.039 1 57.38 110 ALA B C 1
ATOM 2357 O O . ALA B 1 110 ? -20.938 9.953 12.438 1 57.38 110 ALA B O 1
ATOM 2358 N N . GLU B 1 111 ? -19.562 11.734 12.805 1 56.78 111 GLU B N 1
ATOM 2359 C CA . GLU B 1 111 ? -19.328 11.406 14.203 1 56.78 111 GLU B CA 1
ATOM 2360 C C . GLU B 1 111 ? -20.594 11.602 15.039 1 56.78 111 GLU B C 1
ATOM 2362 O O . GLU B 1 111 ? -20.906 10.789 15.906 1 56.78 111 GLU B O 1
ATOM 2367 N N . LEU B 1 112 ? -21.156 12.773 14.953 1 54.53 112 LEU B N 1
ATOM 2368 C CA . LEU B 1 112 ? -22.328 13.141 15.734 1 54.53 112 LEU B CA 1
ATOM 2369 C C . LEU B 1 112 ? -23.5 12.195 15.453 1 54.53 112 LEU B C 1
ATOM 2371 O O . LEU B 1 112 ? -24.297 11.898 16.344 1 54.53 112 LEU B O 1
ATOM 2375 N N . ASN B 1 113 ? -23.703 12.023 14.211 1 52.62 113 ASN B N 1
ATOM 2376 C CA . ASN B 1 113 ? -24.844 11.164 13.906 1 52.62 113 ASN B CA 1
ATOM 2377 C C . ASN B 1 113 ? -24.531 9.703 14.195 1 52.62 113 ASN B C 1
ATOM 2379 O O . ASN B 1 113 ? -25.266 8.812 13.758 1 52.62 113 ASN B O 1
ATOM 2383 N N . GLY B 1 114 ? -23.562 9.602 15.109 1 52.69 114 GLY B N 1
ATOM 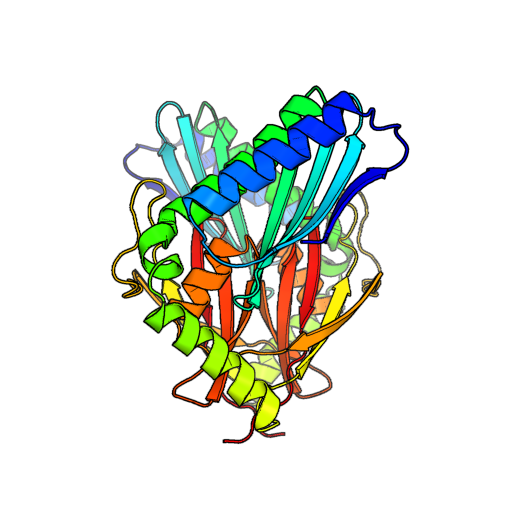2384 C CA . GLY B 1 114 ? -23.281 8.211 15.422 1 52.69 114 GLY B CA 1
ATOM 2385 C C . GLY B 1 114 ? -22.75 7.43 14.227 1 52.69 114 GLY B C 1
ATOM 2386 O O . GLY B 1 114 ? -22.766 6.195 14.234 1 52.69 114 GLY B O 1
ATOM 2387 N N . GLY B 1 115 ? -22.625 8.164 13.219 1 55.22 115 GLY B N 1
ATOM 2388 C CA . GLY B 1 115 ? -22.547 7.598 11.883 1 55.22 115 GLY B CA 1
ATOM 2389 C C . GLY B 1 115 ? -21.125 7.191 11.5 1 55.22 115 GLY B C 1
ATOM 2390 O O . GLY B 1 115 ? -20.906 6.676 10.406 1 55.22 115 GLY B O 1
ATOM 2391 N N . GLY B 1 116 ? -20.172 7.586 12.289 1 64.25 116 GLY B N 1
ATOM 2392 C CA . GLY B 1 116 ? -18.891 7.031 11.891 1 64.25 116 GLY B CA 1
ATOM 2393 C C . GLY B 1 116 ? -18.75 5.559 12.219 1 64.25 116 GLY B C 1
ATOM 2394 O O . GLY B 1 116 ? -19.391 5.059 13.141 1 64.25 116 GLY B O 1
ATOM 2395 N N . LEU B 1 117 ? -18.438 4.777 11.266 1 82.19 117 LEU B N 1
ATOM 2396 C CA . LEU B 1 117 ? -18.141 3.363 11.484 1 82.19 117 LEU B CA 1
ATOM 2397 C C . LEU B 1 117 ? -16.734 3.166 12.016 1 82.19 117 LEU B C 1
ATOM 2399 O O . LEU B 1 117 ? -15.789 3.811 11.539 1 82.19 117 LEU B O 1
ATOM 2403 N N . ASP B 1 118 ? -16.75 2.578 13.234 1 90.12 118 ASP B N 1
ATOM 2404 C CA . ASP B 1 118 ? -15.438 2.207 13.773 1 90.12 118 ASP B CA 1
ATOM 2405 C C . ASP B 1 118 ? -15.086 0.764 13.414 1 90.12 118 ASP B C 1
ATOM 2407 O O . ASP B 1 118 ? -15.945 -0.118 13.453 1 90.12 118 ASP B O 1
ATOM 2411 N N . ALA B 1 119 ? -13.852 0.667 13.078 1 94.81 119 ALA B N 1
ATOM 2412 C CA . ALA B 1 119 ? -13.398 -0.676 12.727 1 94.81 119 ALA B CA 1
ATOM 2413 C C . ALA B 1 119 ? -12.164 -1.067 13.539 1 94.81 119 ALA B C 1
ATOM 2415 O O . ALA B 1 119 ? -11.211 -0.287 13.648 1 94.81 119 ALA B O 1
ATOM 2416 N N . PRO B 1 120 ? -12.211 -2.291 14.148 1 96.5 120 PRO B N 1
ATOM 2417 C CA . PRO B 1 120 ? -10.945 -2.779 14.695 1 96.5 120 PRO B CA 1
ATOM 2418 C C . PRO B 1 120 ? -9.828 -2.824 13.656 1 96.5 120 PRO B C 1
ATOM 2420 O O . PRO B 1 120 ? -10.07 -3.162 12.5 1 96.5 120 PRO B O 1
ATOM 2423 N N . SER B 1 121 ? -8.602 -2.422 14.062 1 97.5 121 SER B N 1
ATOM 2424 C CA . SER B 1 121 ? -7.43 -2.465 13.195 1 97.5 121 SER B CA 1
ATOM 2425 C C . SER B 1 121 ? -6.211 -3.004 13.938 1 97.5 121 SER B C 1
ATOM 2427 O O . SER B 1 121 ? -6.098 -2.84 15.156 1 97.5 121 SER B O 1
ATOM 2429 N N . TYR B 1 122 ? -5.336 -3.65 13.195 1 97.81 122 TYR B N 1
ATOM 2430 C CA . TYR B 1 122 ? -4.172 -4.332 13.75 1 97.81 122 TYR B CA 1
ATOM 2431 C C . TYR B 1 122 ? -2.943 -4.117 12.883 1 97.81 122 TYR B C 1
ATOM 2433 O O . TYR B 1 122 ? -3.062 -3.812 11.695 1 97.81 122 TYR B O 1
ATOM 2441 N N . VAL B 1 123 ? -1.806 -4.199 13.539 1 97.31 123 VAL B N 1
ATOM 2442 C CA . VAL B 1 123 ? -0.542 -4.285 12.812 1 97.31 123 VAL B CA 1
ATOM 2443 C C . VAL B 1 123 ? 0.088 -5.66 13.031 1 97.31 123 VAL B C 1
ATOM 2445 O O . VAL B 1 123 ? 0.241 -6.105 14.172 1 97.31 123 VAL B O 1
ATOM 2448 N N . ILE B 1 124 ? 0.372 -6.258 11.961 1 96.19 124 ILE B N 1
ATOM 2449 C CA . ILE B 1 124 ? 0.969 -7.59 11.977 1 96.19 124 ILE B CA 1
ATOM 2450 C C . ILE B 1 124 ? 2.443 -7.5 11.594 1 96.19 124 ILE B C 1
ATOM 2452 O O . ILE B 1 124 ? 2.795 -6.832 10.617 1 96.19 124 ILE B O 1
ATOM 2456 N N . GLU B 1 125 ? 3.244 -8.195 12.336 1 92.88 125 GLU B N 1
ATOM 2457 C CA . GLU B 1 125 ? 4.672 -8.203 12.031 1 92.88 125 GLU B CA 1
ATOM 2458 C C . GLU B 1 125 ? 4.945 -8.914 10.711 1 92.88 125 GLU B C 1
ATOM 2460 O O . GLU B 1 125 ? 4.469 -10.031 10.492 1 92.88 125 GLU B O 1
ATOM 2465 N N . ALA B 1 126 ? 5.625 -8.211 9.82 1 86.75 126 ALA B N 1
ATOM 2466 C CA . ALA B 1 126 ? 5.996 -8.836 8.547 1 86.75 126 ALA B CA 1
ATOM 2467 C C . ALA B 1 126 ? 6.969 -9.992 8.766 1 86.75 126 ALA B C 1
ATOM 2469 O O . ALA B 1 126 ? 7.797 -9.945 9.68 1 86.75 126 ALA B O 1
ATOM 2470 N N . PRO B 1 127 ? 6.754 -10.992 7.93 1 77.5 127 PRO B N 1
ATOM 2471 C CA . PRO B 1 127 ? 7.746 -12.062 8.039 1 77.5 127 PRO B CA 1
ATOM 2472 C C . PRO B 1 127 ? 9.156 -11.594 7.684 1 77.5 127 PRO B C 1
ATOM 2474 O O . PRO B 1 127 ? 9.328 -10.734 6.82 1 77.5 127 PRO B O 1
ATOM 2477 N N . GLU B 1 128 ? 10.094 -12.062 8.508 1 71.31 128 GLU B N 1
ATOM 2478 C CA . GLU B 1 128 ? 11.484 -11.703 8.227 1 71.31 128 GLU B CA 1
ATOM 2479 C C . GLU B 1 128 ? 11.984 -12.391 6.957 1 71.31 128 GLU B C 1
ATOM 2481 O O . GLU B 1 128 ? 11.578 -13.516 6.656 1 71.31 128 GLU B O 1
ATOM 2486 N N . ASN B 1 129 ? 12.617 -11.648 6.109 1 64.12 129 ASN B N 1
ATOM 2487 C CA . ASN B 1 129 ? 13.086 -12.016 4.777 1 64.12 129 ASN B CA 1
ATOM 2488 C C . ASN B 1 129 ? 13.766 -13.383 4.777 1 64.12 129 ASN B C 1
ATOM 2490 O O . ASN B 1 129 ? 13.641 -14.141 3.82 1 64.12 129 ASN B O 1
ATOM 2494 N N . GLU B 1 130 ? 14.484 -13.672 5.855 1 65 130 GLU B N 1
ATOM 2495 C CA . GLU B 1 130 ? 15.359 -14.836 5.727 1 65 130 GLU B CA 1
ATOM 2496 C C . GLU B 1 130 ? 14.711 -16.078 6.332 1 65 130 GLU B C 1
ATOM 2498 O O . GLU B 1 130 ? 15.219 -17.188 6.172 1 65 130 GLU B O 1
ATOM 2503 N N . ASP B 1 131 ? 13.461 -15.859 6.777 1 66.81 131 ASP B N 1
ATOM 2504 C CA . ASP B 1 131 ? 12.953 -17.016 7.508 1 66.81 131 ASP B CA 1
ATOM 2505 C C . ASP B 1 131 ? 11.773 -17.641 6.777 1 66.81 131 ASP B C 1
ATOM 2507 O O . ASP B 1 131 ? 10.906 -16.938 6.266 1 66.81 131 ASP B O 1
ATOM 2511 N N . GLU B 1 132 ? 11.984 -18.906 6.66 1 75.69 132 GLU B N 1
ATOM 2512 C CA . GLU B 1 132 ? 10.844 -19.672 6.164 1 75.69 132 GLU B CA 1
ATOM 2513 C C . GLU B 1 132 ? 9.641 -19.547 7.098 1 75.69 132 GLU B C 1
ATOM 2515 O O . GLU B 1 132 ? 9.789 -19.594 8.32 1 75.69 132 GLU B O 1
ATOM 2520 N N . VAL B 1 133 ? 8.609 -19.219 6.492 1 72.5 133 VAL B N 1
ATOM 2521 C CA . VAL B 1 133 ? 7.387 -19.141 7.281 1 72.5 133 VAL B CA 1
ATOM 2522 C C . VAL B 1 133 ? 6.754 -20.531 7.391 1 72.5 133 VAL B C 1
ATOM 2524 O O . VAL B 1 133 ? 6.312 -21.094 6.387 1 72.5 133 VAL B O 1
ATOM 2527 N N . THR B 1 134 ? 6.973 -21.203 8.469 1 66.5 134 THR B N 1
ATOM 2528 C CA . THR B 1 134 ? 6.484 -22.578 8.656 1 66.5 134 THR B CA 1
ATOM 2529 C C . THR B 1 134 ? 5.082 -22.562 9.25 1 66.5 134 THR B C 1
ATOM 2531 O O . THR B 1 134 ? 4.297 -23.484 9.016 1 66.5 134 THR B O 1
ATOM 2534 N N . GLU B 1 135 ? 4.902 -21.703 10.281 1 62.19 135 GLU B N 1
ATOM 2535 C CA . GLU B 1 135 ? 3.578 -21.594 10.891 1 62.19 135 GLU B CA 1
ATOM 2536 C C . GLU B 1 135 ? 3.068 -20.141 10.836 1 62.19 135 GLU B C 1
ATOM 2538 O O . GLU B 1 135 ? 3.836 -19.203 11.039 1 62.19 135 GLU B O 1
ATOM 2543 N N . TYR B 1 136 ? 1.96 -19.906 10.086 1 61.03 136 TYR B N 1
ATOM 2544 C CA . TYR B 1 136 ? 1.623 -18.5 9.938 1 61.03 136 TYR B CA 1
ATOM 2545 C C . TYR B 1 136 ? 0.761 -18.016 11.094 1 61.03 136 TYR B C 1
ATOM 2547 O O . TYR B 1 136 ? -0.469 -18.016 11 1 61.03 136 TYR B O 1
ATOM 2555 N N . ALA B 1 137 ? 1.196 -18.219 12.297 1 75.75 137 ALA B N 1
ATOM 2556 C CA . ALA B 1 137 ? 0.483 -17.453 13.305 1 75.75 137 ALA B CA 1
ATOM 2557 C C . ALA B 1 137 ? 0.901 -15.984 13.273 1 75.75 137 ALA B C 1
ATOM 2559 O O . ALA B 1 137 ? 1.969 -15.625 13.773 1 75.75 137 ALA B O 1
ATOM 2560 N N . PRO B 1 138 ? 0.026 -15.195 12.461 1 84.12 138 PRO B N 1
ATOM 2561 C CA . PRO B 1 138 ? 0.359 -13.773 12.43 1 84.12 138 PRO B CA 1
ATOM 2562 C C . PRO B 1 138 ? 0.566 -13.18 13.828 1 84.12 138 PRO B C 1
ATOM 2564 O O . PRO B 1 138 ? -0.248 -13.406 14.727 1 84.12 138 PRO B O 1
ATOM 2567 N N . VAL B 1 139 ? 1.712 -12.594 14.047 1 91.25 139 VAL B N 1
ATOM 2568 C CA . VAL B 1 139 ? 1.994 -11.938 15.32 1 91.25 139 VAL B CA 1
ATOM 2569 C C . VAL B 1 139 ? 1.452 -10.508 15.297 1 91.25 139 VAL B C 1
ATOM 2571 O O . VAL B 1 139 ? 1.948 -9.664 14.547 1 91.25 139 VAL B O 1
ATOM 2574 N N . ILE B 1 140 ? 0.434 -10.258 16.047 1 95.38 140 ILE B N 1
ATOM 2575 C CA . ILE B 1 140 ? -0.134 -8.922 16.172 1 95.38 140 ILE B CA 1
ATOM 2576 C C . ILE B 1 140 ? 0.715 -8.086 17.125 1 95.38 140 ILE B C 1
ATOM 2578 O O . ILE B 1 140 ? 0.878 -8.438 18.297 1 95.38 140 ILE B O 1
ATOM 2582 N N . ILE B 1 141 ? 1.229 -6.992 16.672 1 96.44 141 ILE B N 1
ATOM 2583 C CA . ILE B 1 141 ? 2.143 -6.215 17.5 1 96.44 141 ILE B CA 1
ATOM 2584 C C . ILE B 1 141 ? 1.479 -4.902 17.906 1 96.44 141 ILE B C 1
ATOM 2586 O O . ILE B 1 141 ? 2.035 -4.141 18.703 1 96.44 141 ILE B O 1
ATOM 2590 N N . ALA B 1 142 ? 0.354 -4.566 17.438 1 96.62 142 ALA B N 1
ATOM 2591 C CA . ALA B 1 142 ? -0.415 -3.391 17.828 1 96.62 142 ALA B CA 1
ATOM 2592 C C . ALA B 1 142 ? -1.891 -3.557 17.484 1 96.62 142 ALA B C 1
ATOM 2594 O O . ALA B 1 142 ? -2.234 -4.254 16.516 1 96.62 142 ALA B O 1
ATOM 2595 N N . GLU B 1 143 ? -2.73 -3.045 18.281 1 97 143 GLU B N 1
ATOM 2596 C CA . GLU B 1 143 ? -4.176 -3.014 18.078 1 97 143 GLU B CA 1
ATOM 2597 C C . GLU B 1 143 ? -4.73 -1.604 18.266 1 97 143 GLU B C 1
ATOM 2599 O O . GLU B 1 143 ? -4.293 -0.878 19.172 1 97 143 GLU B O 1
ATOM 2604 N N . ALA B 1 144 ? -5.668 -1.286 17.406 1 95 144 ALA B N 1
ATOM 2605 C CA . ALA B 1 144 ? -6.316 0.017 17.5 1 95 144 ALA B CA 1
ATOM 2606 C C . ALA B 1 144 ? -7.727 -0.025 16.922 1 95 144 ALA B C 1
ATOM 2608 O O . ALA B 1 144 ? -8.219 -1.094 16.562 1 95 144 ALA B O 1
ATOM 2609 N N . THR B 1 145 ? -8.375 1.058 17.062 1 93.31 145 THR B N 1
ATOM 2610 C CA . THR B 1 145 ? -9.648 1.286 16.391 1 93.31 145 THR B CA 1
ATOM 2611 C C . THR B 1 145 ? -9.508 2.385 15.336 1 93.31 145 THR B C 1
ATOM 2613 O O . THR B 1 145 ? -8.922 3.434 15.602 1 93.31 145 THR B O 1
ATOM 2616 N N . THR B 1 146 ? -10.008 2.055 14.148 1 90.38 146 THR B N 1
ATOM 2617 C CA . THR B 1 146 ? -9.977 3.031 13.062 1 90.38 146 THR B CA 1
ATOM 2618 C C . THR B 1 146 ? -11.375 3.586 12.797 1 90.38 146 THR B C 1
ATOM 2620 O O . THR B 1 146 ? -12.32 2.826 12.586 1 90.38 146 THR B O 1
ATOM 2623 N N . ALA B 1 147 ? -11.453 4.902 12.836 1 86.75 147 ALA B N 1
ATOM 2624 C CA . ALA B 1 147 ? -12.711 5.547 12.477 1 86.75 147 ALA B CA 1
ATOM 2625 C C . ALA B 1 147 ? -12.859 5.66 10.961 1 86.75 147 ALA B C 1
ATOM 2627 O O . ALA B 1 147 ? -11.977 6.188 10.289 1 86.75 147 ALA B O 1
ATOM 2628 N N . LEU B 1 148 ? -13.906 5.117 10.453 1 92.31 148 LEU B N 1
ATOM 2629 C CA . LEU B 1 148 ? -14.18 5.199 9.023 1 92.31 148 LEU B CA 1
ATOM 2630 C C . LEU B 1 148 ? -14.93 6.477 8.688 1 92.31 148 LEU B C 1
ATOM 2632 O O . LEU B 1 148 ? -16.141 6.562 8.898 1 92.31 148 LEU B O 1
ATOM 2636 N N . LYS B 1 149 ? -14.289 7.383 8.094 1 89.19 149 LYS B N 1
ATOM 2637 C CA . LYS B 1 149 ? -14.906 8.648 7.695 1 89.19 149 LYS B CA 1
ATOM 2638 C C . LYS B 1 149 ? -15.805 8.453 6.48 1 89.19 149 LYS B C 1
ATOM 2640 O O . LYS B 1 149 ? -15.555 7.578 5.645 1 89.19 149 LYS B O 1
ATOM 2645 N N . ARG B 1 150 ? -16.875 9.195 6.449 1 90.25 150 ARG B N 1
ATOM 2646 C CA . ARG B 1 150 ? -17.703 9.234 5.254 1 90.25 150 ARG B CA 1
ATOM 2647 C C . ARG B 1 150 ? -17.109 10.164 4.195 1 90.25 150 ARG B C 1
ATOM 2649 O O . ARG B 1 150 ? -17.078 11.375 4.387 1 90.25 150 ARG B O 1
ATOM 2656 N N . LEU B 1 151 ? -16.641 9.617 3.092 1 90.5 151 LEU B N 1
ATOM 2657 C CA . LEU B 1 151 ? -15.938 10.375 2.07 1 90.5 151 LEU B CA 1
ATOM 2658 C C . LEU B 1 151 ? -16.438 10.016 0.676 1 90.5 151 LEU B C 1
ATOM 2660 O O . LEU B 1 151 ? -16.859 8.883 0.443 1 90.5 151 LEU B O 1
ATOM 2664 N N . SER B 1 152 ? -16.391 11.023 -0.187 1 89.88 152 SER B N 1
ATOM 2665 C CA . SER B 1 152 ? -16.422 10.68 -1.604 1 89.88 152 SER B CA 1
ATOM 2666 C C . SER B 1 152 ? -15.117 10.016 -2.043 1 89.88 152 SER B C 1
ATOM 2668 O O . SER B 1 152 ? -14.117 10.086 -1.33 1 89.88 152 SER B O 1
ATOM 2670 N N . VAL B 1 153 ? -15.117 9.422 -3.229 1 93 153 VAL B N 1
ATOM 2671 C CA . VAL B 1 153 ? -13.898 8.797 -3.738 1 93 153 VAL B CA 1
ATOM 2672 C C . VAL B 1 153 ? -12.82 9.859 -3.936 1 93 153 VAL B C 1
ATOM 2674 O O . VAL B 1 153 ? -11.648 9.633 -3.619 1 93 153 VAL B O 1
ATOM 2677 N N . SER B 1 154 ?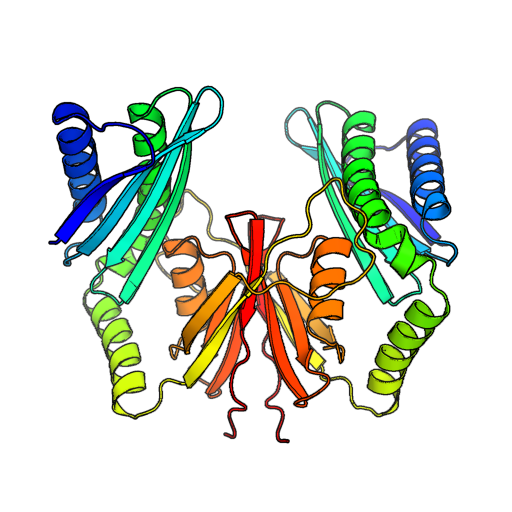 -13.203 11.016 -4.398 1 89.62 154 SER B N 1
ATOM 2678 C CA . SER B 1 154 ? -12.258 12.109 -4.598 1 89.62 154 SER B CA 1
ATOM 2679 C C . SER B 1 154 ? -11.625 12.539 -3.279 1 89.62 154 SER B C 1
ATOM 2681 O O . SER B 1 154 ? -10.414 12.758 -3.211 1 89.62 154 SER B O 1
ATOM 2683 N N . GLU B 1 155 ? -12.43 12.664 -2.285 1 87.38 155 GLU B N 1
ATOM 2684 C CA . GLU B 1 155 ? -11.922 13.023 -0.965 1 87.38 155 GLU B CA 1
ATOM 2685 C C . GLU B 1 155 ? -11 11.938 -0.416 1 87.38 155 GLU B C 1
ATOM 2687 O O . GLU B 1 155 ? -9.977 12.242 0.206 1 87.38 155 GLU B O 1
ATOM 2692 N N . ALA B 1 156 ? -11.367 10.719 -0.628 1 93.12 156 ALA B N 1
ATOM 2693 C CA . ALA B 1 156 ? -10.562 9.594 -0.152 1 93.12 156 ALA B CA 1
ATOM 2694 C C . ALA B 1 156 ? -9.195 9.57 -0.832 1 93.12 156 ALA B C 1
ATOM 2696 O O . ALA B 1 156 ? -8.18 9.344 -0.179 1 93.12 156 ALA B O 1
ATOM 2697 N N . VAL B 1 157 ? -9.195 9.805 -2.111 1 93.75 157 VAL B N 1
ATOM 2698 C CA . VAL B 1 157 ? -7.941 9.828 -2.861 1 93.75 157 VAL B CA 1
ATOM 2699 C C . VAL B 1 157 ? -7.059 10.969 -2.363 1 93.75 157 VAL B C 1
ATOM 2701 O O . VAL B 1 157 ? -5.852 10.789 -2.174 1 93.75 157 VAL B O 1
ATOM 2704 N N . MET B 1 158 ? -7.676 12.055 -2.119 1 89.94 158 MET B N 1
ATOM 2705 C CA . MET B 1 158 ? -6.938 13.195 -1.588 1 89.94 158 MET B CA 1
ATOM 2706 C C . MET B 1 158 ? -6.328 12.867 -0.229 1 89.94 158 MET B C 1
ATOM 2708 O O . MET B 1 158 ? -5.152 13.141 0.014 1 89.94 158 MET B O 1
ATOM 2712 N N . GLU B 1 159 ? -7.125 12.344 0.624 1 91.31 159 GLU B N 1
ATOM 2713 C CA . GLU B 1 159 ? -6.637 12.023 1.961 1 91.31 159 GLU B CA 1
ATOM 2714 C C . GLU B 1 159 ? -5.516 10.984 1.903 1 91.31 159 GLU B C 1
ATOM 2716 O O . GLU B 1 159 ? -4.52 11.102 2.621 1 91.31 159 GLU B O 1
ATOM 2721 N N . LEU B 1 160 ? -5.691 10.016 1.054 1 94.75 160 LEU B N 1
ATOM 2722 C CA . LEU B 1 160 ? -4.645 9.016 0.873 1 94.75 160 LEU B CA 1
ATOM 2723 C C . LEU B 1 160 ? -3.328 9.672 0.474 1 94.75 160 LEU B C 1
ATOM 2725 O O . LEU B 1 160 ? -2.281 9.383 1.058 1 94.75 160 LEU B O 1
ATOM 2729 N N . ASP B 1 161 ? -3.42 10.539 -0.447 1 92.19 161 ASP B N 1
ATOM 2730 C CA . ASP B 1 161 ? -2.223 11.195 -0.967 1 92.19 161 ASP B CA 1
ATOM 2731 C C . ASP B 1 161 ? -1.611 12.133 0.072 1 92.19 161 ASP B C 1
ATOM 2733 O O . ASP B 1 161 ? -0.414 12.055 0.354 1 92.19 161 ASP B O 1
ATOM 2737 N N . LEU B 1 162 ? -2.488 12.922 0.669 1 91.75 162 LEU B N 1
ATOM 2738 C CA . LEU B 1 162 ? -2.037 13.93 1.628 1 91.75 162 LEU B CA 1
ATOM 2739 C C . LEU B 1 162 ? -1.426 13.266 2.859 1 91.75 162 LEU B C 1
ATOM 2741 O O . LEU B 1 162 ? -0.414 13.734 3.383 1 91.75 162 LEU B O 1
ATOM 2745 N N . SER B 1 163 ? -1.971 12.266 3.277 1 93.56 163 SER B N 1
ATOM 2746 C CA . SER B 1 163 ? -1.52 11.625 4.512 1 93.56 163 SER B CA 1
ATOM 2747 C C . SER B 1 163 ? -0.248 10.812 4.277 1 93.56 163 SER B C 1
ATOM 2749 O O . SER B 1 163 ? 0.521 10.578 5.211 1 93.56 163 SER B O 1
ATOM 2751 N N . GLY B 1 164 ? -0.06 10.289 3.064 1 93.56 164 GLY B N 1
ATOM 2752 C CA . GLY B 1 164 ? 1.039 9.383 2.768 1 93.56 164 GLY B CA 1
ATOM 2753 C C . GLY B 1 164 ? 0.739 7.938 3.131 1 93.56 164 GLY B C 1
ATOM 2754 O O . GLY B 1 164 ? 1.625 7.082 3.082 1 93.56 164 GLY B O 1
ATOM 2755 N N . ALA B 1 165 ? -0.509 7.672 3.486 1 93.94 165 ALA B N 1
ATOM 2756 C CA . ALA B 1 165 ? -0.905 6.309 3.83 1 93.94 165 ALA B CA 1
ATOM 2757 C C . ALA B 1 165 ? -0.882 5.402 2.602 1 93.94 165 ALA B C 1
ATOM 2759 O O . ALA B 1 165 ? -0.998 5.879 1.469 1 93.94 165 ALA B O 1
ATOM 2760 N N . SER B 1 166 ? -0.688 4.129 2.885 1 96.12 166 SER B N 1
ATOM 2761 C CA . SER B 1 166 ? -0.676 3.158 1.794 1 96.12 166 SER B CA 1
ATOM 2762 C C . SER B 1 166 ? -2.082 2.664 1.478 1 96.12 166 SER B C 1
ATOM 2764 O O . SER B 1 166 ? -2.324 2.109 0.404 1 96.12 166 SER B O 1
ATOM 2766 N N . CYS B 1 167 ? -2.961 2.859 2.396 1 97.25 167 CYS B N 1
ATOM 2767 C CA . CYS B 1 167 ? -4.328 2.367 2.271 1 97.25 167 CYS B CA 1
ATOM 2768 C C . CYS B 1 167 ? -5.285 3.186 3.129 1 97.25 167 CYS B C 1
ATOM 2770 O O . CYS B 1 167 ? -4.906 3.676 4.195 1 97.25 167 CYS B O 1
ATOM 2772 N N . LEU B 1 168 ? -6.496 3.332 2.68 1 96.69 168 LEU B N 1
ATOM 2773 C CA . LEU B 1 168 ? -7.555 4.02 3.408 1 96.69 168 LEU B CA 1
ATOM 2774 C C . LEU B 1 168 ? -8.875 3.277 3.273 1 96.69 168 LEU B C 1
ATOM 2776 O O . LEU B 1 168 ? -9.328 2.998 2.158 1 96.69 168 LEU B O 1
ATOM 2780 N N . VAL B 1 169 ? -9.414 2.92 4.391 1 96.81 169 VAL B N 1
ATOM 2781 C CA . VAL B 1 169 ? -10.766 2.361 4.465 1 96.81 169 VAL B CA 1
ATOM 2782 C C . VAL B 1 169 ? -11.75 3.445 4.891 1 96.81 169 VAL B C 1
ATOM 2784 O O . VAL B 1 169 ? -11.508 4.164 5.867 1 96.81 169 VAL B O 1
ATOM 2787 N N . PHE B 1 170 ? -12.836 3.562 4.16 1 93.69 170 PHE B N 1
ATOM 2788 C CA . PHE B 1 170 ? -13.766 4.648 4.441 1 93.69 170 PHE B CA 1
ATOM 2789 C C . PHE B 1 170 ? -15.195 4.238 4.117 1 93.69 170 PHE B C 1
ATOM 2791 O O . PHE B 1 170 ? -15.422 3.221 3.457 1 93.69 170 PHE B O 1
ATOM 2798 N N . GLN B 1 171 ? -16.078 4.941 4.641 1 92.75 171 GLN B N 1
ATOM 2799 C CA . GLN B 1 171 ? -17.484 4.785 4.27 1 92.75 171 GLN B CA 1
ATOM 2800 C C . GLN B 1 171 ? -17.828 5.664 3.076 1 92.75 171 GLN B C 1
ATOM 2802 O O . GLN B 1 171 ? -17.719 6.891 3.145 1 92.75 171 GLN B O 1
ATOM 2807 N N . HIS B 1 172 ? -18.266 4.988 2.041 1 91.69 172 HIS B N 1
ATOM 2808 C CA . HIS B 1 172 ? -18.625 5.738 0.842 1 91.69 172 HIS B CA 1
ATOM 2809 C C . HIS B 1 172 ? -19.797 6.664 1.104 1 91.69 172 HIS B C 1
ATOM 2811 O O . HIS B 1 172 ? -20.859 6.215 1.541 1 91.69 172 HIS B O 1
ATOM 2817 N N . GLY B 1 173 ? -19.672 7.918 0.741 1 87.25 173 GLY B N 1
ATOM 2818 C CA . GLY B 1 173 ? -20.672 8.914 1.052 1 87.25 173 GLY B CA 1
ATOM 2819 C C . GLY B 1 173 ? -22 8.656 0.371 1 87.25 173 GLY B C 1
ATOM 2820 O O . GLY B 1 173 ? -23.062 8.898 0.953 1 87.25 173 GLY B O 1
ATOM 2821 N N . GLY B 1 174 ? -22.031 8.141 -0.805 1 86.06 174 GLY B N 1
ATOM 2822 C CA . GLY B 1 174 ? -23.25 7.895 -1.559 1 86.06 174 GLY B CA 1
ATOM 2823 C C . GLY B 1 174 ? -23.938 6.598 -1.178 1 86.06 174 GLY B C 1
ATOM 2824 O O . GLY B 1 174 ? -25.109 6.594 -0.809 1 86.06 174 GLY B O 1
ATOM 2825 N N . SER B 1 175 ? -23.203 5.566 -1.116 1 87.69 175 SER B N 1
ATOM 2826 C CA . SER B 1 175 ? -23.797 4.246 -0.934 1 87.69 175 SER B CA 1
ATOM 2827 C C . SER B 1 175 ? -23.828 3.855 0.541 1 87.69 175 SER B C 1
ATOM 2829 O O . SER B 1 175 ? -24.609 2.98 0.936 1 87.69 175 SER B O 1
ATOM 2831 N N . GLY B 1 176 ? -22.891 4.395 1.332 1 88.12 176 GLY B N 1
ATOM 2832 C CA . GLY B 1 176 ? -22.781 4.031 2.736 1 88.12 176 GLY B CA 1
ATOM 2833 C C . GLY B 1 176 ? -21.984 2.76 2.961 1 88.12 176 GLY B C 1
ATOM 2834 O O . GLY B 1 176 ? -21.75 2.371 4.105 1 88.12 176 GLY B O 1
ATOM 2835 N N . ARG B 1 177 ? -21.531 2.201 1.946 1 91.94 177 ARG B N 1
ATOM 2836 C CA . ARG B 1 177 ? -20.766 0.962 2.049 1 91.94 177 ARG B CA 1
ATOM 2837 C C . ARG B 1 177 ? -19.312 1.244 2.404 1 91.94 177 ARG B C 1
ATOM 2839 O O . ARG B 1 177 ? -18.812 2.355 2.195 1 91.94 177 ARG B O 1
ATOM 2846 N N . VAL B 1 178 ? -18.703 0.228 2.932 1 94.31 178 VAL B N 1
ATOM 2847 C CA . VAL B 1 178 ? -17.266 0.314 3.189 1 94.31 178 VAL B CA 1
ATOM 2848 C C . VAL B 1 178 ? -16.5 0.203 1.875 1 94.31 178 VAL B C 1
ATOM 2850 O O . VAL B 1 178 ? -16.719 -0.725 1.093 1 94.31 178 VAL B O 1
ATOM 2853 N N . ASN B 1 179 ? -15.672 1.182 1.621 1 96.38 179 ASN B N 1
ATOM 2854 C CA . ASN B 1 179 ? -14.805 1.202 0.443 1 96.38 179 ASN B CA 1
ATOM 2855 C C . ASN B 1 179 ? -13.336 1.261 0.829 1 96.38 179 ASN B C 1
ATOM 2857 O O . ASN B 1 179 ? -12.992 1.616 1.959 1 96.38 179 ASN B O 1
ATOM 2861 N N . ILE B 1 180 ? -12.492 0.882 -0.141 1 97.88 180 ILE B N 1
ATOM 2862 C CA . ILE B 1 180 ? -11.055 0.83 0.085 1 97.88 180 ILE B CA 1
ATOM 2863 C C . ILE B 1 180 ? -10.328 1.52 -1.066 1 97.88 180 ILE B C 1
ATOM 2865 O O . ILE B 1 180 ? -10.633 1.279 -2.236 1 97.88 180 ILE B O 1
ATOM 2869 N N . ILE B 1 181 ? -9.375 2.365 -0.746 1 97.69 181 ILE B N 1
ATOM 2870 C CA . ILE B 1 181 ? -8.414 2.842 -1.736 1 97.69 181 ILE B CA 1
ATOM 2871 C C . ILE B 1 181 ? -6.992 2.582 -1.243 1 97.69 181 ILE B C 1
ATOM 2873 O O . ILE B 1 181 ? -6.738 2.58 -0.037 1 97.69 181 ILE B O 1
ATOM 2877 N N . TYR B 1 182 ? -6.098 2.389 -2.141 1 98 182 TYR B N 1
ATOM 2878 C CA . TYR B 1 182 ? -4.727 2.064 -1.765 1 98 182 TYR B CA 1
ATOM 2879 C C . TYR B 1 182 ? -3.752 2.457 -2.867 1 98 182 TYR B C 1
ATOM 2881 O O . TYR B 1 182 ? -4.133 2.551 -4.035 1 98 182 TYR B O 1
ATOM 2889 N N . ARG B 1 183 ? -2.537 2.699 -2.434 1 96.5 183 ARG B N 1
ATOM 2890 C CA . ARG B 1 183 ? -1.479 2.992 -3.395 1 96.5 183 ARG B CA 1
ATOM 2891 C C . ARG B 1 183 ? -0.974 1.716 -4.059 1 96.5 183 ARG B C 1
ATOM 2893 O O . ARG B 1 183 ? -0.524 0.791 -3.381 1 96.5 183 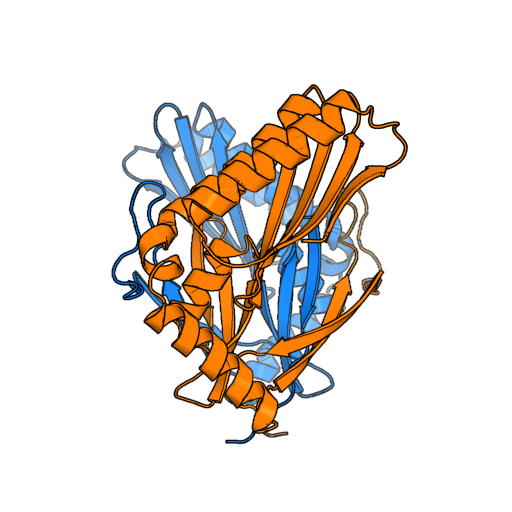ARG B O 1
ATOM 2900 N N . ARG B 1 184 ? -1.065 1.727 -5.379 1 94.06 184 ARG B N 1
ATOM 2901 C CA . ARG B 1 184 ? -0.552 0.59 -6.137 1 94.06 184 ARG B CA 1
ATOM 2902 C C . ARG B 1 184 ? 0.959 0.688 -6.312 1 94.06 184 ARG B C 1
ATOM 2904 O O . ARG B 1 184 ? 1.544 1.756 -6.121 1 94.06 184 ARG B O 1
ATOM 2911 N N . THR B 1 185 ? 1.588 -0.427 -6.727 1 87.81 185 THR B N 1
ATOM 2912 C CA . THR B 1 185 ? 3.033 -0.461 -6.926 1 87.81 185 THR B CA 1
ATOM 2913 C C . THR B 1 185 ? 3.438 0.406 -8.109 1 87.81 185 THR B C 1
ATOM 2915 O O . THR B 1 185 ? 4.578 0.867 -8.195 1 87.81 185 THR B O 1
ATOM 2918 N N . ASP B 1 186 ? 2.559 0.686 -9.016 1 86.5 186 ASP B N 1
ATOM 2919 C CA . ASP B 1 186 ? 2.871 1.5 -10.188 1 86.5 186 ASP B CA 1
ATOM 2920 C C . ASP B 1 186 ? 2.656 2.984 -9.898 1 86.5 186 ASP B C 1
ATOM 2922 O O . ASP B 1 186 ? 2.84 3.826 -10.781 1 86.5 186 ASP B O 1
ATOM 2926 N N . GLY B 1 187 ? 2.221 3.293 -8.734 1 89.31 187 GLY B N 1
ATOM 2927 C CA . GLY B 1 187 ? 2.035 4.676 -8.32 1 89.31 187 GLY B CA 1
ATOM 2928 C C . GLY B 1 187 ? 0.593 5.137 -8.414 1 89.31 187 GLY B C 1
ATOM 2929 O O . GLY B 1 187 ? 0.22 6.145 -7.812 1 89.31 187 GLY B O 1
ATOM 2930 N N . ASN B 1 188 ? -0.222 4.449 -9.156 1 94.88 188 ASN B N 1
ATOM 2931 C CA . ASN B 1 188 ? -1.643 4.77 -9.258 1 94.88 188 ASN B CA 1
ATOM 2932 C C . ASN B 1 188 ? -2.402 4.34 -8 1 94.88 188 ASN B C 1
ATOM 2934 O O . ASN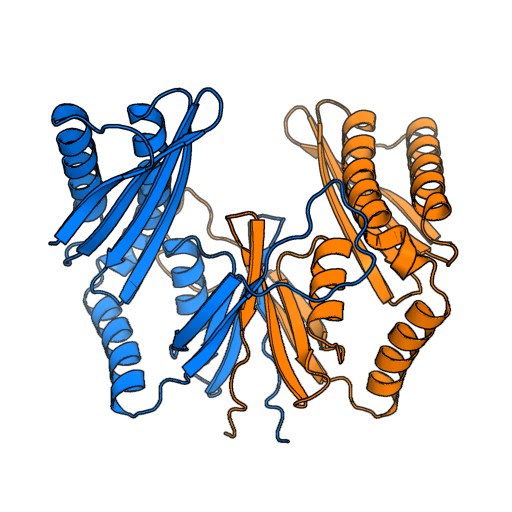 B 1 188 ? -1.802 3.84 -7.051 1 94.88 188 ASN B O 1
ATOM 2938 N N . VAL B 1 189 ? -3.664 4.664 -8.055 1 96.75 189 VAL B N 1
ATOM 2939 C CA . VAL B 1 189 ? -4.496 4.371 -6.891 1 96.75 189 VAL B CA 1
ATOM 2940 C C . VAL B 1 189 ? -5.484 3.256 -7.23 1 96.75 189 VAL B C 1
ATOM 2942 O O . VAL B 1 189 ? -6.152 3.305 -8.266 1 96.75 189 VAL B O 1
ATOM 2945 N N . GLY B 1 190 ? -5.543 2.25 -6.395 1 97.75 190 GLY B N 1
ATOM 2946 C CA . GLY B 1 190 ? -6.586 1.243 -6.492 1 97.75 190 GLY B CA 1
ATOM 2947 C C . GLY B 1 190 ? -7.809 1.568 -5.652 1 97.75 190 GLY B C 1
ATOM 2948 O O . GLY B 1 190 ? -7.688 2.098 -4.547 1 97.75 190 GLY B O 1
ATOM 2949 N N . TRP B 1 191 ? -8.961 1.214 -6.199 1 97.94 191 TRP B N 1
ATOM 2950 C CA . TRP B 1 191 ? -10.234 1.422 -5.512 1 97.94 191 TRP B CA 1
ATOM 2951 C C . TRP B 1 191 ? -11.109 0.171 -5.59 1 97.94 191 TRP B C 1
ATOM 2953 O O . TRP B 1 191 ? -11.32 -0.378 -6.672 1 97.94 191 TRP B O 1
ATOM 2963 N N . VAL B 1 192 ? -11.531 -0.334 -4.414 1 97.81 192 VAL B N 1
ATOM 2964 C CA . VAL B 1 192 ? -12.422 -1.484 -4.355 1 97.81 192 VAL B CA 1
ATOM 2965 C C . VAL B 1 192 ? -13.719 -1.096 -3.641 1 97.81 192 VAL B C 1
ATOM 2967 O O . VAL B 1 192 ? -13.688 -0.457 -2.586 1 97.81 192 VAL B O 1
ATOM 2970 N N . ASP B 1 193 ? -14.82 -1.439 -4.184 1 96.5 193 ASP B N 1
ATOM 2971 C CA . ASP B 1 193 ? -16.156 -1.196 -3.625 1 96.5 193 ASP B CA 1
ATOM 2972 C C . ASP B 1 193 ? -16.891 -2.508 -3.379 1 96.5 193 ASP B C 1
ATOM 2974 O O . ASP B 1 193 ? -17.766 -2.889 -4.16 1 96.5 193 ASP B O 1
ATOM 2978 N N . PRO B 1 194 ? -16.609 -3.121 -2.236 1 95 194 PRO B N 1
ATOM 2979 C CA . PRO B 1 194 ? -17.219 -4.426 -1.987 1 95 194 PRO B CA 1
ATOM 2980 C C . PRO B 1 194 ? -18.703 -4.316 -1.66 1 95 194 PRO B C 1
ATOM 2982 O O . PRO B 1 194 ? -19.156 -3.293 -1.142 1 95 194 PRO B O 1
ATOM 2985 N N . PRO B 1 195 ? -19.406 -5.387 -1.998 1 88.12 195 PRO B N 1
ATOM 2986 C CA . PRO B 1 195 ? -20.812 -5.406 -1.604 1 88.12 195 PRO B CA 1
ATOM 2987 C C . PRO B 1 195 ? -21 -5.555 -0.095 1 88.12 195 PRO B C 1
ATOM 2989 O O . PRO B 1 195 ? -20.078 -5.992 0.605 1 88.12 195 PRO B O 1
ATOM 2992 N N . SER B 1 196 ? -22.109 -5.02 0.345 1 81.69 196 SER B N 1
ATOM 2993 C CA . SER B 1 196 ? -22.438 -5.238 1.751 1 81.69 196 SER B CA 1
ATOM 2994 C C . SER B 1 196 ? -22.766 -6.703 2.023 1 81.69 196 SER B C 1
ATOM 2996 O O . SER B 1 196 ? -23.391 -7.371 1.198 1 81.69 196 SER B O 1
ATOM 2998 N N . VAL B 1 197 ? -21.938 -7.281 2.873 1 69.88 197 VAL B N 1
ATOM 2999 C CA . VAL B 1 197 ? -22.25 -8.672 3.195 1 69.88 197 VAL B CA 1
ATOM 3000 C C . VAL B 1 197 ? -23.172 -8.727 4.406 1 69.88 197 VAL B C 1
ATOM 3002 O O . VAL B 1 197 ? -22.969 -8.016 5.391 1 69.88 197 VAL B O 1
ATOM 3005 N N . THR B 1 198 ? -24.391 -9.07 4.246 1 58.22 198 THR B N 1
ATOM 3006 C CA . THR B 1 198 ? -25.25 -9.367 5.383 1 58.22 198 THR B CA 1
ATOM 3007 C C . THR B 1 198 ? -24.938 -10.742 5.957 1 58.22 198 THR B C 1
ATOM 3009 O O . THR B 1 198 ? -24.891 -11.734 5.227 1 58.22 198 THR B O 1
ATOM 3012 N N . PRO B 1 199 ? -24.547 -10.875 7.188 1 49.69 199 PRO B N 1
ATOM 3013 C CA . PRO B 1 199 ? -24.391 -12.203 7.77 1 49.69 199 PRO B CA 1
ATOM 3014 C C . PRO B 1 199 ? -25.594 -13.109 7.523 1 49.69 199 PRO B C 1
ATOM 3016 O O . PRO B 1 199 ? -26.719 -12.617 7.375 1 49.69 199 PRO B O 1
#

Solvent-accessible surface area (backbone atoms only — not comparable to full-atom values): 20546 Å² total; per-residue (Å²): 116,60,69,44,75,47,43,53,96,47,86,70,50,69,66,58,50,50,49,54,52,50,50,51,50,53,52,43,58,74,37,35,87,71,58,47,31,35,41,36,40,35,29,73,44,92,86,25,14,33,20,42,40,39,38,36,35,74,68,70,51,50,35,46,36,64,29,70,28,78,37,62,67,55,5,46,50,51,20,51,48,55,52,40,52,39,41,55,26,35,28,63,51,54,59,29,58,66,54,41,47,49,51,34,44,40,45,45,47,23,53,70,65,65,57,40,46,63,17,50,28,36,34,28,61,50,79,58,83,86,43,65,48,79,70,69,72,72,48,71,77,45,77,49,75,42,74,22,45,57,32,49,71,45,54,47,52,46,50,32,56,51,20,57,48,44,59,47,64,29,21,30,57,85,77,57,37,62,30,39,37,31,48,40,94,87,59,29,30,37,36,39,49,46,66,70,53,76,130,116,60,69,45,74,47,42,52,94,47,86,70,52,67,67,58,50,50,50,53,51,52,51,50,50,52,52,44,58,74,38,37,87,71,56,47,31,35,42,37,39,35,29,73,44,92,87,25,15,33,21,43,37,41,39,37,34,74,74,70,50,51,36,46,38,64,28,70,28,78,37,64,67,55,5,44,50,50,20,51,47,55,50,39,50,38,42,54,24,34,27,63,50,54,58,29,59,66,54,42,47,49,52,37,44,41,42,45,47,23,50,70,66,65,54,42,46,63,17,51,28,36,33,29,61,48,80,58,83,87,43,66,48,80,68,70,71,73,48,72,75,46,78,50,76,40,72,21,46,54,33,49,72,45,55,45,52,47,49,32,56,50,19,57,49,44,61,46,64,29,22,29,58,86,76,56,38,62,29,38,38,30,49,39,94,85,60,29,31,36,36,39,48,46,65,72,53,75,127

Foldseek 3Di:
DAEAEEEDVDDDDPVNVVVLVVLLCVLCVVQAPFDKYWYWYWYDDVQWIKIWTWMATPLGAIATFMAIDNYRNVRSVVRSVLLSVLSVVCSVQNPPPVNSCVSSCQQVCCVVVVNWDKDKDFDWDDDDPVDDDPDPPTDTPDIDIDTATADDPVVQVSSCSNRVPQKHWHQHNVPRAIKMWGQDPVRDIDIDGDDDDDD/DAEAEEEDVDDDDPVLVVVLVVLLCVLCVVQAPFDKYWYWYWYDDVQWIKIWTWMQTPLGAIATFMAIDNYRNVRSVVRSVLLSVLSVVCSVQNPPVVNSCVSSCQQVVCVVVVNWDKDKDFDWDDDDPVDDDPDPPTDTPDIDIDTAGADDPVVQVSSCSNRVPQKHWHQHNVPRAIKMWGQDPVRDIDIDGDDDDDD

Radius of gyration: 22.53 Å; Cα contacts (8 Å, |Δi|>4): 818; chains: 2; bounding box: 53×58×52 Å

Nearest PDB structures (foldseek):
  2ywq-assembly3_C  TM=8.881E-01  e=1.314E-07  Thermus thermophilus HB8
  4hei-assembly1_A  TM=8.979E-01  e=7.346E-06  Vibrio cholerae O1 biovar El Tor str. N16961
  8fmw-assembly1_W  TM=7.633E-01  e=1.703E-05  Borreliella burgdorferi B31
  6t7o-assembly1_B  TM=8.710E-01  e=8.962E-04  Staphylococcus aureus subsp. aureus NCTC 8325
  3lyv-assembly1_B-2  TM=8.627E-01  e=1.956E-03  Streptococcus pyogenes serotype M6

Sequence (398 aa):
MTLRISGKSISIGEALRARVSERTDEVLRKYFDGNYSGHITLSKDGFGFRTDCALHLDSGITLEADSNATDAYASADAALLMIEKRLRRYKSRLKDRSARKAYAASAALAELNGGGLDAPSYVIEAPENEDEVTEYAPVIIAEATTALKRLSVSEAVMELDLSGASCLVFQHGGSGRVNIIYRRTDGNVGWVDPPSVTPMTLRISGKSISIGEALRARVSERTDEVLRKYFDGNYSGHITLSKDGFGFRTDCALHLDSGITLEADSNATDAYASADAALLMIEKRLRRYKSRLKDRSARKAYAASAALAELNGGGLDAPSYVIEAPENEDEVTEYAPVIIAEATTALKRLSVSEAVMELDLSGASCLVFQHGGSGRVNIIYRRTDGNVGWVDPPSVTP

pLDDT: mean 87.89, std 12.82, range [49.69, 98.19]

Organism: NCBI:txid2511166

InterPro domains:
  IPR003489 Ribosome hibernation promoting factor/RaiA [PF02482] (4-95)
  IPR003489 Ribosome hibernation promoting factor/RaiA [TIGR00741] (1-99)
  IPR003489 Ribosome hibernation promoting factor/RaiA [cd00552] (3-93)
  IPR032528 Sigma 54 modulation/S30EA ribosomal protein, C-terminal [PF16321] (137-190)
  IPR034694 Ribosome hibernation promoting factor, long/plastid [MF_00839] (1-195)
  IPR036567 Ribosome hibernation promotion factor-like [G3DSA:3.30.160.100] (1-105)
  IPR036567 Ribosome hibernation promotion factor-like [SSF69754] (1-101)
  IPR038416 Sigma 54 modulation/S30EA ribosomal protein, C-terminal domain superfamily [G3DSA:3.30.505.50] (149-196)
  IPR050574 HPF/YfiA ribosome-associated [PTHR33231] (2-195)